Protein 3BNK (pdb70)

Radius of gyration: 19.46 Å; Cα contacts (8 Å, |Δi|>4): 1029; chains: 2; bounding box: 56×42×38 Å

Organism: Methanosarcina acetivorans (strain ATCC 35395 / DSM 2834 / JCM 12185 / C2A) (NCBI:txid188937)

Solvent-accessible surface area: 14266 Å² total; per-residue (Å²): 121,151,50,73,116,25,114,46,67,6,27,4,2,4,8,11,6,0,0,0,0,0,15,1,147,67,76,5,3,0,21,28,7,10,27,4,3,1,0,0,32,106,45,17,5,0,0,0,6,0,39,67,93,78,20,2,5,88,0,2,79,92,50,32,2,0,0,0,0,0,0,81,28,65,14,26,82,98,0,3,24,2,31,49,19,42,7,116,173,52,86,4,31,70,46,12,98,42,33,78,7,105,57,153,24,0,0,0,0,90,63,0,0,0,0,0,0,0,140,29,78,69,73,22,111,10,84,42,4,61,0,4,0,0,45,1,40,2,1,20,0,15,123,92,22,14,91,155,41,109,15,32,3,100,88,1,52,0,0,0,13,1,37,74,68,42,11,7,22,24,14,9,111,125,30,16,17,4,76,136,39,0,107,82,71,133,111,142,47,57,124,19,111,46,57,5,29,7,3,4,4,10,7,0,0,0,0,0,17,2,156,68,93,9,5,0,21,29,8,12,28,6,4,2,0,0,33,99,48,18,2,0,0,0,6,0,42,72,93,80,34,2,10,84,0,1,77,95,52,24,2,0,0,0,0,0,0,83,26,66,14,24,102,72,0,3,23,1,30,42,22,41,11,125,179,51,86,5,30,67,42,13,105,41,28,87,13,97,40,159,25,0,0,0,0,87,53,0,0,0,0,0,0,0,111,31,74,71,66,9,110,9,81,40,5,58,0,3,0,0,39,2,31,3,0,16,0,16,134,97,22,19,94,156,50,98,8,29,3,98,88,0,53,0,0,0,15,2,42,81,76,43,11,8,22,26,14,10,114,121,26,16,28,2,70,120,34,0,107,78,81,85,226

Nearest PDB structures (foldseek):
  3bnk-assembly1_A  TM=1.001E+00  e=3.904E-36  Methanosarcina acetivorans
  2d5m-assembly1_A-2  TM=9.130E-01  e=2.189E-16  Nitratidesulfovibrio vulgaris str. 'Miyazaki F'
  2r6v-assembly1_A  TM=8.756E-01  e=1.473E-15  Pyrococcus horikoshii OT3
  3cb0-assembly2_B  TM=8.357E-01  e=5.573E-11  Brucella melitensis
  1wgb-assembly1_A  TM=8.234E-01  e=3.158E-09  Thermus thermophilus

Secondary structure (DSSP, 8-state):
---EEE-S----SSEE-EEEEEEETTEEEEEEE--EEEEETTTTEEEEEEETTSSHHHHHHHHTEEEEEE-BGGGHHHHHHHTTS-TTTS--TTSS-EE--TTSSS-EETTSSEEEEEEEEEEEE-SSEEEEEEEEEEEEE-GGGEETTEE-HHHH-BEEEETTTTEEEEEEEEEEETTTGGGGG-/---EEE-S----SSEE-EEEEEEETTEEEEEEE--EEEEETTTTEEEEEEETTSSHHHHHHHHSEEEEEE-BGGGHHHHHHHTTS-TTTS--TTSS-EE--TTSSS-EETTSSEEEEEEEEEEEE-SSEEEEEEEEEEEEE-GGGEETTEE-HHHH-BEEEETTTTEEEEEEEEEEETTTGGGGG--

Structure (mmCIF, N/CA/C/O backbone):
data_3BNK
#
_entry.id   3BNK
#
_cell.length_a   62.033
_cell.length_b   74.828
_cell.length_c   75.822
_cell.angle_alpha   90.000
_cell.angle_beta   90.000
_cell.angle_gamma   90.000
#
_symmetry.space_group_name_H-M   'P 21 21 21'
#
loop_
_entity.id
_entity.type
_entity.pdbx_description
1 polymer Flavoredoxin
2 non-polymer 'FLAVIN MONONUCLEOTIDE'
3 water water
#
loop_
_atom_site.group_PDB
_atom_site.id
_atom_site.type_symbol
_atom_site.label_atom_id
_atom_site.label_alt_id
_atom_site.label_comp_id
_atom_site.label_asym_id
_atom_site.label_entity_id
_atom_site.label_seq_id
_atom_site.pdbx_PDB_ins_code
_atom_site.Cartn_x
_atom_site.Cartn_y
_atom_site.Cartn_z
_atom_site.occupancy
_atom_site.B_iso_or_equiv
_atom_site.auth_seq_id
_atom_site.auth_comp_id
_atom_site.auth_asym_id
_atom_site.auth_atom_id
_atom_site.pdbx_PDB_model_num
ATOM 1 N N . ALA A 1 2 ? 14.044 7.785 -4.915 1.00 42.25 2 ALA A N 1
ATOM 2 C CA . ALA A 1 2 ? 15.283 8.473 -4.431 1.00 42.03 2 ALA A CA 1
ATOM 3 C C . ALA A 1 2 ? 15.185 8.894 -2.956 1.00 41.77 2 ALA A C 1
ATOM 4 O O . ALA A 1 2 ? 14.937 8.062 -2.078 1.00 41.72 2 ALA A O 1
ATOM 6 N N . GLU A 1 3 ? 15.380 10.189 -2.701 1.00 41.36 3 GLU A N 1
ATOM 7 C CA . GLU A 1 3 ? 15.368 10.760 -1.349 1.00 40.88 3 GLU A CA 1
ATOM 8 C C . GLU A 1 3 ? 13.974 10.707 -0.694 1.00 39.61 3 GLU A C 1
ATOM 9 O O . GLU A 1 3 ? 12.950 10.699 -1.389 1.00 39.39 3 GLU A O 1
ATOM 15 N N . LYS A 1 4 ? 13.949 10.667 0.642 1.00 38.21 4 LYS A N 1
ATOM 16 C CA . LYS A 1 4 ? 12.701 10.712 1.410 1.00 36.61 4 LYS A CA 1
ATOM 17 C C . LYS A 1 4 ? 12.079 12.105 1.376 1.00 36.21 4 LYS A C 1
ATOM 18 O O . LYS A 1 4 ? 12.771 13.110 1.542 1.00 36.07 4 LYS A O 1
ATOM 24 N N . ILE A 1 5 ? 10.771 12.160 1.156 1.00 35.39 5 ILE A N 1
ATOM 25 C CA . ILE A 1 5 ? 10.052 13.432 1.174 1.00 34.70 5 ILE A CA 1
ATOM 26 C C . ILE A 1 5 ? 8.902 13.389 2.182 1.00 34.19 5 ILE A C 1
ATOM 27 O O . ILE A 1 5 ? 8.189 12.383 2.276 1.00 34.21 5 ILE A O 1
ATOM 32 N N . LYS A 1 6 ? 8.752 14.463 2.955 1.00 33.42 6 LYS A N 1
ATOM 33 C CA . LYS A 1 6 ? 7.674 14.552 3.933 1.00 32.84 6 LYS A CA 1
ATOM 34 C C . LYS A 1 6 ? 6.369 14.777 3.222 1.00 32.37 6 LYS A C 1
ATOM 35 O O . LYS A 1 6 ? 6.295 15.587 2.294 1.00 32.51 6 LYS A O 1
ATOM 41 N N . ILE A 1 7 ? 5.354 14.031 3.648 1.00 31.57 7 ILE A N 1
ATOM 42 C CA . ILE A 1 7 ? 3.987 14.203 3.179 1.00 30.80 7 ILE A CA 1
ATOM 43 C C . ILE A 1 7 ? 3.102 14.538 4.379 1.00 30.54 7 ILE A C 1
ATOM 44 O O . ILE A 1 7 ? 3.598 14.634 5.512 1.00 30.15 7 ILE A O 1
ATOM 49 N N . ASN A 1 8 ? 1.806 14.714 4.123 1.00 30.06 8 ASN A N 1
ATOM 50 C CA . ASN A 1 8 ? 0.837 15.143 5.130 1.00 29.92 8 ASN A CA 1
ATOM 51 C C . ASN A 1 8 ? 0.682 14.125 6.266 1.00 29.26 8 ASN A C 1
ATOM 52 O O . ASN A 1 8 ? 0.610 12.926 6.018 1.00 29.01 8 ASN A O 1
ATOM 57 N N . ASN A 1 9 ? 0.624 14.631 7.501 1.00 28.45 9 ASN A N 1
ATOM 58 C CA . ASN A 1 9 ? 0.561 13.818 8.724 1.00 27.51 9 ASN A CA 1
ATOM 59 C C . ASN A 1 9 ? -0.698 13.001 8.946 1.00 26.51 9 ASN A C 1
ATOM 60 O O . ASN A 1 9 ? -0.664 12.018 9.682 1.00 26.04 9 ASN A O 1
ATOM 65 N N . ASN A 1 10 ? -1.810 13.425 8.351 1.00 25.26 10 ASN A N 1
ATOM 66 C CA . ASN A 1 10 ? -3.051 12.674 8.440 1.00 24.80 10 ASN A CA 1
ATOM 67 C C . ASN A 1 10 ? -2.979 11.453 7.504 1.00 23.95 10 ASN A C 1
ATOM 68 O O . ASN A 1 10 ? -3.570 11.429 6.422 1.00 23.70 10 ASN A O 1
ATOM 73 N N . VAL A 1 11 ? -2.215 10.450 7.934 1.00 23.22 11 VAL A N 1
ATOM 74 C CA . VAL A 1 11 ? -1.995 9.241 7.147 1.00 21.81 11 VAL A CA 1
ATOM 75 C C . VAL A 1 11 ? -2.725 8.042 7.744 1.00 20.91 11 VAL A C 1
ATOM 76 O O . VAL A 1 11 ? -2.687 7.811 8.966 1.00 20.02 11 VAL A O 1
ATOM 80 N N . PHE A 1 12 ? -3.402 7.296 6.872 1.00 19.51 12 PHE A N 1
ATOM 81 C CA . PHE A 1 12 ? -4.141 6.103 7.277 1.00 19.11 12 PHE A CA 1
ATOM 82 C C . PHE A 1 12 ? -3.266 4.876 7.080 1.00 18.08 12 PHE A C 1
ATOM 83 O O . PHE A 1 12 ? -2.235 4.947 6.406 1.00 18.80 12 PHE A O 1
ATOM 91 N N . ILE A 1 13 ? -3.655 3.761 7.693 1.00 16.96 13 ILE A N 1
ATOM 92 C CA . ILE A 1 13 ? -2.938 2.500 7.495 1.00 14.95 13 ILE A CA 1
ATOM 93 C C . ILE A 1 13 ? -3.226 1.986 6.087 1.00 14.62 13 ILE A C 1
ATOM 94 O O . ILE A 1 13 ? -4.357 2.083 5.617 1.00 14.24 13 ILE A O 1
ATOM 99 N N . TYR A 1 14 ? -2.185 1.463 5.431 1.00 14.45 14 TYR A N 1
ATOM 100 C CA . TYR A 1 14 ? -2.268 0.922 4.068 1.00 14.56 14 TYR A CA 1
ATOM 101 C C . TYR A 1 14 ? -2.195 -0.602 4.021 1.00 13.78 14 TYR A C 1
ATOM 102 O O . TYR A 1 14 ? -1.126 -1.178 4.194 1.00 13.66 14 TYR A O 1
ATOM 111 N N . PRO A 1 15 ? -3.347 -1.268 3.811 1.00 14.04 15 PRO A N 1
ATOM 112 C CA . PRO A 1 15 ? -4.705 -0.710 3.778 1.00 13.70 15 PRO A CA 1
ATOM 113 C C . PRO A 1 15 ? -5.355 -0.842 5.153 1.00 13.61 15 PRO A C 1
ATOM 114 O O . PRO A 1 15 ? -4.723 -1.333 6.089 1.00 13.18 15 PRO A O 1
ATOM 118 N N . MET A 1 16 ? -6.605 -0.406 5.263 1.00 13.82 16 MET A N 1
ATOM 119 C CA . MET A 1 16 ? -7.403 -0.625 6.461 1.00 13.41 16 MET A CA 1
ATOM 120 C C . MET A 1 16 ? -8.285 -1.859 6.256 1.00 13.58 16 MET A C 1
ATOM 121 O O . MET A 1 16 ? -8.611 -2.212 5.107 1.00 13.18 16 MET A O 1
ATOM 126 N N . PRO A 1 17 ? -8.711 -2.499 7.363 1.00 13.14 17 PRO A N 1
ATOM 127 C CA . PRO A 1 17 ? -9.720 -3.531 7.192 1.00 13.13 17 PRO A CA 1
ATOM 128 C C . PRO A 1 17 ? -11.072 -2.845 6.955 1.00 13.15 17 PRO A C 1
ATOM 129 O O . PRO A 1 17 ? -11.187 -1.622 7.130 1.00 12.73 17 PRO A O 1
ATOM 133 N N . VAL A 1 18 ? -12.066 -3.614 6.526 1.00 13.16 18 VAL A N 1
ATOM 134 C CA . VAL A 1 18 ? -13.407 -3.087 6.333 1.00 13.99 18 VAL A CA 1
ATOM 135 C C . VAL A 1 18 ? -14.400 -3.878 7.173 1.00 14.05 18 VAL A C 1
ATOM 136 O O . VAL A 1 18 ? -14.629 -5.080 6.985 1.00 14.10 18 VAL A O 1
ATOM 140 N N . THR A 1 19 ? -14.982 -3.161 8.114 1.00 14.41 19 THR A N 1
ATOM 141 C CA . THR A 1 19 ? -15.771 -3.755 9.154 1.00 14.28 19 THR A CA 1
ATOM 142 C C . THR A 1 19 ? -17.061 -2.947 9.319 1.00 14.14 19 THR A C 1
ATOM 143 O O . THR A 1 19 ? -17.112 -1.756 8.987 1.00 13.98 19 THR A O 1
ATOM 147 N N . LEU A 1 20 ? -18.116 -3.609 9.765 1.00 13.80 20 LEU A N 1
ATOM 148 C CA . LEU A 1 20 ? -19.303 -2.901 10.225 1.00 14.42 20 LEU A CA 1
ATOM 149 C C . LEU A 1 20 ? -19.387 -2.967 11.742 1.00 14.72 20 LEU A C 1
ATOM 150 O O . LEU A 1 20 ? -19.423 -4.051 12.336 1.00 14.74 20 LEU A O 1
ATOM 155 N N . LEU A 1 21 ? -19.408 -1.786 12.353 1.00 15.01 21 LEU A N 1
ATOM 156 C CA . LEU A 1 21 ? -19.527 -1.646 13.786 1.00 14.77 21 LEU A CA 1
ATOM 157 C C . LEU A 1 21 ? -20.997 -1.556 14.200 1.00 15.40 21 LEU A C 1
ATOM 158 O O . LEU A 1 21 ? -21.689 -0.608 13.830 1.00 15.80 21 LEU A O 1
ATOM 163 N N . GLY A 1 22 ? -21.453 -2.534 14.984 1.00 15.35 22 GLY A N 1
ATOM 164 C CA . GLY A 1 22 ? -22.839 -2.601 15.431 1.00 15.78 22 GLY A CA 1
ATOM 165 C C . GLY A 1 22 ? -23.022 -2.222 16.889 1.00 16.81 22 GLY A C 1
ATOM 166 O O . GLY A 1 22 ? -22.270 -2.679 17.754 1.00 16.09 22 GLY A O 1
ATOM 167 N N . ALA A 1 23 ? -24.012 -1.368 17.146 1.00 17.45 23 ALA A N 1
ATOM 168 C CA . ALA A 1 23 ? -24.408 -0.987 18.506 1.00 18.82 23 ALA A CA 1
ATOM 169 C C . ALA A 1 23 ? -25.919 -0.782 18.606 1.00 19.29 23 ALA A C 1
ATOM 170 O O . ALA A 1 23 ? -26.561 -0.378 17.644 1.00 19.80 23 ALA A O 1
ATOM 172 N N . ASN A 1 24 ? -26.492 -1.075 19.762 1.00 20.29 24 ASN A N 1
ATOM 173 C CA . ASN A 1 24 ? -27.832 -0.586 20.063 1.00 21.64 24 ASN A CA 1
ATOM 174 C C . ASN A 1 24 ? -27.780 0.863 20.506 1.00 22.57 24 ASN A C 1
ATOM 175 O O . ASN A 1 24 ? -26.938 1.251 21.328 1.00 22.50 24 ASN A O 1
ATOM 180 N N . VAL A 1 25 ? -28.663 1.665 19.931 1.00 23.41 25 VAL A N 1
ATOM 181 C CA . VAL A 1 25 ? -28.854 3.039 20.356 1.00 24.36 25 VAL A CA 1
ATOM 182 C C . VAL A 1 25 ? -30.354 3.159 20.631 1.00 25.44 25 VAL A C 1
ATOM 183 O O . VAL A 1 25 ? -31.184 2.969 19.729 1.00 25.09 25 VAL A O 1
ATOM 187 N N . LYS A 1 26 ? -30.686 3.426 21.895 1.00 26.48 26 LYS A N 1
ATOM 188 C CA . LYS A 1 26 ? -32.072 3.567 22.362 1.00 27.11 26 LYS A CA 1
ATOM 189 C C . LYS A 1 26 ? -32.904 2.332 22.054 1.00 26.94 26 LYS A C 1
ATOM 190 O O . LYS A 1 26 ? -34.069 2.449 21.675 1.00 27.13 26 LYS A O 1
ATOM 196 N N . GLY A 1 27 ? -32.289 1.155 22.216 1.00 26.83 27 GLY A N 1
ATOM 197 C CA . GLY A 1 27 ? -32.933 -0.136 21.950 1.00 26.13 27 GLY A CA 1
ATOM 198 C C . GLY A 1 27 ? -33.004 -0.558 20.486 1.00 26.11 27 GLY A C 1
ATOM 199 O O . GLY A 1 27 ? -33.530 -1.629 20.174 1.00 26.69 27 GLY A O 1
ATOM 200 N N . LYS A 1 28 ? -32.470 0.271 19.593 1.00 24.97 28 LYS A N 1
ATOM 201 C CA . LYS A 1 28 ? -32.534 0.032 18.146 1.00 24.39 28 LYS A CA 1
ATOM 202 C C . LYS A 1 28 ? -31.136 -0.127 17.538 1.00 22.44 28 LYS A C 1
ATOM 203 O O . LYS A 1 28 ? -30.244 0.685 17.786 1.00 21.44 28 LYS A O 1
ATOM 209 N N . ALA A 1 29 ? -30.970 -1.179 16.739 1.00 21.06 29 ALA A N 1
ATOM 210 C CA . ALA A 1 29 ? -29.681 -1.516 16.129 1.00 19.91 29 ALA A CA 1
ATOM 211 C C . ALA A 1 29 ? -29.161 -0.410 15.212 1.00 19.27 29 ALA A C 1
ATOM 212 O O . ALA A 1 29 ? -29.912 0.186 14.452 1.00 19.22 29 ALA A O 1
ATOM 214 N N . ASN A 1 30 ? -27.874 -0.121 15.328 1.00 18.67 30 ASN A N 1
ATOM 215 C CA . ASN A 1 30 ? -27.213 0.820 14.451 1.00 18.34 30 ASN A CA 1
ATOM 216 C C . ASN A 1 30 ? -25.930 0.203 13.970 1.00 18.32 30 ASN A C 1
ATOM 217 O O . ASN A 1 30 ? -25.271 -0.516 14.723 1.00 18.04 30 ASN A O 1
ATOM 222 N N . LEU A 1 31 ? -25.573 0.511 12.719 1.00 17.95 31 LEU A N 1
ATOM 223 C CA . LEU A 1 31 ? -24.324 0.066 12.114 1.00 17.19 31 LEU A CA 1
ATOM 224 C C . LEU A 1 31 ? -23.598 1.233 11.458 1.00 16.41 31 LEU A C 1
ATOM 225 O O . LEU A 1 31 ? -24.225 2.092 10.846 1.00 16.72 31 LEU A O 1
ATOM 230 N N . MET A 1 32 ? -22.280 1.273 11.633 1.00 15.44 32 MET A N 1
ATOM 231 C CA . MET A 1 32 ? -21.412 2.171 10.881 1.00 14.90 32 MET A CA 1
ATOM 232 C C . MET A 1 32 ? -20.232 1.392 10.329 1.00 14.81 32 MET A C 1
AT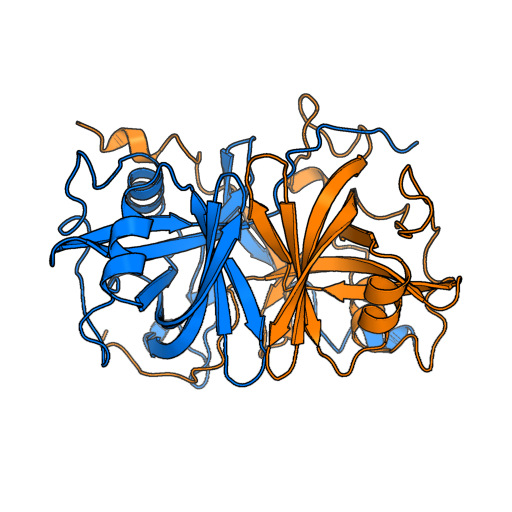OM 233 O O . MET A 1 32 ? -19.839 0.348 10.883 1.00 14.50 32 MET A O 1
ATOM 238 N N . ALA A 1 33 ? -19.709 1.880 9.206 1.00 14.38 33 ALA A N 1
ATOM 239 C CA . ALA A 1 33 ? -18.484 1.353 8.628 1.00 13.84 33 ALA A CA 1
ATOM 240 C C . ALA A 1 33 ? -17.291 1.763 9.490 1.00 13.04 33 ALA A C 1
ATOM 241 O O . ALA A 1 33 ? -17.248 2.876 10.034 1.00 12.90 33 ALA A O 1
ATOM 243 N N . LEU A 1 34 ? -16.330 0.853 9.609 1.00 11.53 34 LEU A N 1
ATOM 244 C CA . LEU A 1 34 ? -15.236 1.015 10.537 1.00 11.81 34 LEU A CA 1
ATOM 245 C C . LEU A 1 34 ? -13.935 0.399 10.030 1.00 11.25 34 LEU A C 1
ATOM 246 O O . LEU A 1 34 ? -13.838 -0.812 9.860 1.00 11.05 34 LEU A O 1
ATOM 251 N N . GLY A 1 35 ? -12.931 1.240 9.823 1.00 11.72 35 GLY A N 1
ATOM 252 C CA . GLY A 1 35 ? -11.578 0.771 9.478 1.00 12.46 35 GLY A CA 1
ATOM 253 C C . GLY A 1 35 ? -10.565 0.896 10.609 1.00 12.32 35 GLY A C 1
ATOM 254 O O . GLY A 1 35 ? -9.445 0.392 10.520 1.00 12.57 35 GLY A O 1
ATOM 255 N N . TRP A 1 36 ? -10.953 1.588 11.668 1.00 13.15 36 TRP A N 1
ATOM 256 C CA . TRP A 1 36 ? -10.052 1.842 12.793 1.00 13.96 36 TRP A CA 1
ATOM 257 C C . TRP A 1 36 ? -10.303 0.813 13.889 1.00 14.10 36 TRP A C 1
ATOM 258 O O . TRP A 1 36 ? -10.907 1.112 14.932 1.00 13.94 36 TRP A O 1
ATOM 269 N N . VAL A 1 37 ? -9.878 -0.419 13.617 1.00 14.07 37 VAL A N 1
ATOM 270 C CA . VAL A 1 37 ? -9.968 -1.523 14.584 1.00 13.32 37 VAL A CA 1
ATOM 271 C C . VAL A 1 37 ? -8.696 -2.363 14.570 1.00 13.73 37 VAL A C 1
ATOM 272 O O . VAL A 1 37 ? -8.154 -2.682 13.511 1.00 13.01 37 VAL A O 1
ATOM 276 N N . SER A 1 38 ? -8.247 -2.752 15.753 1.00 13.72 38 SER A N 1
ATOM 277 C CA . SER A 1 38 ? -7.100 -3.618 15.904 1.00 13.82 38 SER A CA 1
ATOM 278 C C . SER A 1 38 ? -7.273 -4.410 17.183 1.00 14.54 38 SER A C 1
ATOM 279 O O . SER A 1 38 ? -7.889 -3.918 18.153 1.00 13.75 38 SER A O 1
ATOM 282 N N . ARG A 1 39 ? -6.721 -5.625 17.185 1.00 14.77 39 ARG A N 1
ATOM 283 C CA . ARG A 1 39 ? -6.469 -6.349 18.434 1.00 15.43 39 ARG A CA 1
ATOM 284 C C . ARG A 1 39 ? -5.538 -5.519 19.308 1.00 16.06 39 ARG A C 1
ATOM 285 O O . ARG A 1 39 ? -4.695 -4.739 18.820 1.00 16.01 39 ARG A O 1
ATOM 293 N N . VAL A 1 40 ? -5.717 -5.677 20.613 1.00 16.07 40 VAL A N 1
ATOM 294 C CA . VAL A 1 40 ? -5.093 -4.808 21.583 1.00 16.18 40 VAL A CA 1
ATOM 295 C C . VAL A 1 40 ? -4.479 -5.660 22.717 1.00 16.08 40 VAL A C 1
ATOM 296 O O . VAL A 1 40 ? -3.569 -5.226 23.412 1.00 16.09 40 VAL A O 1
ATOM 300 N N . ASN A 1 41 ? -4.974 -6.883 22.862 1.00 15.69 41 ASN A N 1
ATOM 301 C CA . ASN A 1 41 ? -4.507 -7.804 23.890 1.00 15.59 41 ASN A CA 1
ATOM 302 C C . ASN A 1 41 ? -4.689 -9.228 23.399 1.00 15.67 41 ASN A C 1
ATOM 303 O O . ASN A 1 41 ? -5.713 -9.565 22.791 1.00 16.80 41 ASN A O 1
ATOM 308 N N . ALA A 1 42 ? -3.676 -10.048 23.639 1.00 15.96 42 ALA A N 1
ATOM 309 C CA . ALA A 1 42 ? -3.677 -11.453 23.232 1.00 15.97 42 ALA A CA 1
ATOM 310 C C . ALA A 1 42 ? -4.623 -12.322 24.069 1.00 16.07 42 ALA A C 1
ATOM 311 O O . ALA A 1 42 ? -5.517 -12.979 23.538 1.00 15.41 42 ALA A O 1
ATOM 313 N N . ASN A 1 43 ? -4.421 -12.323 25.382 1.00 16.48 43 ASN A N 1
ATOM 314 C CA . ASN A 1 43 ? -5.203 -13.184 26.273 1.00 17.13 43 ASN A CA 1
ATOM 315 C C . ASN A 1 43 ? -5.533 -12.433 27.565 1.00 16.39 43 ASN A C 1
ATOM 316 O O . ASN A 1 43 ? -4.630 -12.031 28.276 1.00 16.49 43 ASN A O 1
ATOM 321 N N . PRO A 1 44 ? -6.828 -12.203 27.843 1.00 15.96 44 PRO A N 1
ATOM 322 C CA . PRO A 1 44 ? -7.963 -12.587 26.999 1.00 15.88 44 PRO A CA 1
ATOM 323 C C . PRO A 1 44 ? -8.042 -11.738 25.728 1.00 15.13 44 PRO A C 1
ATOM 324 O O . PRO A 1 44 ? -7.445 -10.654 25.677 1.00 14.30 44 PRO A O 1
ATOM 328 N N . PRO A 1 45 ? -8.757 -12.243 24.711 1.00 15.33 45 PRO A N 1
ATOM 329 C CA . PRO A 1 45 ? -8.831 -11.580 23.417 1.00 15.49 45 PRO A CA 1
ATOM 330 C C . PRO A 1 45 ? -9.602 -10.259 23.492 1.00 15.38 45 PRO A C 1
ATOM 331 O O . PRO A 1 45 ? -10.791 -10.253 23.785 1.00 14.98 45 PRO A O 1
ATOM 335 N N . MET A 1 46 ? -8.888 -9.166 23.237 1.00 15.75 46 MET A N 1
ATOM 336 C CA . MET A 1 46 ? -9.436 -7.814 23.244 1.00 17.10 46 MET A CA 1
ATOM 337 C C . MET A 1 46 ? -9.070 -7.047 21.971 1.00 16.45 46 MET A C 1
ATOM 338 O O . MET A 1 46 ? -7.981 -7.206 21.455 1.00 16.26 46 MET A O 1
ATOM 343 N N . LEU A 1 47 ? -9.994 -6.215 21.491 1.00 16.83 47 LEU A N 1
ATOM 344 C CA . LEU A 1 47 ? -9.790 -5.348 20.325 1.00 17.80 47 LEU A CA 1
ATOM 345 C C . LEU A 1 47 ? -10.079 -3.926 20.767 1.00 17.16 47 LEU A C 1
ATOM 346 O O . LEU A 1 47 ? -10.792 -3.718 21.743 1.00 18.25 47 LEU A O 1
ATOM 351 N N . GLY A 1 48 ? -9.586 -2.951 20.022 1.00 16.67 48 GLY A N 1
ATOM 352 C CA . GLY A 1 48 ? -9.984 -1.552 20.215 1.00 15.89 48 GLY A CA 1
ATOM 353 C C . GLY A 1 48 ? -10.613 -0.950 18.958 1.00 15.72 48 GLY A C 1
ATOM 354 O O . GLY A 1 48 ? -10.171 -1.209 17.836 1.00 13.98 48 GLY A O 1
ATOM 355 N N . VAL A 1 49 ? -11.645 -0.137 19.151 1.00 15.58 49 VAL A N 1
ATOM 356 C CA . VAL A 1 49 ? -12.355 0.499 18.025 1.00 16.08 49 VAL A CA 1
ATOM 357 C C . VAL A 1 49 ? -12.296 2.032 18.111 1.00 15.79 49 VAL A C 1
ATOM 358 O O . VAL A 1 49 ? -12.636 2.604 19.143 1.00 15.74 49 VAL A O 1
ATOM 362 N N . GLY A 1 50 ? -11.841 2.675 17.033 1.00 15.30 50 GLY A N 1
ATOM 363 C CA . GLY A 1 50 ? -11.690 4.141 16.969 1.00 15.47 50 GLY A CA 1
ATOM 364 C C . GLY A 1 50 ? -12.855 4.868 16.309 1.00 15.73 50 GLY A C 1
ATOM 365 O O . GLY A 1 50 ? -13.057 4.788 15.079 1.00 16.18 50 GLY A O 1
ATOM 366 N N . VAL A 1 51 ? -13.612 5.602 17.118 1.00 15.48 51 VAL A N 1
ATOM 367 C CA . VAL A 1 51 ? -14.924 6.101 16.703 1.00 15.46 51 VAL A CA 1
ATOM 368 C C . VAL A 1 51 ? -15.058 7.601 16.897 1.00 16.08 51 VAL A C 1
ATOM 369 O O . VAL A 1 51 ? -14.884 8.110 18.020 1.00 15.96 51 VAL A O 1
ATOM 373 N N . ASN A 1 52 ? -15.372 8.315 15.816 1.00 16.09 52 ASN A N 1
ATOM 374 C CA . ASN A 1 52 ? -15.535 9.758 15.927 1.00 16.28 52 ASN A CA 1
ATOM 375 C C . ASN A 1 52 ? -16.643 10.194 16.905 1.00 16.46 52 ASN A C 1
ATOM 376 O O . ASN A 1 52 ? -17.752 9.646 16.920 1.00 16.21 52 ASN A O 1
ATOM 381 N N . LYS A 1 53 ? -16.314 11.166 17.745 1.00 16.94 53 LYS A N 1
ATOM 382 C CA . LYS A 1 53 ? -17.291 11.736 18.676 1.00 17.93 53 LYS A CA 1
ATOM 383 C C . LYS A 1 53 ? -18.509 12.352 17.968 1.00 18.24 53 LYS A C 1
ATOM 384 O O . LYS A 1 53 ? -19.562 12.490 18.572 1.00 18.60 53 LYS A O 1
ATOM 390 N N . SER A 1 54 ? -18.363 12.681 16.684 1.00 19.04 54 SER A N 1
ATOM 391 C CA . SER A 1 54 ? -19.446 13.276 15.881 1.00 19.83 54 SER A CA 1
ATOM 392 C C . SER A 1 54 ? -20.468 12.255 15.384 1.00 19.68 54 SER A C 1
ATOM 393 O O . SER A 1 54 ? -21.485 12.634 14.774 1.00 19.85 54 SER A O 1
ATOM 396 N N . HIS A 1 55 ? -20.216 10.978 15.661 1.00 18.90 55 HIS A N 1
ATOM 397 C CA . HIS A 1 55 ? -21.084 9.898 15.186 1.00 18.61 55 HIS A CA 1
ATOM 398 C C . HIS A 1 55 ? -22.154 9.540 16.212 1.00 18.76 55 HIS A C 1
ATOM 399 O O . HIS A 1 55 ? -22.044 9.901 17.391 1.00 18.52 55 HIS A O 1
ATOM 406 N N . TYR A 1 56 ? -23.166 8.819 15.737 1.00 18.28 56 TYR A N 1
ATOM 407 C CA . TYR A 1 56 ? -24.303 8.386 16.531 1.00 19.40 56 TYR A CA 1
ATOM 408 C C . TYR A 1 56 ? -23.999 7.106 17.305 1.00 19.34 56 TYR A C 1
ATOM 409 O O . TYR A 1 56 ? -24.557 6.871 18.382 1.00 19.77 56 TYR A O 1
ATOM 418 N N . THR A 1 57 ? -23.111 6.286 16.751 1.00 19.10 57 THR A N 1
ATOM 419 C CA . THR A 1 57 ? -22.786 4.983 17.334 1.00 19.15 57 THR A CA 1
ATOM 420 C C . THR A 1 57 ? -22.239 5.014 18.791 1.00 19.83 57 THR A C 1
ATOM 421 O O . THR A 1 57 ? -22.669 4.187 19.603 1.00 19.40 57 THR A O 1
ATOM 425 N N . PRO A 1 58 ? -21.312 5.955 19.116 1.00 20.59 58 PRO A N 1
ATOM 426 C CA . PRO A 1 58 ? -20.735 6.010 20.477 1.00 21.49 58 PRO A CA 1
ATOM 427 C C . PRO A 1 58 ? -21.766 6.178 21.606 1.00 22.14 58 PRO A C 1
ATOM 428 O O . PRO A 1 58 ? -21.555 5.648 22.709 1.00 22.07 58 PRO A O 1
ATOM 432 N N . GLU A 1 59 ? -22.861 6.893 21.328 1.00 22.45 59 GLU A N 1
ATOM 433 C CA . GLU A 1 59 ? -23.975 7.019 22.272 1.00 23.76 59 GLU A CA 1
ATOM 434 C C . GLU A 1 59 ? -24.532 5.651 22.646 1.00 22.71 59 GLU A C 1
ATOM 435 O O . GLU A 1 59 ? -24.909 5.423 23.787 1.00 22.63 59 GLU A O 1
ATOM 441 N N . GLY A 1 60 ? -24.605 4.755 21.668 1.00 22.06 60 GLY A N 1
ATOM 442 C CA . GLY A 1 60 ? -25.071 3.400 21.901 1.00 21.04 60 GLY A CA 1
ATOM 443 C C . GLY A 1 60 ? -24.081 2.519 22.648 1.00 20.61 60 GLY A C 1
ATOM 444 O O . GLY A 1 60 ? -24.467 1.763 23.538 1.00 20.23 60 GLY A O 1
ATOM 445 N N . ILE A 1 61 ? -22.803 2.593 22.280 1.00 19.98 61 ILE A N 1
ATOM 446 C CA . ILE A 1 61 ? -21.782 1.802 22.973 1.00 19.38 61 ILE A CA 1
ATOM 447 C C . ILE A 1 61 ? -21.685 2.261 24.438 1.00 19.78 61 ILE A C 1
ATOM 448 O O . ILE A 1 61 ? -21.522 1.435 25.339 1.00 19.41 61 ILE A O 1
ATOM 453 N N . ALA A 1 62 ? -21.822 3.575 24.648 1.00 20.24 62 ALA A N 1
ATOM 454 C CA . ALA A 1 62 ? -21.816 4.191 25.980 1.00 20.74 62 ALA A CA 1
ATOM 455 C C . ALA A 1 62 ? -23.007 3.765 26.850 1.00 21.29 62 ALA A C 1
ATOM 456 O O . ALA A 1 62 ? -22.850 3.579 28.065 1.00 21.05 62 ALA A O 1
ATOM 458 N N . GLU A 1 63 ? -24.177 3.583 26.231 1.00 21.79 63 GLU A N 1
ATOM 459 C CA . GLU A 1 63 ? -25.359 3.082 26.932 1.00 23.07 63 GLU A CA 1
ATOM 460 C C . GLU A 1 63 ? -25.189 1.627 27.335 1.00 22.22 63 GLU A C 1
ATOM 461 O O . GLU A 1 63 ? -25.505 1.236 28.458 1.00 22.59 63 GLU A O 1
ATOM 467 N N . ASN A 1 64 ? -24.706 0.824 26.393 1.00 21.39 64 ASN A N 1
ATOM 468 C CA . ASN A 1 64 ? -24.780 -0.612 26.506 1.00 20.03 64 ASN A CA 1
ATOM 469 C C . ASN A 1 64 ? -23.528 -1.298 27.055 1.00 19.11 64 ASN A C 1
ATOM 470 O O . ASN A 1 64 ? -23.608 -2.430 27.523 1.00 19.52 64 ASN A O 1
ATOM 475 N N . GLY A 1 65 ? -22.387 -0.614 27.038 1.00 18.04 65 GLY A N 1
ATOM 476 C CA . GLY A 1 65 ? -21.104 -1.256 27.384 1.00 16.59 65 GLY A CA 1
ATOM 477 C C . GLY A 1 65 ? -20.820 -2.473 26.511 1.00 16.17 65 GLY A C 1
ATOM 478 O O . GLY A 1 65 ? -20.250 -3.480 26.979 1.00 15.35 65 GLY A O 1
ATOM 479 N N . SER A 1 66 ? -21.268 -2.392 25.249 1.00 15.23 66 SER A N 1
ATOM 480 C CA . SER A 1 66 ? -21.087 -3.469 24.285 1.00 15.01 66 SER A CA 1
ATOM 481 C C . SER A 1 66 ? -21.143 -2.983 22.842 1.00 15.09 66 SER A C 1
ATOM 482 O O . SER A 1 66 ? -21.677 -1.903 22.541 1.00 15.91 66 SER A O 1
ATOM 485 N N . PHE A 1 67 ? -20.593 -3.798 21.948 1.00 14.94 67 PHE A N 1
ATOM 486 C CA . PHE A 1 67 ? -20.641 -3.532 20.514 1.00 14.05 67 PHE A CA 1
ATOM 487 C C . PHE A 1 67 ? -20.214 -4.791 19.756 1.00 13.64 67 PHE A C 1
ATOM 488 O O . PHE A 1 67 ? -19.623 -5.721 20.333 1.00 12.69 67 PHE A O 1
ATOM 496 N N . SER A 1 68 ? -20.509 -4.818 18.460 1.00 13.11 68 SER A N 1
ATOM 497 C CA . SER A 1 68 ? -20.053 -5.921 17.631 1.00 13.15 68 SER A CA 1
ATOM 498 C C . SER A 1 68 ? -19.182 -5.444 16.467 1.00 13.18 68 SER A C 1
ATOM 499 O O . SER A 1 68 ? -19.334 -4.317 15.969 1.00 12.99 68 SER A O 1
ATOM 502 N N . VAL A 1 69 ? -18.275 -6.318 16.040 1.00 12.42 69 VAL A N 1
ATOM 503 C CA . VAL A 1 69 ? -17.473 -6.073 14.852 1.00 12.27 69 VAL A CA 1
ATOM 504 C C . VAL A 1 69 ? -17.830 -7.157 13.814 1.00 12.57 69 VAL A C 1
ATOM 505 O O . VAL A 1 69 ? -17.688 -8.353 14.092 1.00 12.59 69 VAL A O 1
ATOM 509 N N . ASN A 1 70 ? -18.297 -6.720 12.639 1.00 13.03 70 ASN A N 1
ATOM 510 C CA . ASN A 1 70 ? -18.828 -7.598 11.572 1.00 13.12 70 ASN A CA 1
ATOM 511 C C . ASN A 1 70 ? -18.078 -7.420 10.237 1.00 13.21 70 ASN A C 1
ATOM 512 O O . ASN A 1 70 ? -17.847 -6.291 9.776 1.00 12.52 70 ASN A O 1
ATOM 517 N N . PHE A 1 71 ? -17.711 -8.538 9.610 1.00 13.11 71 PHE A N 1
ATOM 518 C CA . PHE A 1 71 ? -16.909 -8.511 8.385 1.00 13.43 71 PHE A CA 1
ATOM 519 C C . PHE A 1 71 ? -17.791 -8.786 7.183 1.00 13.56 71 PHE A C 1
ATOM 520 O O . PHE A 1 71 ? -18.198 -9.925 6.958 1.00 14.57 71 PHE A O 1
ATOM 528 N N . PRO A 1 72 ? -18.095 -7.747 6.390 1.00 14.04 72 PRO A N 1
ATOM 529 C CA . PRO A 1 72 ? -18.803 -8.030 5.133 1.00 13.49 72 PRO A CA 1
ATOM 530 C C . PRO A 1 72 ? -17.878 -8.737 4.128 1.00 13.36 72 PRO A C 1
ATOM 531 O O . PRO A 1 72 ? -16.641 -8.681 4.267 1.00 12.69 72 PRO A O 1
ATOM 535 N N . TYR A 1 73 ? -18.483 -9.444 3.170 1.00 13.71 73 TYR A N 1
ATOM 536 C CA . TYR A 1 73 ? -17.772 -9.976 2.001 1.00 14.28 73 TYR A CA 1
ATOM 537 C C . TYR A 1 73 ? -17.942 -8.972 0.844 1.00 14.38 73 TYR A C 1
ATOM 538 O O . TYR A 1 73 ? -18.791 -8.085 0.921 1.00 14.21 73 TYR A O 1
ATOM 547 N N . SER A 1 74 ? -17.147 -9.112 -0.217 1.00 14.31 74 SER A N 1
ATOM 548 C CA . SER A 1 74 ? -16.988 -8.042 -1.222 1.00 14.52 74 SER A CA 1
ATOM 549 C C . SER A 1 74 ? -18.286 -7.596 -1.903 1.00 14.74 74 SER A C 1
ATOM 550 O O . SER A 1 74 ? -18.452 -6.416 -2.212 1.00 14.32 74 SER A O 1
ATOM 553 N N . GLY A 1 75 ? -19.206 -8.534 -2.126 1.00 15.18 75 GLY A N 1
ATOM 554 C CA . GLY A 1 75 ? -20.501 -8.217 -2.756 1.00 15.31 75 GLY A CA 1
ATOM 555 C C . GLY A 1 75 ? -21.390 -7.283 -1.945 1.00 15.49 75 GLY A C 1
ATOM 556 O O . GLY A 1 75 ? -22.404 -6.784 -2.441 1.00 15.06 75 GLY A O 1
ATOM 557 N N . MET A 1 76 ? -21.003 -7.050 -0.694 1.00 15.67 76 MET A N 1
ATOM 558 C CA . MET A 1 76 ? -21.751 -6.198 0.222 1.00 15.82 76 MET A CA 1
ATOM 559 C C . MET A 1 76 ? -21.213 -4.766 0.227 1.00 16.19 76 MET A C 1
ATOM 560 O O . MET A 1 76 ? -21.602 -3.966 1.077 1.00 16.30 76 MET A O 1
ATOM 565 N N . VAL A 1 77 ? -20.338 -4.431 -0.721 1.00 16.67 77 VAL A N 1
ATOM 566 C CA . VAL A 1 77 ? -19.666 -3.117 -0.713 1.00 16.84 77 VAL A CA 1
ATOM 567 C C . VAL A 1 77 ? -20.605 -1.923 -0.664 1.00 16.54 77 VAL A C 1
ATOM 568 O O . VAL A 1 77 ? -20.300 -0.926 0.005 1.00 15.73 77 VAL A O 1
ATOM 572 N N . LYS A 1 78 ? -21.725 -2.016 -1.387 1.00 16.43 78 LYS A N 1
ATOM 573 C CA . LYS A 1 78 ? -22.620 -0.867 -1.522 1.00 16.38 78 LYS A CA 1
ATOM 574 C C . LYS A 1 78 ? -23.320 -0.508 -0.214 1.00 16.00 78 LYS A C 1
ATOM 575 O O . LYS A 1 78 ? -23.279 0.650 0.212 1.00 14.71 78 LYS A O 1
ATOM 581 N N . LYS A 1 79 ? -23.959 -1.503 0.402 1.00 16.64 79 LYS A N 1
ATOM 582 C CA . LYS A 1 79 ? -24.641 -1.304 1.680 1.00 17.94 79 LYS A CA 1
ATOM 583 C C . LYS A 1 79 ? -23.629 -0.945 2.760 1.00 17.02 79 LYS A C 1
ATOM 584 O O . LYS A 1 79 ? -23.907 -0.112 3.619 1.00 17.84 79 LYS A O 1
ATOM 590 N N . THR A 1 80 ? -22.450 -1.551 2.683 1.00 16.92 80 THR A N 1
ATOM 591 C CA . THR A 1 80 ? -21.341 -1.253 3.591 1.00 16.43 80 THR A CA 1
ATOM 592 C C . THR A 1 80 ? -20.919 0.216 3.514 1.00 16.59 80 THR A C 1
ATOM 593 O O . THR A 1 80 ? -20.775 0.882 4.546 1.00 15.88 80 THR A O 1
ATOM 597 N N . ASP A 1 81 ? -20.718 0.714 2.296 1.00 15.85 81 ASP A N 1
ATOM 598 C CA . ASP A 1 81 ? -20.377 2.128 2.093 1.00 15.85 81 ASP A CA 1
ATOM 599 C C . ASP A 1 81 ? -21.521 3.056 2.524 1.00 16.04 81 ASP A C 1
ATOM 600 O O . ASP A 1 81 ? -21.270 4.123 3.093 1.00 15.42 81 ASP A O 1
ATOM 605 N N . TYR A 1 82 ? -22.764 2.657 2.222 1.00 16.45 82 TYR A N 1
ATOM 606 C CA . TYR A 1 82 ? -23.958 3.352 2.717 1.00 17.07 82 TYR A CA 1
ATOM 607 C C . TYR A 1 82 ? -23.906 3.581 4.230 1.00 17.16 82 TYR A C 1
ATOM 608 O O . TYR A 1 82 ? -24.117 4.693 4.703 1.00 16.77 82 TYR A O 1
ATOM 617 N N . CYS A 1 83 ? -23.612 2.514 4.976 1.00 17.20 83 CYS A N 1
ATOM 618 C CA . CYS A 1 83 ? -23.413 2.583 6.437 1.00 17.13 83 CYS A CA 1
ATOM 619 C C . CYS A 1 83 ? -22.270 3.485 6.885 1.00 16.36 83 CYS A C 1
ATOM 620 O O . CYS A 1 83 ? -22.244 3.938 8.034 1.00 16.65 83 CYS A O 1
ATOM 623 N N . GLY A 1 84 ? -21.329 3.739 5.986 1.00 16.23 84 GLY A N 1
ATOM 624 C CA . GLY A 1 84 ? -20.274 4.708 6.238 1.00 16.48 84 GLY A CA 1
ATOM 625 C C . GLY A 1 84 ? -20.566 6.125 5.768 1.00 16.19 84 GLY A C 1
ATOM 626 O O . GLY A 1 84 ? -19.691 6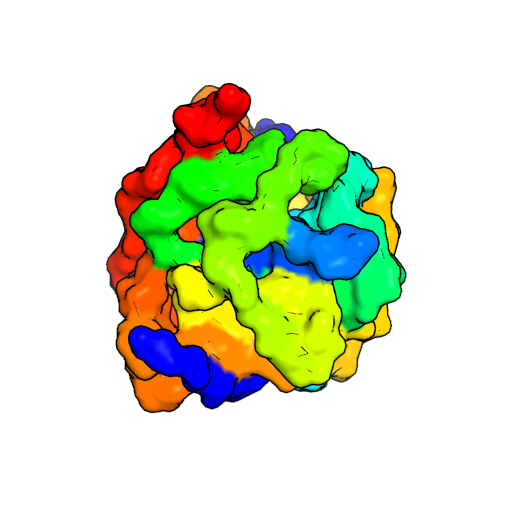.974 5.810 1.00 15.75 84 GLY A O 1
ATOM 627 N N . LEU A 1 85 ? -21.784 6.382 5.297 1.00 16.73 85 LEU A N 1
ATOM 628 C CA . LEU A 1 85 ? -22.123 7.706 4.745 1.00 17.42 85 LEU A CA 1
ATOM 629 C C . LEU A 1 85 ? -23.281 8.354 5.496 1.00 17.74 85 LEU A C 1
ATOM 630 O O . LEU A 1 85 ? -23.294 9.567 5.745 1.00 18.88 85 LEU A O 1
ATOM 635 N N . VAL A 1 86 ? -24.248 7.533 5.864 1.00 17.41 86 VAL A N 1
ATOM 636 C CA . VAL A 1 86 ? -25.452 7.993 6.532 1.00 17.99 86 VAL A CA 1
ATOM 637 C C . VAL A 1 86 ? -25.304 7.752 8.060 1.00 17.67 86 VAL A C 1
ATOM 638 O O . VAL A 1 86 ? -24.662 6.788 8.475 1.00 17.26 86 VAL A O 1
ATOM 642 N N . SER A 1 87 ? -25.847 8.652 8.881 1.00 17.99 87 SER A N 1
ATOM 643 C CA . SER A 1 87 ? -25.829 8.482 10.345 1.00 17.86 87 SER A CA 1
ATOM 644 C C . SER A 1 87 ? -27.178 8.019 10.869 1.00 18.62 87 SER A C 1
ATOM 645 O O . SER A 1 87 ? -28.222 8.470 10.394 1.00 18.16 87 SER A O 1
ATOM 648 N N . GLY A 1 88 ? -27.143 7.129 11.862 1.00 19.73 88 GLY A N 1
ATOM 649 C CA . GLY A 1 88 ? -28.341 6.651 12.547 1.00 21.25 88 GLY A CA 1
ATOM 650 C C . GLY A 1 88 ? -29.103 7.763 13.249 1.00 22.62 88 GLY A C 1
ATOM 651 O O . GLY A 1 88 ? -30.236 7.571 13.665 1.00 22.46 88 GLY A O 1
ATOM 652 N N . GLU A 1 89 ? -28.460 8.918 13.386 1.00 24.54 89 GLU A N 1
ATOM 653 C CA . GLU A 1 89 ? -29.096 10.139 13.900 1.00 27.05 89 GLU A CA 1
ATOM 654 C C . GLU A 1 89 ? -30.309 10.526 13.044 1.00 26.85 89 GLU A C 1
ATOM 655 O O . GLU A 1 89 ? -31.366 10.872 13.577 1.00 27.36 89 GLU A O 1
ATOM 661 N N . LYS A 1 90 ? -30.163 10.413 11.726 1.00 27.05 90 LYS A N 1
ATOM 662 C CA . LYS A 1 90 ? -31.187 10.857 10.781 1.00 27.28 90 LYS A CA 1
ATOM 663 C C . LYS A 1 90 ? -31.807 9.713 9.975 1.00 27.06 90 LYS A C 1
ATOM 664 O O . LYS A 1 90 ? -32.977 9.785 9.589 1.00 27.45 90 LYS A O 1
ATOM 670 N N . VAL A 1 91 ? -31.019 8.672 9.713 1.00 26.30 91 VAL A N 1
ATOM 671 C CA . VAL A 1 91 ? -31.455 7.553 8.882 1.00 25.78 91 VAL A CA 1
ATOM 672 C C . VAL A 1 91 ? -31.351 6.249 9.662 1.00 25.64 91 VAL A C 1
ATOM 673 O O . VAL A 1 91 ? -30.267 5.839 10.077 1.00 25.57 91 VAL A O 1
ATOM 677 N N . ASP A 1 92 ? -32.495 5.614 9.866 1.00 25.24 92 ASP A N 1
ATOM 678 C CA . ASP A 1 92 ? -32.571 4.331 10.569 1.00 25.34 92 ASP A CA 1
ATOM 679 C C . ASP A 1 92 ? -31.883 3.267 9.724 1.00 24.56 92 ASP A C 1
ATOM 680 O O . ASP A 1 92 ? -32.210 3.090 8.549 1.00 25.22 92 ASP A O 1
ATOM 685 N N . LYS A 1 93 ? -30.912 2.579 10.322 1.00 23.70 93 LYS A N 1
ATOM 686 C CA . LYS A 1 93 ? -30.149 1.552 9.619 1.00 22.48 93 LYS A CA 1
ATOM 687 C C . LYS A 1 93 ? -30.427 0.143 10.157 1.00 22.91 93 LYS A C 1
ATOM 688 O O . LYS A 1 93 ? -29.804 -0.820 9.718 1.00 22.96 93 LYS A O 1
ATOM 694 N N . SER A 1 94 ? -31.373 0.029 11.089 1.00 23.52 94 SER A N 1
ATOM 695 C CA . SER A 1 94 ? -31.698 -1.256 11.745 1.00 24.33 94 SER A CA 1
ATOM 696 C C . SER A 1 94 ? -32.265 -2.319 10.801 1.00 24.54 94 SER A C 1
ATOM 697 O O . SER A 1 94 ? -32.104 -3.520 11.048 1.00 24.73 94 SER A O 1
ATOM 700 N N . GLY A 1 95 ? -32.905 -1.872 9.723 1.00 24.83 95 GLY A N 1
ATOM 701 C CA . GLY A 1 95 ? -33.538 -2.771 8.764 1.00 25.25 95 GLY A CA 1
ATOM 702 C C . GLY A 1 95 ? -32.734 -3.074 7.514 1.00 25.70 95 GLY A C 1
ATOM 703 O O . GLY A 1 95 ? -33.138 -3.922 6.706 1.00 26.06 95 GLY A O 1
ATOM 704 N N . LEU A 1 96 ? -31.595 -2.391 7.357 1.00 25.61 96 LEU A N 1
ATOM 705 C CA . LEU A 1 96 ? -30.705 -2.568 6.202 1.00 25.31 96 LEU A CA 1
ATOM 706 C C . LEU A 1 96 ? -30.275 -4.033 6.040 1.00 25.18 96 LEU A C 1
ATOM 707 O O . LEU A 1 96 ? -30.228 -4.578 4.926 1.00 24.81 96 LEU A O 1
ATOM 712 N N . PHE A 1 97 ? -29.986 -4.662 7.172 1.00 25.07 97 PHE A N 1
ATOM 713 C CA . PHE A 1 97 ? -29.530 -6.039 7.225 1.00 25.42 97 PHE A CA 1
ATOM 714 C C . PHE A 1 97 ? -30.409 -6.851 8.165 1.00 25.81 97 PHE A C 1
ATOM 715 O O . PHE A 1 97 ? -31.157 -6.288 8.952 1.00 26.61 97 PHE A O 1
ATOM 723 N N . GLU A 1 98 ? -30.310 -8.174 8.084 1.00 26.72 98 GLU A N 1
ATOM 724 C CA . GLU A 1 98 ? -30.912 -9.059 9.071 1.00 27.27 98 GLU A CA 1
ATOM 725 C C . GLU A 1 98 ? -30.028 -9.069 10.309 1.00 26.11 98 GLU A C 1
ATOM 726 O O . GLU A 1 98 ? -28.839 -9.380 10.234 1.00 25.87 98 GLU A O 1
ATOM 732 N N . VAL A 1 99 ? -30.627 -8.714 11.439 1.00 25.24 99 VAL A N 1
ATOM 733 C CA . VAL A 1 99 ? -29.909 -8.526 12.696 1.00 24.52 99 VAL A CA 1
ATOM 734 C C . VAL A 1 99 ? -30.132 -9.724 13.611 1.00 24.00 99 VAL A C 1
ATOM 735 O O . VAL A 1 99 ? -31.263 -10.188 13.763 1.00 23.68 99 VAL A O 1
ATOM 739 N N . PHE A 1 100 ? -29.047 -10.227 14.197 1.00 23.38 100 PHE A N 1
ATOM 740 C CA . PHE A 1 100 ? -29.150 -11.173 15.305 1.00 23.05 100 PHE A CA 1
ATOM 741 C C . PHE A 1 100 ? -28.329 -10.722 16.521 1.00 23.27 100 PHE A C 1
ATOM 742 O O . PHE A 1 100 ? -27.322 -10.009 16.382 1.00 23.00 100 PHE A O 1
ATOM 750 N N . TYR A 1 101 ? -28.774 -11.145 17.708 1.00 23.58 101 TYR A N 1
ATOM 751 C CA . TYR A 1 101 ? -28.107 -10.820 18.975 1.00 23.75 101 TYR A CA 1
ATOM 752 C C . TYR A 1 101 ? -27.483 -12.049 19.613 1.00 23.89 101 TYR A C 1
ATOM 753 O O . TYR A 1 101 ? -27.827 -13.176 19.270 1.00 24.19 101 TYR A O 1
ATOM 762 N N . GLY A 1 102 ? -26.564 -11.820 20.545 1.00 24.21 102 GLY A N 1
ATOM 763 C CA . GLY A 1 102 ? -25.876 -12.911 21.218 1.00 25.02 102 GLY A CA 1
ATOM 764 C C . GLY A 1 102 ? -26.157 -12.915 22.705 1.00 25.61 102 GLY A C 1
ATOM 765 O O . GLY A 1 102 ? -27.153 -12.332 23.150 1.00 25.63 102 GLY A O 1
ATOM 766 N N . GLU A 1 103 ? -25.267 -13.580 23.452 1.00 26.15 103 GLU A N 1
ATOM 767 C CA . GLU A 1 103 ? -25.289 -13.688 24.921 1.00 27.08 103 GLU A CA 1
ATOM 768 C C . GLU A 1 103 ? -25.569 -12.368 25.641 1.00 26.71 103 GLU A C 1
ATOM 769 O O . GLU A 1 103 ? -26.325 -12.341 26.618 1.00 26.78 103 GLU A O 1
ATOM 775 N N . LEU A 1 104 ? -24.946 -11.286 25.165 1.00 26.23 104 LEU A N 1
ATOM 776 C CA . LEU A 1 104 ? -25.118 -9.957 25.759 1.00 25.64 104 LEU A CA 1
ATOM 777 C C . LEU A 1 104 ? -26.500 -9.358 25.499 1.00 25.61 104 LEU A C 1
ATOM 778 O O . LEU A 1 104 ? -26.996 -8.564 26.303 1.00 25.41 104 LEU A O 1
ATOM 783 N N . LYS A 1 105 ? -27.114 -9.755 24.383 1.00 25.05 105 LYS A N 1
ATOM 784 C CA . LYS A 1 105 ? -28.451 -9.296 23.970 1.00 24.80 105 LYS A CA 1
ATOM 785 C C . LYS A 1 105 ? -28.503 -7.800 23.652 1.00 24.29 105 LYS A C 1
ATOM 786 O O . LYS A 1 105 ? -29.563 -7.253 23.348 1.00 24.11 105 LYS A O 1
ATOM 792 N N . THR A 1 106 ? -27.344 -7.155 23.691 1.00 23.34 106 THR A N 1
ATOM 793 C CA . THR A 1 106 ? -27.255 -5.702 23.601 1.00 22.84 106 THR A CA 1
ATOM 794 C C . THR A 1 106 ? -26.467 -5.240 22.356 1.00 21.92 106 THR A C 1
ATOM 795 O O . THR A 1 106 ? -26.568 -4.096 21.929 1.00 21.94 106 THR A O 1
ATOM 799 N N . ALA A 1 107 ? -25.674 -6.144 21.791 1.00 20.78 107 ALA A N 1
ATOM 800 C CA . ALA A 1 107 ? -24.826 -5.816 20.661 1.00 19.96 107 ALA A CA 1
ATOM 801 C C . ALA A 1 107 ? -25.340 -6.506 19.385 1.00 19.14 107 ALA A C 1
ATOM 802 O O . ALA A 1 107 ? -25.222 -7.723 19.244 1.00 18.64 107 ALA A O 1
ATOM 804 N N . PRO A 1 108 ? -25.912 -5.723 18.452 1.00 18.82 108 PRO A N 1
ATOM 805 C CA . PRO A 1 108 ? -26.496 -6.263 17.233 1.00 18.50 108 PRO A CA 1
ATOM 806 C C . PRO A 1 108 ? -25.431 -6.734 16.233 1.00 18.57 108 PRO A C 1
ATOM 807 O O . PRO A 1 108 ? -24.439 -6.022 15.971 1.00 18.70 108 PRO A O 1
ATOM 811 N N . MET A 1 109 ? -25.623 -7.942 15.706 1.00 18.84 109 MET A N 1
ATOM 812 C CA . MET A 1 109 ? -24.721 -8.502 14.689 1.00 18.79 109 MET A CA 1
ATOM 813 C C . MET A 1 109 ? -25.420 -8.764 13.354 1.00 18.46 109 MET A C 1
ATOM 814 O O . MET A 1 109 ? -26.639 -8.928 13.295 1.00 18.73 109 MET A O 1
ATOM 819 N N . ILE A 1 110 ? -24.630 -8.822 12.290 1.00 18.37 110 ILE A N 1
ATOM 820 C CA . ILE A 1 110 ? -25.170 -8.903 10.919 1.00 18.04 110 ILE A CA 1
ATOM 821 C C . ILE A 1 110 ? -25.069 -10.312 10.353 1.00 18.07 110 ILE A C 1
ATOM 822 O O . ILE A 1 110 ? -23.961 -10.807 10.095 1.00 17.20 110 ILE A O 1
ATOM 827 N N . LYS A 1 111 ? -26.234 -10.935 10.162 1.00 18.77 111 LYS A N 1
ATOM 828 C CA . LYS A 1 111 ? -26.348 -12.301 9.609 1.00 19.78 111 LYS A CA 1
ATOM 829 C C . LYS A 1 111 ? -25.575 -12.486 8.309 1.00 19.46 111 LYS A C 1
ATOM 830 O O . LYS A 1 111 ? -24.913 -13.506 8.115 1.00 19.41 111 LYS A O 1
ATOM 836 N N . GLU A 1 112 ? -25.670 -11.492 7.424 1.00 19.60 112 GLU A N 1
ATOM 837 C CA . GLU A 1 112 ? -25.054 -11.564 6.098 1.00 19.72 112 GLU A CA 1
ATOM 838 C C . GLU A 1 112 ? -23.522 -11.498 6.163 1.00 19.14 112 GLU A C 1
ATOM 839 O O . GLU A 1 112 ? -22.835 -12.027 5.279 1.00 18.97 112 GLU A O 1
ATOM 845 N N . CYS A 1 113 ? -22.981 -10.876 7.215 1.00 17.89 113 CYS A N 1
ATOM 846 C CA . CYS A 1 113 ? -21.526 -10.789 7.345 1.00 16.99 113 CYS A CA 1
ATOM 847 C C . CYS A 1 113 ? -20.902 -12.159 7.597 1.00 16.82 113 CYS A C 1
ATOM 848 O O . CYS A 1 113 ? -21.548 -13.087 8.102 1.00 16.19 113 CYS A O 1
ATOM 851 N N . THR A 1 114 ? -19.636 -12.253 7.218 1.00 16.46 114 THR A N 1
ATOM 852 C CA . THR A 1 114 ? -18.877 -13.483 7.220 1.00 17.11 114 THR A CA 1
ATOM 853 C C . THR A 1 114 ? -18.419 -13.899 8.626 1.00 16.49 114 THR A C 1
ATOM 854 O O . THR A 1 114 ? -18.310 -15.098 8.938 1.00 16.25 114 THR A O 1
ATOM 858 N N . LEU A 1 115 ? -18.141 -12.911 9.464 1.00 15.38 115 LEU A N 1
ATOM 859 C CA . LEU A 1 115 ? -17.609 -13.175 10.791 1.00 15.15 115 LEU A CA 1
ATOM 860 C C . LEU A 1 115 ? -18.136 -12.088 11.714 1.00 15.15 115 LEU A C 1
ATOM 861 O O . LEU A 1 115 ? -18.129 -10.924 11.358 1.00 15.34 115 LEU A O 1
ATOM 866 N N . ASN A 1 116 ? -18.662 -12.481 12.870 1.00 15.38 116 ASN A N 1
ATOM 867 C CA . ASN A 1 116 ? -19.241 -11.523 13.810 1.00 15.48 116 ASN A CA 1
ATOM 868 C C . ASN A 1 116 ? -18.545 -11.679 15.139 1.00 15.57 116 ASN A C 1
ATOM 869 O O . ASN A 1 116 ? -18.450 -12.804 15.659 1.00 16.41 116 ASN A O 1
ATOM 874 N N . LEU A 1 117 ? -18.058 -10.563 15.678 1.00 14.99 117 LEU A N 1
ATOM 875 C CA . LEU A 1 117 ? -17.394 -10.551 16.983 1.00 14.96 117 LEU A CA 1
ATOM 876 C C . LEU A 1 117 ? -18.225 -9.769 17.986 1.00 14.94 117 LEU A C 1
ATOM 877 O O . LEU A 1 117 ? -18.448 -8.580 17.806 1.00 15.80 117 LEU A O 1
ATOM 882 N N . GLU A 1 118 ? -18.713 -10.458 19.016 1.00 15.11 118 GLU A N 1
ATOM 883 C CA . GLU A 1 118 ? -19.544 -9.855 20.062 1.00 15.62 118 GLU A CA 1
ATOM 884 C C . GLU A 1 118 ? -18.638 -9.474 21.228 1.00 15.51 118 GLU A C 1
ATOM 885 O O . GLU A 1 118 ? -17.952 -10.333 21.817 1.00 15.21 118 GLU A O 1
ATOM 891 N N . CYS A 1 119 ? -18.626 -8.178 21.527 1.00 15.63 119 CYS A N 1
ATOM 892 C CA . CYS A 1 119 ? -17.639 -7.578 22.422 1.00 15.53 119 CYS A CA 1
ATOM 893 C C . CYS A 1 119 ? -18.249 -6.872 23.627 1.00 15.47 119 CYS A C 1
ATOM 894 O O . CYS A 1 119 ? -19.212 -6.106 23.505 1.00 15.61 119 CYS A O 1
ATOM 897 N N . ARG A 1 120 ? -17.662 -7.163 24.786 1.00 15.29 120 ARG A N 1
ATOM 898 C CA . ARG A 1 120 ? -17.991 -6.551 26.050 1.00 15.15 120 ARG A CA 1
ATOM 899 C C . ARG A 1 120 ? -16.979 -5.441 26.280 1.00 14.52 120 ARG A C 1
ATOM 900 O O . ARG A 1 120 ? -15.768 -5.701 26.295 1.00 13.93 120 ARG A O 1
ATOM 908 N N . VAL A 1 121 ? -17.458 -4.207 26.444 1.00 14.36 121 VAL A N 1
ATOM 909 C CA . VAL A 1 121 ? -16.533 -3.089 26.700 1.00 14.95 121 VAL A CA 1
ATOM 910 C C . VAL A 1 121 ? -15.875 -3.315 28.054 1.00 15.12 121 VAL A C 1
ATOM 911 O O . VAL A 1 121 ? -16.551 -3.633 29.028 1.00 16.12 121 VAL A O 1
ATOM 915 N N . VAL A 1 122 ? -14.551 -3.213 28.061 1.00 15.60 122 VAL A N 1
ATOM 916 C CA . VAL A 1 122 ? -13.716 -3.408 29.236 1.00 16.11 122 VAL A CA 1
ATOM 917 C C . VAL A 1 122 ? -13.205 -2.035 29.657 1.00 16.27 122 VAL A C 1
ATOM 918 O O . VAL A 1 122 ? -13.144 -1.730 30.841 1.00 15.92 122 VAL A O 1
ATOM 922 N N . GLU A 1 123 ? -12.842 -1.216 28.670 1.00 16.78 123 GLU A N 1
ATOM 923 C CA . GLU A 1 123 ? -12.291 0.106 28.934 1.00 17.59 123 GLU A CA 1
ATOM 924 C C . GLU A 1 123 ? -12.648 1.085 27.820 1.00 18.59 123 GLU A C 1
ATOM 925 O O . GLU A 1 123 ? -12.599 0.740 26.645 1.00 18.74 123 GLU A O 1
ATOM 931 N N . THR A 1 124 ? -13.023 2.302 28.203 1.00 19.42 124 THR A N 1
ATOM 932 C CA . THR A 1 124 ? -13.326 3.349 27.248 1.00 20.67 124 THR A CA 1
ATOM 933 C C . THR A 1 124 ? -12.347 4.487 27.420 1.00 21.25 124 THR A C 1
ATOM 934 O O . THR A 1 124 ? -12.235 5.077 28.511 1.00 20.84 124 THR A O 1
ATOM 938 N N . LEU A 1 125 ? -11.642 4.789 26.337 1.00 21.58 125 LEU A N 1
ATOM 939 C CA . LEU A 1 125 ? -10.723 5.911 26.325 1.00 22.50 125 LEU A CA 1
ATOM 940 C C . LEU A 1 125 ? -11.261 6.989 25.436 1.00 22.83 125 LEU A C 1
ATOM 941 O O . LEU A 1 125 ? -12.077 6.749 24.546 1.00 22.67 125 LEU A O 1
ATOM 946 N N . GLU A 1 126 ? -10.808 8.196 25.713 1.00 23.06 126 GLU A N 1
ATOM 947 C CA . GLU A 1 126 ? -11.270 9.358 25.017 1.00 23.34 126 GLU A CA 1
ATOM 948 C C . GLU A 1 126 ? -10.033 10.077 24.540 1.00 22.97 126 GLU A C 1
ATOM 949 O O . GLU A 1 126 ? -9.065 10.224 25.285 1.00 23.27 126 GLU A O 1
ATOM 955 N N . PHE A 1 127 ? -10.045 10.439 23.264 1.00 22.65 127 PHE A N 1
ATOM 956 C CA . PHE A 1 127 ? -9.022 11.286 22.667 1.00 22.56 127 PHE A CA 1
ATOM 957 C C . PHE A 1 127 ? -9.752 12.492 22.031 1.00 21.87 127 PHE A C 1
ATOM 958 O O . PHE A 1 127 ? -10.982 12.466 21.925 1.00 21.27 127 PHE A O 1
ATOM 966 N N . PRO A 1 128 ? -9.013 13.555 21.634 1.00 21.40 128 PRO A N 1
ATOM 967 C CA . PRO A 1 128 ? -9.665 14.838 21.303 1.00 21.28 128 PRO A CA 1
ATOM 968 C C . PRO A 1 128 ? -10.845 14.795 20.318 1.00 20.72 128 PRO A C 1
ATOM 969 O O . PRO A 1 128 ? -11.773 15.596 20.457 1.00 21.24 128 PRO A O 1
ATOM 973 N N . THR A 1 129 ? -10.833 13.877 19.350 1.00 19.77 129 THR A N 1
ATOM 974 C CA . THR A 1 129 ? -11.932 13.797 18.371 1.00 19.17 129 THR A CA 1
ATOM 975 C C . THR A 1 129 ? -12.633 12.430 18.297 1.00 18.73 129 THR A C 1
ATOM 976 O O . THR A 1 129 ? -13.635 12.268 17.596 1.00 18.48 129 THR A O 1
ATOM 980 N N . ASN A 1 130 ? -12.085 11.451 19.005 1.00 17.81 130 ASN A N 1
ATOM 981 C CA . ASN A 1 130 ? -12.533 10.077 18.895 1.00 17.56 130 ASN A CA 1
ATOM 982 C C . ASN A 1 130 ? -12.544 9.402 20.237 1.00 17.85 130 ASN A C 1
ATOM 983 O O . ASN A 1 130 ? -11.609 9.581 21.026 1.00 17.33 130 ASN A O 1
ATOM 988 N N . TYR A 1 131 ? -13.568 8.591 20.474 1.00 18.29 131 TYR A N 1
ATOM 989 C CA . TYR A 1 131 ? -13.487 7.575 21.526 1.00 19.34 131 TYR A CA 1
ATOM 990 C C . TYR A 1 131 ? -12.654 6.389 21.032 1.00 19.34 131 TYR A C 1
ATOM 991 O O . TYR A 1 131 ? -12.562 6.129 19.823 1.00 19.03 131 TYR A O 1
ATOM 1000 N N . PHE A 1 132 ? -12.027 5.683 21.968 1.00 19.33 132 PHE A N 1
ATOM 1001 C CA . PHE A 1 132 ? -11.398 4.404 21.676 1.00 18.59 132 PHE A CA 1
ATOM 1002 C C . PHE A 1 132 ? -11.960 3.363 22.653 1.00 18.75 132 PHE A C 1
ATOM 1003 O O . PHE A 1 132 ? -11.518 3.291 23.808 1.00 18.19 132 PHE A O 1
ATOM 1011 N N . PHE A 1 133 ? -12.954 2.592 22.200 1.00 17.91 133 PHE A N 1
ATOM 1012 C CA . PHE A 1 133 ? -13.587 1.571 23.050 1.00 18.07 133 PHE A CA 1
ATOM 1013 C C . PHE A 1 133 ? -12.806 0.263 22.980 1.00 17.67 133 PHE A C 1
ATOM 1014 O O . PHE A 1 133 ? -12.597 -0.289 21.892 1.00 17.33 133 PHE A O 1
ATOM 1022 N N . VAL A 1 134 ? -12.362 -0.227 24.133 1.00 16.91 134 VAL A N 1
ATOM 1023 C CA . VAL A 1 134 ? -11.680 -1.524 24.207 1.00 16.58 134 VAL A CA 1
ATOM 1024 C C . VAL A 1 134 ? -12.665 -2.593 24.704 1.00 16.36 134 VAL A C 1
ATOM 1025 O O . VAL A 1 134 ? -13.271 -2.459 25.772 1.00 16.34 134 VAL A O 1
ATOM 1029 N N . GLY A 1 135 ? -12.847 -3.626 23.890 1.00 15.35 135 GLY A N 1
ATOM 1030 C CA . GLY A 1 135 ? -13.790 -4.683 24.169 1.00 15.31 135 GLY A CA 1
ATOM 1031 C C . GLY A 1 135 ? -13.107 -6.035 24.227 1.00 15.48 135 GLY A C 1
ATOM 1032 O O . GLY A 1 135 ? -12.101 -6.261 23.563 1.00 15.46 135 GLY A O 1
ATOM 1033 N N . GLU A 1 136 ? -13.643 -6.922 25.058 1.00 15.26 136 GLU A N 1
ATOM 1034 C CA . GLU A 1 136 ? -13.239 -8.312 25.059 1.00 15.45 136 GLU A CA 1
ATOM 1035 C C . GLU A 1 136 ? -14.153 -9.079 24.118 1.00 15.42 136 GLU A C 1
ATOM 1036 O O . GLU A 1 136 ? -15.380 -8.978 24.222 1.00 14.84 136 GLU A O 1
ATOM 1042 N N . ILE A 1 137 ? -13.561 -9.843 23.201 1.00 16.18 137 ILE A N 1
ATOM 1043 C CA . ILE A 1 137 ? -14.352 -10.750 22.364 1.00 16.17 137 ILE A CA 1
ATOM 1044 C C . ILE A 1 137 ? -14.849 -11.917 23.217 1.00 16.90 137 ILE A C 1
ATOM 1045 O O . ILE A 1 137 ? -14.082 -12.815 23.569 1.00 16.90 137 ILE A O 1
ATOM 1050 N N . ILE A 1 138 ? -16.141 -11.886 23.540 1.00 17.62 138 ILE A N 1
ATOM 1051 C CA . ILE A 1 138 ? -16.750 -12.875 24.431 1.00 18.37 138 ILE A CA 1
ATOM 1052 C C . ILE A 1 138 ? -17.518 -13.969 23.659 1.00 18.31 138 ILE A C 1
ATOM 1053 O O . ILE A 1 138 ? -17.792 -15.038 24.203 1.00 18.30 138 ILE A O 1
ATOM 1058 N N . ALA A 1 139 ? -17.853 -13.679 22.398 1.00 18.09 139 ALA A N 1
ATOM 1059 C CA . ALA A 1 139 ? -18.416 -14.659 21.468 1.00 18.09 139 ALA A CA 1
ATOM 1060 C C . ALA A 1 139 ? -18.045 -14.308 20.022 1.00 18.42 139 ALA A C 1
ATOM 1061 O O . ALA A 1 139 ? -17.988 -13.135 19.647 1.00 18.34 139 ALA A O 1
ATOM 1063 N N . ALA A 1 140 ? -17.756 -15.331 19.224 1.00 18.99 140 ALA A N 1
ATOM 1064 C CA . ALA A 1 140 ? -17.403 -15.140 17.814 1.00 19.26 140 ALA A CA 1
ATOM 1065 C C . ALA A 1 140 ? -18.213 -16.113 16.972 1.00 19.89 140 ALA A C 1
ATOM 1066 O O . ALA A 1 140 ? -18.329 -17.299 17.336 1.00 19.73 140 ALA A O 1
ATOM 1068 N N . TYR A 1 141 ? -18.781 -15.597 15.871 1.00 20.26 141 TYR A N 1
ATOM 1069 C CA . TYR A 1 141 ? -19.734 -16.333 15.014 1.00 20.94 141 TYR A CA 1
ATOM 1070 C C . TYR A 1 141 ? -19.287 -16.352 13.570 1.00 21.14 141 TYR A C 1
ATOM 1071 O O . TYR A 1 141 ? -18.899 -15.315 13.016 1.00 20.74 141 TYR A O 1
ATOM 1080 N N . SER A 1 142 ? -19.361 -17.527 12.952 1.00 21.13 142 SER A N 1
ATOM 1081 C CA . SER A 1 142 ? -19.131 -17.633 11.519 1.00 21.37 142 SER A CA 1
ATOM 1082 C C . SER A 1 142 ? -20.087 -18.674 10.952 1.00 21.44 142 SER A C 1
ATOM 1083 O O . SER A 1 142 ? -21.117 -18.968 11.555 1.00 20.99 142 SER A O 1
ATOM 1086 N N . GLU A 1 143 ? -19.758 -19.210 9.784 1.00 22.01 143 GLU A N 1
ATOM 1087 C CA . GLU A 1 143 ? -20.548 -20.272 9.150 1.00 23.14 143 GLU A CA 1
ATOM 1088 C C . GLU A 1 143 ? -19.579 -21.305 8.612 1.00 22.49 143 GLU A C 1
ATOM 1089 O O . GLU A 1 143 ? -18.434 -20.972 8.314 1.00 22.19 143 GLU A O 1
ATOM 1095 N N . GLU A 1 144 ? -20.029 -22.552 8.480 1.00 22.62 144 GLU A N 1
ATOM 1096 C CA . GLU A 1 144 ? -19.154 -23.628 7.997 1.00 22.85 144 GLU A CA 1
ATOM 1097 C C . GLU A 1 144 ? -18.447 -23.238 6.682 1.00 22.32 144 GLU A C 1
ATOM 1098 O O . GLU A 1 144 ? -17.250 -23.499 6.509 1.00 21.81 144 GLU A O 1
ATOM 1104 N N . GLN A 1 145 ? -19.194 -22.592 5.784 1.00 22.08 145 GLN A N 1
ATOM 1105 C CA . GLN A 1 145 ? -18.710 -22.210 4.456 1.00 22.35 145 GLN A CA 1
ATOM 1106 C C . GLN A 1 145 ? -17.542 -21.204 4.468 1.00 22.60 145 GLN A C 1
ATOM 1107 O O . GLN A 1 145 ? -16.895 -21.016 3.444 1.00 22.43 145 GLN A O 1
ATOM 1113 N N . TYR A 1 146 ? -17.291 -20.563 5.618 1.00 22.41 146 TYR A N 1
ATOM 1114 C CA . TYR A 1 146 ? -16.183 -19.599 5.786 1.00 22.17 146 TYR A CA 1
ATOM 1115 C C . TYR A 1 146 ? -14.987 -20.151 6.581 1.00 22.41 146 TYR A C 1
ATOM 1116 O O . TYR A 1 146 ? -14.014 -19.428 6.835 1.00 22.32 146 TYR A O 1
ATOM 1125 N N . LEU A 1 147 ? -15.075 -21.429 6.950 1.00 22.87 147 LEU A N 1
ATOM 1126 C CA . LEU A 1 147 ? -14.171 -22.061 7.910 1.00 23.30 147 LEU A CA 1
ATOM 1127 C C . LEU A 1 147 ? -13.356 -23.240 7.373 1.00 23.63 147 LEU A C 1
ATOM 1128 O O . LEU A 1 147 ? -13.836 -24.030 6.545 1.00 23.94 147 LEU A O 1
ATOM 1133 N N . ILE A 1 148 ? -12.110 -23.329 7.831 1.00 23.85 148 ILE A N 1
ATOM 1134 C CA . ILE A 1 148 ? -11.293 -24.538 7.677 1.00 24.24 148 ILE A CA 1
ATOM 1135 C C . ILE A 1 148 ? -10.919 -25.028 9.083 1.00 24.15 148 ILE A C 1
ATOM 1136 O O . ILE A 1 148 ? -10.199 -24.340 9.818 1.00 23.49 148 ILE A O 1
ATOM 1141 N N . GLN A 1 149 ? -11.419 -26.214 9.437 1.00 24.51 149 GLN A N 1
ATOM 1142 C CA . GLN A 1 149 ? -11.278 -26.783 10.790 1.00 24.85 149 GLN A CA 1
ATOM 1143 C C . GLN A 1 149 ? -11.661 -25.765 11.885 1.00 24.22 149 GLN A C 1
ATOM 1144 O O . GLN A 1 149 ? -10.917 -25.547 12.832 1.00 24.00 149 GLN A O 1
ATOM 1150 N N . GLY A 1 150 ? -12.821 -25.129 11.728 1.00 24.23 150 GLY A N 1
ATOM 1151 C CA . GLY A 1 150 ? -13.349 -24.174 12.716 1.00 23.78 150 GLY A CA 1
ATOM 1152 C C . GLY A 1 150 ? -12.622 -22.845 12.799 1.00 23.40 150 GLY A C 1
ATOM 1153 O O . GLY A 1 150 ? -12.848 -22.067 13.729 1.00 23.44 150 GLY A O 1
ATOM 1154 N N . LYS A 1 151 ? -11.752 -22.591 11.820 1.00 23.11 151 LYS A N 1
ATOM 1155 C CA . LYS A 1 151 ? -10.940 -21.383 11.750 1.00 23.07 151 LYS A CA 1
ATOM 1156 C C . LYS A 1 151 ? -11.280 -20.611 10.454 1.00 22.04 151 LYS A C 1
ATOM 1157 O O . LYS A 1 151 ? -11.336 -21.206 9.358 1.00 21.59 151 LYS A O 1
ATOM 1163 N N . PRO A 1 152 ? -11.542 -19.295 10.575 1.00 20.99 152 PRO A N 1
ATOM 1164 C CA . PRO A 1 152 ? -11.821 -18.468 9.407 1.00 20.12 152 PRO A CA 1
ATOM 1165 C C . PRO A 1 152 ? -10.736 -18.569 8.353 1.00 19.24 152 PRO A C 1
ATOM 1166 O O . PRO A 1 152 ? -9.555 -18.581 8.674 1.00 18.84 152 PRO A O 1
ATOM 1170 N N . ASP A 1 153 ? -11.156 -18.672 7.097 1.00 19.01 153 ASP A N 1
ATOM 1171 C CA . ASP A 1 153 ? -10.240 -18.658 5.965 1.00 18.26 153 ASP A CA 1
ATOM 1172 C C . ASP A 1 153 ? -10.555 -17.412 5.169 1.00 17.06 153 ASP A C 1
ATOM 1173 O O . ASP A 1 153 ? -11.679 -17.253 4.702 1.00 16.73 153 ASP A O 1
ATOM 1178 N N . ILE A 1 154 ? -9.566 -16.538 5.010 1.00 16.00 154 ILE A N 1
ATOM 1179 C CA . ILE A 1 154 ? -9.779 -15.221 4.383 1.00 15.21 154 ILE A CA 1
ATOM 1180 C C . ILE A 1 154 ? -10.279 -15.278 2.912 1.00 15.21 154 ILE A C 1
ATOM 1181 O O . ILE A 1 154 ? -11.150 -14.494 2.498 1.00 14.69 154 ILE A O 1
ATOM 1186 N N . LYS A 1 155 ? -9.764 -16.223 2.135 1.00 15.52 155 LYS A N 1
ATOM 1187 C CA . LYS A 1 155 ? -10.283 -16.419 0.761 1.00 15.71 155 LYS A CA 1
ATOM 1188 C C . LYS A 1 155 ? -11.766 -16.838 0.712 1.00 15.33 155 LYS A C 1
ATOM 1189 O O . LYS A 1 155 ? -12.516 -16.351 -0.125 1.00 15.19 155 LYS A O 1
ATOM 1195 N N . LYS A 1 156 ? -12.202 -17.714 1.613 1.00 15.05 156 LYS A N 1
ATOM 1196 C CA . LYS A 1 156 ? -13.636 -18.015 1.744 1.00 15.48 156 LYS A CA 1
ATOM 1197 C C . LYS A 1 156 ? -14.453 -16.797 2.203 1.00 15.02 156 LYS A C 1
ATOM 1198 O O . LYS A 1 156 ? -15.605 -16.592 1.776 1.00 14.63 156 LYS A O 1
ATOM 1204 N N . MET A 1 157 ? -13.860 -16.011 3.095 1.00 14.97 157 MET A N 1
ATOM 1205 C CA . MET A 1 157 ? -14.481 -14.793 3.611 1.00 15.00 157 MET A CA 1
ATOM 1206 C C . MET A 1 157 ? -14.613 -13.715 2.543 1.00 14.56 157 MET A C 1
ATOM 1207 O O . MET A 1 157 ? -15.652 -13.075 2.436 1.00 14.61 157 MET A O 1
ATOM 1212 N N . ASP A 1 158 ? -13.554 -13.507 1.765 1.00 14.53 158 ASP A N 1
ATOM 1213 C CA . ASP A 1 158 ? -13.555 -12.474 0.719 1.00 14.38 158 ASP A CA 1
ATOM 1214 C C . ASP A 1 158 ? -13.859 -11.082 1.293 1.00 14.25 158 ASP A C 1
ATOM 1215 O O . ASP A 1 158 ? -14.796 -10.402 0.834 1.00 13.16 158 ASP A O 1
ATOM 1220 N N . PRO A 1 159 ? -13.056 -10.643 2.294 1.00 13.94 159 PRO A N 1
ATOM 1221 C CA . PRO A 1 159 ? -13.337 -9.371 2.950 1.00 14.05 159 PRO A CA 1
ATOM 1222 C C . PRO A 1 159 ? -12.830 -8.178 2.129 1.00 14.39 159 PRO A C 1
ATOM 1223 O O . PRO A 1 159 ? -12.015 -8.342 1.199 1.00 15.15 159 PRO A O 1
ATOM 1227 N N . LEU A 1 160 ? -13.330 -6.998 2.463 1.00 13.82 160 LEU A N 1
ATOM 1228 C CA . LEU A 1 160 ? -12.932 -5.772 1.779 1.00 13.62 160 LEU A CA 1
ATOM 1229 C C . LEU A 1 160 ? -11.793 -5.103 2.521 1.00 13.35 160 LEU A C 1
ATOM 1230 O O . LEU A 1 160 ? -11.671 -5.230 3.733 1.00 13.76 160 LEU A O 1
ATOM 1235 N N . LEU A 1 161 ? -10.941 -4.423 1.759 1.00 13.62 161 LEU A N 1
ATOM 1236 C CA . LEU A 1 161 ? -9.855 -3.591 2.274 1.00 13.04 161 LEU A CA 1
ATOM 1237 C C . LEU A 1 161 ? -10.144 -2.144 1.884 1.00 13.81 161 LEU A C 1
ATOM 1238 O O . LEU A 1 161 ? -10.902 -1.901 0.944 1.00 13.97 161 LEU A O 1
ATOM 1243 N N . LEU A 1 162 ? -9.536 -1.194 2.585 1.00 14.15 162 LEU A N 1
ATOM 1244 C CA . LEU A 1 162 ? -9.831 0.213 2.357 1.00 15.41 162 LEU A CA 1
ATOM 1245 C C . LEU A 1 162 ? -8.584 1.081 2.395 1.00 15.94 162 LEU A C 1
ATOM 1246 O O . LEU A 1 162 ? -7.708 0.932 3.246 1.00 16.19 162 LEU A O 1
ATOM 1251 N N . THR A 1 163 ? -8.520 2.002 1.451 1.00 16.60 163 THR A N 1
ATOM 1252 C CA . THR A 1 163 ? -7.536 3.049 1.538 1.00 17.20 163 THR A CA 1
ATOM 1253 C C . THR A 1 163 ? -8.176 4.433 1.462 1.00 17.54 163 THR A C 1
ATOM 1254 O O . THR A 1 163 ? -9.110 4.642 0.693 1.00 17.00 163 THR A O 1
ATOM 1258 N N . MET A 1 164 ? -7.662 5.357 2.287 1.00 18.76 164 MET A N 1
ATOM 1259 C CA . MET A 1 164 ? -8.103 6.761 2.364 1.00 18.77 164 MET A CA 1
ATOM 1260 C C . MET A 1 164 ? -6.868 7.678 2.411 1.00 18.75 164 MET A C 1
ATOM 1261 O O . MET A 1 164 ? -5.803 7.233 2.840 1.00 18.79 164 MET A O 1
ATOM 1266 N N . PRO A 1 165 ? -6.996 8.966 1.982 1.00 18.59 165 PRO A N 1
ATOM 1267 C CA . PRO A 1 165 ? -8.178 9.654 1.458 1.00 18.21 165 PRO A CA 1
ATOM 1268 C C . PRO A 1 165 ? -8.426 9.439 -0.035 1.00 17.52 165 PRO A C 1
ATOM 1269 O O . PRO A 1 165 ? -9.247 10.133 -0.610 1.00 17.90 165 PRO A O 1
ATOM 1273 N N . ASP A 1 166 ? -7.732 8.501 -0.670 1.00 17.23 166 ASP A N 1
ATOM 1274 C CA . ASP A 1 166 ? -8.039 8.209 -2.088 1.00 17.01 166 ASP A CA 1
ATOM 1275 C C . ASP A 1 166 ? -9.406 7.529 -2.198 1.00 16.30 166 ASP A C 1
ATOM 1276 O O . ASP A 1 166 ? -10.017 7.497 -3.276 1.00 16.14 166 ASP A O 1
ATOM 1281 N N . ASN A 1 167 ? -9.889 6.994 -1.067 1.00 15.65 167 ASN A N 1
ATOM 1282 C CA . ASN A 1 167 ? -11.221 6.376 -0.958 1.00 15.47 167 ASN A CA 1
ATOM 1283 C C . ASN A 1 167 ? -11.474 5.201 -1.907 1.00 15.18 167 ASN A C 1
ATOM 1284 O O . ASN A 1 167 ? -12.438 5.196 -2.680 1.00 15.04 167 ASN A O 1
ATOM 1289 N N . SER A 1 168 ? -10.597 4.204 -1.826 1.00 15.09 168 SER A N 1
ATOM 1290 C CA . SER A 1 168 ? -10.715 3.008 -2.634 1.00 15.20 168 SER A CA 1
ATOM 1291 C C . SER A 1 168 ? -10.919 1.754 -1.802 1.00 15.17 168 SER A C 1
ATOM 1292 O O . SER A 1 168 ? -10.256 1.552 -0.775 1.00 14.90 168 SER A O 1
ATOM 1295 N N . TYR A 1 169 ? -11.850 0.922 -2.268 1.00 15.60 169 TYR A N 1
ATOM 1296 C CA . TYR A 1 169 ? -11.999 -0.448 -1.788 1.00 15.37 169 TYR A CA 1
ATOM 1297 C C . TYR A 1 169 ? -11.096 -1.360 -2.608 1.00 15.80 169 TYR A C 1
ATOM 1298 O O . TYR A 1 169 ? -10.835 -1.092 -3.786 1.00 15.44 169 TYR A O 1
ATOM 1307 N N . TRP A 1 170 ? -10.611 -2.417 -1.961 1.00 15.49 170 TRP A N 1
ATOM 1308 C CA . TRP A 1 170 ? -9.806 -3.463 -2.581 1.00 16.08 170 TRP A CA 1
ATOM 1309 C C . TRP A 1 170 ? -10.234 -4.811 -2.019 1.00 16.38 170 TRP A C 1
ATOM 1310 O O . TRP A 1 170 ? -10.771 -4.881 -0.907 1.00 15.80 170 TRP A O 1
ATOM 1321 N N . THR A 1 171 ? -9.982 -5.888 -2.759 1.00 17.06 171 THR A N 1
ATOM 1322 C CA . THR A 1 171 ? -10.110 -7.232 -2.162 1.00 17.24 171 THR A CA 1
ATOM 1323 C C . THR A 1 171 ? -8.729 -7.798 -1.909 1.00 17.17 171 THR A C 1
ATOM 1324 O O . THR A 1 171 ? -7.743 -7.166 -2.255 1.00 16.97 171 THR A O 1
ATOM 1328 N N . VAL A 1 172 ? -8.663 -8.988 -1.307 1.00 17.79 172 VAL A N 1
ATOM 1329 C CA . VAL A 1 172 ? -7.390 -9.650 -1.010 1.00 17.71 172 VAL A CA 1
ATOM 1330 C C . VAL A 1 172 ? -6.819 -10.320 -2.271 1.00 18.44 172 VAL A C 1
ATOM 1331 O O . VAL A 1 172 ? -7.562 -10.847 -3.107 1.00 17.59 172 VAL A O 1
ATOM 1335 N N . GLY A 1 173 ? -5.494 -10.268 -2.399 1.00 19.25 173 GLY A N 1
ATOM 1336 C CA . GLY A 1 173 ? -4.797 -10.823 -3.547 1.00 20.83 173 GLY A CA 1
ATOM 1337 C C . GLY A 1 173 ? -4.269 -12.208 -3.278 1.00 21.68 173 GLY A C 1
ATOM 1338 O O . GLY A 1 173 ? -4.945 -13.033 -2.657 1.00 22.01 173 GLY A O 1
ATOM 1339 N N . ASP A 1 174 ? -3.055 -12.459 -3.752 1.00 22.64 174 ASP A N 1
ATOM 1340 C CA . ASP A 1 174 ? -2.519 -13.813 -3.806 1.00 23.72 174 ASP A CA 1
ATOM 1341 C C . ASP A 1 174 ? -1.697 -14.103 -2.568 1.00 23.79 174 ASP A C 1
ATOM 1342 O O . ASP A 1 174 ? -1.109 -13.196 -1.978 1.00 23.43 174 ASP A O 1
ATOM 1347 N N . TYR A 1 175 ? -1.652 -15.377 -2.194 1.00 23.96 175 TYR A N 1
ATOM 1348 C CA . TYR A 1 175 ? -0.740 -15.854 -1.163 1.00 24.67 175 TYR A CA 1
ATOM 1349 C C . TYR A 1 175 ? 0.698 -15.414 -1.458 1.00 24.62 175 TYR A C 1
ATOM 1350 O O . TYR A 1 175 ? 1.153 -15.469 -2.597 1.00 24.05 175 TYR A O 1
ATOM 1359 N N . ALA A 1 176 ? 1.391 -14.947 -0.421 1.00 24.96 176 ALA A N 1
ATOM 1360 C CA . ALA A 1 176 ? 2.707 -14.350 -0.590 1.00 25.35 176 ALA A CA 1
ATOM 1361 C C . ALA A 1 176 ? 3.757 -14.945 0.347 1.00 25.56 176 ALA A C 1
ATOM 1362 O O . A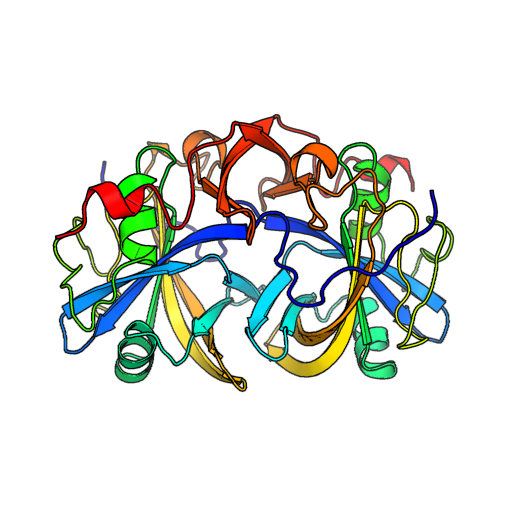LA A 1 176 ? 4.856 -14.409 0.461 1.00 26.06 176 ALA A O 1
ATOM 1364 N N . GLY A 1 177 ? 3.422 -16.040 1.023 1.00 25.91 177 GLY A N 1
ATOM 1365 C CA . GLY A 1 177 ? 4.380 -16.695 1.919 1.00 25.85 177 GLY A CA 1
ATOM 1366 C C . GLY A 1 177 ? 3.829 -17.109 3.272 1.00 25.96 177 GLY A C 1
ATOM 1367 O O . GLY A 1 177 ? 2.711 -16.730 3.654 1.00 25.59 177 GLY A O 1
ATOM 1368 N N . ALA A 1 178 ? 4.626 -17.904 3.988 1.00 25.83 178 ALA A N 1
ATOM 1369 C CA . ALA A 1 178 ? 4.266 -18.386 5.317 1.00 25.77 178 ALA A CA 1
ATOM 1370 C C . ALA A 1 178 ? 4.848 -17.445 6.361 1.00 25.50 178 ALA A C 1
ATOM 1371 O O . ALA A 1 178 ? 6.064 -17.248 6.406 1.00 25.51 178 ALA A O 1
ATOM 1373 N N . ALA A 1 179 ? 3.982 -16.840 7.171 1.00 25.21 179 ALA A N 1
ATOM 1374 C CA . ALA A 1 179 ? 4.450 -15.973 8.246 1.00 25.13 179 ALA A CA 1
ATOM 1375 C C . ALA A 1 179 ? 4.996 -16.814 9.395 1.00 25.44 179 ALA A C 1
ATOM 1376 O O . ALA A 1 179 ? 4.567 -17.956 9.601 1.00 24.80 179 ALA A O 1
ATOM 1378 N N . LEU A 1 180 ? 5.948 -16.240 10.132 1.00 26.10 180 LEU A N 1
ATOM 1379 C CA . LEU A 1 180 ? 6.681 -16.944 11.187 1.00 26.82 180 LEU A CA 1
ATOM 1380 C C . LEU A 1 180 ? 7.381 -18.206 10.648 1.00 27.77 180 LEU A C 1
ATOM 1381 O O . LEU A 1 180 ? 7.481 -19.221 11.344 1.00 27.08 180 LEU A O 1
ATOM 1386 N N . LYS A 1 181 ? 7.847 -18.126 9.398 1.00 28.84 181 LYS A N 1
ATOM 1387 C CA . LYS A 1 181 ? 8.474 -19.266 8.715 1.00 30.30 181 LYS A CA 1
ATOM 1388 C C . LYS A 1 181 ? 9.463 -18.847 7.609 1.00 30.42 181 LYS A C 1
ATOM 1389 O O . LYS A 1 181 ? 10.647 -19.183 7.693 1.00 30.17 181 LYS A O 1
ATOM 1395 N N . THR A 1 182 ? 8.993 -18.116 6.591 1.00 31.07 182 THR A N 1
ATOM 1396 C CA . THR A 1 182 ? 9.863 -17.735 5.461 1.00 32.17 182 THR A CA 1
ATOM 1397 C C . THR A 1 182 ? 11.130 -17.006 5.896 1.00 32.26 182 THR A C 1
ATOM 1398 O O . THR A 1 182 ? 12.175 -17.159 5.268 1.00 32.57 182 THR A O 1
ATOM 1402 N N . GLY A 1 183 ? 11.033 -16.222 6.969 1.00 32.54 183 GLY A N 1
ATOM 1403 C CA . GLY A 1 183 ? 12.165 -15.469 7.488 1.00 32.97 183 GLY A CA 1
ATOM 1404 C C . GLY A 1 183 ? 13.220 -16.297 8.207 1.00 33.56 183 GLY A C 1
ATOM 1405 O O . GLY A 1 183 ? 14.260 -15.755 8.603 1.00 33.09 183 GLY A O 1
ATOM 1406 N N . LYS A 1 184 ? 12.957 -17.598 8.378 1.00 34.25 184 LYS A N 1
ATOM 1407 C CA . LYS A 1 184 ? 13.896 -18.516 9.051 1.00 35.62 184 LYS A CA 1
ATOM 1408 C C . LYS A 1 184 ? 15.240 -18.614 8.310 1.00 36.36 184 LYS A C 1
ATOM 1409 O O . LYS A 1 184 ? 16.267 -18.870 8.926 1.00 36.61 184 LYS A O 1
ATOM 1415 N N . SER A 1 185 ? 15.220 -18.386 6.996 1.00 37.68 185 SER A N 1
ATOM 1416 C CA . SER A 1 185 ? 16.433 -18.416 6.159 1.00 38.96 185 SER A CA 1
ATOM 1417 C C . SER A 1 185 ? 17.514 -17.395 6.548 1.00 39.71 185 SER A C 1
ATOM 1418 O O . SER A 1 185 ? 18.712 -17.665 6.396 1.00 39.79 185 SER A O 1
ATOM 1421 N N . LEU A 1 186 ? 17.088 -16.239 7.060 1.00 40.44 186 LEU A N 1
ATOM 1422 C CA . LEU A 1 186 ? 18.010 -15.154 7.426 1.00 41.24 186 LEU A CA 1
ATOM 1423 C C . LEU A 1 186 ? 18.719 -15.373 8.765 1.00 41.86 186 LEU A C 1
ATOM 1424 O O . LEU A 1 186 ? 19.574 -14.575 9.148 1.00 41.92 186 LEU A O 1
ATOM 1429 N N . MET A 1 187 ? 18.349 -16.442 9.472 1.00 42.69 187 MET A N 1
ATOM 1430 C CA . MET A 1 187 ? 18.958 -16.794 10.762 1.00 43.83 187 MET A CA 1
ATOM 1431 C C . MET A 1 187 ? 20.324 -17.461 10.568 1.00 43.94 187 MET A C 1
ATOM 1432 O O . MET A 1 187 ? 20.434 -18.601 10.107 1.00 44.32 187 MET A O 1
ATOM 1437 N N . ALA B 1 2 ? -27.465 -20.987 5.844 1.00 33.37 2 ALA B N 1
ATOM 1438 C CA . ALA B 1 2 ? -26.384 -21.496 6.740 1.00 33.08 2 ALA B CA 1
ATOM 1439 C C . ALA B 1 2 ? -26.488 -20.941 8.166 1.00 32.81 2 ALA B C 1
ATOM 1440 O O . ALA B 1 2 ? -26.521 -19.719 8.384 1.00 32.88 2 ALA B O 1
ATOM 1442 N N . GLU B 1 3 ? -26.557 -21.853 9.132 1.00 32.34 3 GLU B N 1
ATOM 1443 C CA . GLU B 1 3 ? -26.646 -21.475 10.535 1.00 31.82 3 GLU B CA 1
ATOM 1444 C C . GLU B 1 3 ? -25.314 -20.920 11.048 1.00 30.63 3 GLU B C 1
ATOM 1445 O O . GLU B 1 3 ? -24.243 -21.284 10.563 1.00 30.76 3 GLU B O 1
ATOM 1451 N N . LYS B 1 4 ? -25.402 -20.023 12.022 1.00 29.41 4 LYS B N 1
ATOM 1452 C CA . LYS B 1 4 ? -24.231 -19.433 12.649 1.00 27.88 4 LYS B CA 1
ATOM 1453 C C . LYS B 1 4 ? -23.536 -20.414 13.588 1.00 27.24 4 LYS B C 1
ATOM 1454 O O . LYS B 1 4 ? -24.179 -21.078 14.398 1.00 27.42 4 LYS B O 1
ATOM 1460 N N . ILE B 1 5 ? -22.218 -20.502 13.447 1.00 26.06 5 ILE B N 1
ATOM 1461 C CA . ILE B 1 5 ? -21.381 -21.395 14.235 1.00 24.91 5 ILE B CA 1
ATOM 1462 C C . ILE B 1 5 ? -20.559 -20.579 15.236 1.00 24.15 5 ILE B C 1
ATOM 1463 O O . ILE B 1 5 ? -19.937 -19.586 14.859 1.00 23.12 5 ILE B O 1
ATOM 1468 N N . LYS B 1 6 ? -20.563 -20.987 16.511 1.00 22.84 6 LYS B N 1
ATOM 1469 C CA . LYS B 1 6 ? -19.670 -20.370 17.496 1.00 22.16 6 LYS B CA 1
ATOM 1470 C C . LYS B 1 6 ? -18.241 -20.879 17.331 1.00 20.94 6 LYS B C 1
ATOM 1471 O O . LYS B 1 6 ? -17.998 -22.087 17.282 1.00 20.80 6 LYS B O 1
ATOM 1477 N N . ILE B 1 7 ? -17.290 -19.959 17.243 1.00 20.00 7 ILE B N 1
ATOM 1478 C CA . ILE B 1 7 ? -15.882 -20.341 17.078 1.00 19.55 7 ILE B CA 1
ATOM 1479 C C . ILE B 1 7 ? -14.984 -19.751 18.180 1.00 19.47 7 ILE B C 1
ATOM 1480 O O . ILE B 1 7 ? -15.448 -18.975 19.021 1.00 19.47 7 ILE B O 1
ATOM 1485 N N . ASN B 1 8 ? -13.710 -20.143 18.171 1.00 19.37 8 ASN B N 1
ATOM 1486 C CA . ASN B 1 8 ? -12.703 -19.640 19.110 1.00 19.47 8 ASN B CA 1
ATOM 1487 C C . ASN B 1 8 ? -12.736 -18.106 19.216 1.00 19.10 8 ASN B C 1
ATOM 1488 O O . ASN B 1 8 ? -12.637 -17.408 18.194 1.00 18.50 8 ASN B O 1
ATOM 1493 N N . ASN B 1 9 ? -12.867 -17.608 20.451 1.00 18.15 9 ASN B N 1
ATOM 1494 C CA . ASN B 1 9 ? -12.935 -16.171 20.746 1.00 18.05 9 ASN B CA 1
ATOM 1495 C C . ASN B 1 9 ? -11.665 -15.405 20.409 1.00 17.77 9 ASN B C 1
ATOM 1496 O O . ASN B 1 9 ? -11.696 -14.183 20.251 1.00 18.18 9 ASN B O 1
ATOM 1501 N N . ASN B 1 10 ? -10.548 -16.119 20.332 1.00 17.49 10 ASN B N 1
ATOM 1502 C CA . ASN B 1 10 ? -9.269 -15.539 19.961 1.00 17.61 10 ASN B CA 1
ATOM 1503 C C . ASN B 1 10 ? -9.182 -15.386 18.440 1.00 17.65 10 ASN B C 1
ATOM 1504 O O . ASN B 1 10 ? -8.487 -16.137 17.749 1.00 17.87 10 ASN B O 1
ATOM 1509 N N . VAL B 1 11 ? -9.904 -14.404 17.919 1.00 17.70 11 VAL B N 1
ATOM 1510 C CA . VAL B 1 11 ? -9.907 -14.164 16.488 1.00 17.66 11 VAL B CA 1
ATOM 1511 C C . VAL B 1 11 ? -9.174 -12.875 16.161 1.00 17.72 11 VAL B C 1
ATOM 1512 O O . VAL B 1 11 ? -9.277 -11.863 16.876 1.00 17.64 11 VAL B O 1
ATOM 1516 N N . PHE B 1 12 ? -8.409 -12.935 15.080 1.00 17.71 12 PHE B N 1
ATOM 1517 C CA . PHE B 1 12 ? -7.613 -11.814 14.637 1.00 16.86 12 PHE B CA 1
ATOM 1518 C C . PHE B 1 12 ? -8.386 -11.052 13.566 1.00 16.44 12 PHE B C 1
ATOM 1519 O O . PHE B 1 12 ? -9.425 -11.522 13.078 1.00 15.45 12 PHE B O 1
ATOM 1527 N N . ILE B 1 13 ? -7.900 -9.864 13.211 1.00 15.27 13 ILE B N 1
ATOM 1528 C CA . ILE B 1 13 ? -8.567 -9.071 12.187 1.00 14.47 13 ILE B CA 1
ATOM 1529 C C . ILE B 1 13 ? -8.212 -9.688 10.815 1.00 14.08 13 ILE B C 1
ATOM 1530 O O . ILE B 1 13 ? -7.060 -10.082 10.603 1.00 13.18 13 ILE B O 1
ATOM 1535 N N . TYR B 1 14 ? -9.209 -9.775 9.932 1.00 13.88 14 TYR B N 1
ATOM 1536 C CA . TYR B 1 14 ? -9.068 -10.334 8.574 1.00 14.47 14 TYR B CA 1
ATOM 1537 C C . TYR B 1 14 ? -9.110 -9.269 7.472 1.00 14.05 14 TYR B C 1
ATOM 1538 O O . TYR B 1 14 ? -10.189 -8.783 7.131 1.00 13.96 14 TYR B O 1
ATOM 1547 N N . PRO B 1 15 ? -7.933 -8.890 6.922 1.00 14.34 15 PRO B N 1
ATOM 1548 C CA . PRO B 1 15 ? -6.598 -9.293 7.350 1.00 14.18 15 PRO B CA 1
ATOM 1549 C C . PRO B 1 15 ? -6.030 -8.240 8.286 1.00 14.31 15 PRO B C 1
ATOM 1550 O O . PRO B 1 15 ? -6.690 -7.235 8.562 1.00 14.30 15 PRO B O 1
ATOM 1554 N N . MET B 1 16 ? -4.802 -8.482 8.735 1.00 14.69 16 MET B N 1
ATOM 1555 C CA . MET B 1 16 ? -3.967 -7.483 9.364 1.00 15.23 16 MET B CA 1
ATOM 1556 C C . MET B 1 16 ? -3.056 -6.830 8.330 1.00 14.98 16 MET B C 1
ATOM 1557 O O . MET B 1 16 ? -2.738 -7.436 7.305 1.00 15.03 16 MET B O 1
ATOM 1562 N N . PRO B 1 17 ? -2.607 -5.595 8.614 1.00 15.06 17 PRO B N 1
ATOM 1563 C CA . PRO B 1 17 ? -1.557 -4.983 7.810 1.00 14.72 17 PRO B CA 1
ATOM 1564 C C . PRO B 1 17 ? -0.197 -5.589 8.193 1.00 14.54 17 PRO B C 1
ATOM 1565 O O . PRO B 1 17 ? -0.095 -6.315 9.185 1.00 14.27 17 PRO B O 1
ATOM 1569 N N . VAL B 1 18 ? 0.836 -5.312 7.416 1.00 15.02 18 VAL B N 1
ATOM 1570 C CA . VAL B 1 18 ? 2.184 -5.785 7.747 1.00 15.61 18 VAL B CA 1
ATOM 1571 C C . VAL B 1 18 ? 3.117 -4.595 7.808 1.00 16.24 18 VAL B C 1
ATOM 1572 O O . VAL B 1 18 ? 3.371 -3.913 6.799 1.00 16.32 18 VAL B O 1
ATOM 1576 N N . THR B 1 19 ? 3.618 -4.351 9.012 1.00 16.17 19 THR B N 1
ATOM 1577 C CA . THR B 1 19 ? 4.420 -3.192 9.263 1.00 16.88 19 THR B CA 1
ATOM 1578 C C . THR B 1 19 ? 5.665 -3.588 10.045 1.00 16.44 19 THR B C 1
ATOM 1579 O O . THR B 1 19 ? 5.724 -4.658 10.644 1.00 16.68 19 THR B O 1
ATOM 1583 N N . LEU B 1 20 ? 6.663 -2.720 10.011 1.00 16.43 20 LEU B N 1
ATOM 1584 C CA . LEU B 1 20 ? 7.818 -2.874 10.860 1.00 16.46 20 LEU B CA 1
ATOM 1585 C C . LEU B 1 20 ? 7.802 -1.745 11.899 1.00 16.72 20 LEU B C 1
ATOM 1586 O O . LEU B 1 20 ? 7.712 -0.561 11.566 1.00 15.87 20 LEU B O 1
ATOM 1591 N N . LEU B 1 21 ? 7.849 -2.133 13.166 1.00 16.62 21 LEU B N 1
ATOM 1592 C CA . LEU B 1 21 ? 7.811 -1.173 14.245 1.00 16.96 21 LEU B CA 1
ATOM 1593 C C . LEU B 1 21 ? 9.240 -0.895 14.706 1.00 16.74 21 LEU B C 1
ATOM 1594 O O . LEU B 1 21 ? 9.953 -1.817 15.124 1.00 16.44 21 LEU B O 1
ATOM 1599 N N . GLY B 1 22 ? 9.643 0.370 14.626 1.00 16.69 22 GLY B N 1
ATOM 1600 C CA . GLY B 1 22 ? 10.996 0.781 14.991 1.00 17.17 22 GLY B CA 1
ATOM 1601 C C . GLY B 1 22 ? 11.046 1.504 16.332 1.00 17.78 22 GLY B C 1
ATOM 1602 O O . GLY B 1 22 ? 10.208 2.353 16.625 1.00 17.25 22 GLY B O 1
ATOM 1603 N N . ALA B 1 23 ? 12.026 1.141 17.151 1.00 18.24 23 ALA B N 1
ATOM 1604 C CA . ALA B 1 23 ? 12.296 1.854 18.385 1.00 19.51 23 ALA B CA 1
ATOM 1605 C C . ALA B 1 23 ? 13.770 1.769 18.751 1.00 20.20 23 ALA B C 1
ATOM 1606 O O . ALA B 1 23 ? 14.454 0.777 18.447 1.00 20.31 23 ALA B O 1
ATOM 1608 N N . ASN B 1 24 ? 14.274 2.838 19.355 1.00 21.04 24 ASN B N 1
ATOM 1609 C CA . ASN B 1 24 ? 15.569 2.778 20.009 1.00 22.14 24 ASN B CA 1
ATOM 1610 C C . ASN B 1 24 ? 15.397 2.094 21.348 1.00 22.64 24 ASN B C 1
ATOM 1611 O O . ASN B 1 24 ? 14.472 2.415 22.095 1.00 22.39 24 ASN B O 1
ATOM 1616 N N . VAL B 1 25 ? 16.269 1.128 21.616 1.00 23.53 25 VAL B N 1
ATOM 1617 C CA . VAL B 1 25 ? 16.328 0.454 22.902 1.00 24.88 25 VAL B CA 1
ATOM 1618 C C . VAL B 1 25 ? 17.788 0.540 23.310 1.00 25.79 25 VAL B C 1
ATOM 1619 O O . VAL B 1 25 ? 18.670 0.090 22.570 1.00 26.21 25 VAL B O 1
ATOM 1623 N N . LYS B 1 26 ? 18.037 1.164 24.463 1.00 26.79 26 LYS B N 1
ATOM 1624 C CA . LYS B 1 26 ? 19.391 1.453 24.943 1.00 27.63 26 LYS B CA 1
ATOM 1625 C C . LYS B 1 26 ? 20.261 2.093 23.849 1.00 27.43 26 LYS B C 1
ATOM 1626 O O . LYS B 1 26 ? 21.429 1.724 23.664 1.00 27.49 26 LYS B O 1
ATOM 1632 N N . GLY B 1 27 ? 19.672 3.044 23.126 1.00 27.04 27 GLY B N 1
ATOM 1633 C CA . GLY B 1 27 ? 20.383 3.820 22.111 1.00 26.70 27 GLY B CA 1
ATOM 1634 C C . GLY B 1 27 ? 20.567 3.146 20.761 1.00 26.71 27 GLY B C 1
ATOM 1635 O O . GLY B 1 27 ? 21.097 3.768 19.827 1.00 27.40 27 GLY B O 1
ATOM 1636 N N . LYS B 1 28 ? 20.127 1.888 20.650 1.00 26.05 28 LYS B N 1
ATOM 1637 C CA . LYS B 1 28 ? 20.302 1.092 19.424 1.00 25.61 28 LYS B CA 1
ATOM 1638 C C . LYS B 1 28 ? 18.965 0.792 18.757 1.00 24.36 28 LYS B C 1
ATOM 1639 O O . LYS B 1 28 ? 17.985 0.488 19.426 1.00 23.91 28 LYS B O 1
ATOM 1645 N N . ALA B 1 29 ? 18.940 0.874 17.431 1.00 23.12 29 ALA B N 1
ATOM 1646 C CA . ALA B 1 29 ? 17.709 0.685 16.681 1.00 21.61 29 ALA B CA 1
ATOM 1647 C C . ALA B 1 29 ? 17.231 -0.768 16.750 1.00 20.91 29 ALA B C 1
ATOM 1648 O O . ALA B 1 29 ? 18.014 -1.726 16.600 1.00 20.38 29 ALA B O 1
ATOM 1650 N N . ASN B 1 30 ? 15.937 -0.908 17.004 1.00 20.05 30 ASN B N 1
ATOM 1651 C CA . ASN B 1 30 ? 15.284 -2.191 16.979 1.00 19.43 30 ASN B CA 1
ATOM 1652 C C . ASN B 1 30 ? 14.115 -2.142 16.020 1.00 19.00 30 ASN B C 1
ATOM 1653 O O . ASN B 1 30 ? 13.531 -1.084 15.806 1.00 18.62 30 ASN B O 1
ATOM 1658 N N . LEU B 1 31 ? 13.821 -3.291 15.410 1.00 18.59 31 LEU B N 1
ATOM 1659 C CA . LEU B 1 31 ? 12.641 -3.476 14.579 1.00 17.91 31 LEU B CA 1
ATOM 1660 C C . LEU B 1 31 ? 11.948 -4.784 14.924 1.00 17.25 31 LEU B C 1
ATOM 1661 O O . LEU B 1 31 ? 12.601 -5.801 15.114 1.00 17.43 31 LEU B O 1
ATOM 1666 N N . MET B 1 32 ? 10.627 -4.744 15.019 1.00 16.53 32 MET B N 1
ATOM 1667 C CA . MET B 1 32 ? 9.828 -5.953 15.118 1.00 16.49 32 MET B CA 1
ATOM 1668 C C . MET B 1 32 ? 8.674 -5.896 14.120 1.00 16.08 32 MET B C 1
ATOM 1669 O O . MET B 1 32 ? 8.170 -4.814 13.812 1.00 15.32 32 MET B O 1
ATOM 1674 N N . ALA B 1 33 ? 8.254 -7.068 13.631 1.00 15.90 33 ALA B N 1
ATOM 1675 C CA . ALA B 1 33 ? 7.087 -7.170 12.751 1.00 15.40 33 ALA B CA 1
ATOM 1676 C C . ALA B 1 33 ? 5.804 -6.895 13.535 1.00 15.15 33 ALA B C 1
ATOM 1677 O O . ALA B 1 33 ? 5.651 -7.360 14.682 1.00 15.29 33 ALA B O 1
ATOM 1679 N N . LEU B 1 34 ? 4.917 -6.087 12.949 1.00 14.62 34 LEU B N 1
ATOM 1680 C CA . LEU B 1 34 ? 3.721 -5.593 13.655 1.00 14.61 34 LEU B CA 1
ATOM 1681 C C . LEU B 1 34 ? 2.480 -5.579 12.764 1.00 14.63 34 LEU B C 1
ATOM 1682 O O . LEU B 1 34 ? 2.471 -4.958 11.716 1.00 14.79 34 LEU B O 1
ATOM 1687 N N . GLY B 1 35 ? 1.431 -6.259 13.211 1.00 15.55 35 GLY B N 1
ATOM 1688 C CA . GLY B 1 35 ? 0.157 -6.318 12.491 1.00 15.46 35 GLY B CA 1
ATOM 1689 C C . GLY B 1 35 ? -0.929 -5.604 13.268 1.00 15.50 35 GLY B C 1
ATOM 1690 O O . GLY B 1 35 ? -1.953 -5.216 12.699 1.00 15.56 35 GLY B O 1
ATOM 1691 N N . TRP B 1 36 ? -0.708 -5.423 14.575 1.00 15.19 36 TRP B N 1
ATOM 1692 C CA . TRP B 1 36 ? -1.668 -4.728 15.441 1.00 14.63 36 TRP B CA 1
ATOM 1693 C C . TRP B 1 36 ? -1.412 -3.217 15.415 1.00 14.97 36 TRP B C 1
ATOM 1694 O O . TRP B 1 36 ? -0.868 -2.654 16.380 1.00 14.47 36 TRP B O 1
ATOM 1705 N N . VAL B 1 37 ? -1.783 -2.586 14.299 1.00 14.66 37 VAL B N 1
ATOM 1706 C CA . VAL B 1 37 ? -1.674 -1.134 14.118 1.00 15.64 37 VAL B CA 1
ATOM 1707 C C . VAL B 1 37 ? -2.993 -0.630 13.598 1.00 15.24 37 VAL B C 1
ATOM 1708 O O . VAL B 1 37 ? -3.561 -1.218 12.679 1.00 15.58 37 VAL B O 1
ATOM 1712 N N . SER B 1 38 ? -3.432 0.502 14.122 1.00 14.83 38 SER B N 1
ATOM 1713 C CA . SER B 1 38 ? -4.634 1.137 13.641 1.00 15.13 38 SER B CA 1
ATOM 1714 C C . SER B 1 38 ? -4.606 2.615 13.954 1.00 14.93 38 SER B C 1
ATOM 1715 O O . SER B 1 38 ? -3.969 3.019 14.914 1.00 13.54 38 SER B O 1
ATOM 1718 N N . ARG B 1 39 ? -5.326 3.406 13.151 1.00 15.11 39 ARG B N 1
ATOM 1719 C CA . ARG B 1 39 ? -5.653 4.785 13.543 1.00 15.27 39 ARG B CA 1
ATOM 1720 C C . ARG B 1 39 ? -6.563 4.780 14.773 1.00 15.20 39 ARG B C 1
ATOM 1721 O O . ARG B 1 39 ? -7.337 3.836 15.010 1.00 14.93 39 ARG B O 1
ATOM 1729 N N . VAL B 1 40 ? -6.403 5.814 15.588 1.00 15.52 40 VAL B N 1
ATOM 1730 C CA . VAL B 1 40 ? -7.107 5.924 16.847 1.00 15.42 40 VAL B CA 1
ATOM 1731 C C . VAL B 1 40 ? -7.865 7.250 16.889 1.00 15.75 40 VAL B C 1
ATOM 1732 O O . VAL B 1 40 ? -9.059 7.297 17.267 1.00 16.94 40 VAL B O 1
ATOM 1736 N N . ASN B 1 41 ? -7.177 8.322 16.495 1.00 15.63 41 ASN B N 1
ATOM 1737 C CA . ASN B 1 41 ? -7.728 9.686 16.559 1.00 15.22 41 ASN B CA 1
ATOM 1738 C C . ASN B 1 41 ? -7.529 10.408 15.234 1.00 15.18 41 ASN B C 1
ATOM 1739 O O . ASN B 1 41 ? -6.502 10.240 14.576 1.00 15.18 41 ASN B O 1
ATOM 1744 N N . ALA B 1 42 ? -8.519 11.207 14.852 1.00 15.76 42 ALA B N 1
ATOM 1745 C CA . ALA B 1 42 ? -8.477 11.982 13.611 1.00 16.44 42 ALA B CA 1
ATOM 1746 C C . ALA B 1 42 ? -7.590 13.224 13.716 1.00 17.34 42 ALA B C 1
ATOM 1747 O O . ALA B 1 42 ? -6.727 13.441 12.871 1.00 17.03 42 ALA B O 1
ATOM 1749 N N . ASN B 1 43 ? -7.804 14.027 14.761 1.00 18.09 43 ASN B N 1
ATOM 1750 C CA . ASN B 1 43 ? -7.122 15.311 14.903 1.00 19.21 43 ASN B CA 1
ATOM 1751 C C . ASN B 1 43 ? -6.838 15.656 16.367 1.00 19.00 43 ASN B C 1
ATOM 1752 O O . ASN B 1 43 ? -7.765 15.775 17.169 1.00 19.07 43 ASN B O 1
ATOM 1757 N N . PRO B 1 44 ? -5.549 15.741 16.743 1.00 19.26 44 PRO B N 1
ATOM 1758 C CA . PRO B 1 44 ? -4.365 15.445 15.928 1.00 19.22 44 PRO B CA 1
ATOM 1759 C C . PRO B 1 44 ? -4.321 13.972 15.475 1.00 19.03 44 PRO B C 1
ATOM 1760 O O . PRO B 1 44 ? -4.873 13.107 16.145 1.00 18.44 44 PRO B O 1
ATOM 1764 N N . PRO B 1 45 ? -3.700 13.700 14.314 1.00 19.48 45 PRO B N 1
ATOM 1765 C CA . PRO B 1 45 ? -3.642 12.326 13.801 1.00 19.30 45 PRO B CA 1
ATOM 1766 C C . PRO B 1 45 ? -2.876 11.387 14.754 1.00 18.74 45 PRO B C 1
ATOM 1767 O O . PRO B 1 45 ? -1.696 11.593 14.998 1.00 18.51 45 PRO B O 1
ATOM 1771 N N . MET B 1 46 ? -3.577 10.398 15.313 1.00 18.76 46 MET B N 1
ATOM 1772 C CA . MET B 1 46 ? -2.968 9.391 16.193 1.00 19.26 46 MET B CA 1
ATOM 1773 C C . MET B 1 46 ? -3.232 7.950 15.720 1.00 18.39 46 MET B C 1
ATOM 1774 O O . MET B 1 46 ? -4.319 7.638 15.233 1.00 17.63 46 MET B O 1
ATOM 1779 N N . LEU B 1 47 ? -2.225 7.089 15.881 1.00 18.19 47 LEU B N 1
ATOM 1780 C CA . LEU B 1 47 ? -2.353 5.644 15.652 1.00 18.29 47 LEU B CA 1
ATOM 1781 C C . LEU B 1 47 ? -2.106 4.930 16.979 1.00 17.36 47 LEU B C 1
ATOM 1782 O O . LEU B 1 47 ? -1.702 5.545 17.962 1.00 16.69 47 LEU B O 1
ATOM 1787 N N . GLY B 1 48 ? -2.316 3.622 16.987 1.00 16.83 48 GLY B N 1
ATOM 1788 C CA . GLY B 1 48 ? -1.988 2.800 18.136 1.00 16.42 48 GLY B CA 1
ATOM 1789 C C . GLY B 1 48 ? -1.297 1.537 17.687 1.00 16.28 48 GLY B C 1
ATOM 1790 O O . GLY B 1 48 ? -1.532 1.040 16.579 1.00 16.56 48 GLY B O 1
ATOM 1791 N N . VAL B 1 49 ? -0.462 1.002 18.559 1.00 16.00 49 VAL B N 1
ATOM 1792 C CA . VAL B 1 49 ? 0.365 -0.150 18.237 1.00 16.38 49 VAL B CA 1
ATOM 1793 C C . VAL B 1 49 ? 0.319 -1.159 19.396 1.00 16.50 49 VAL B C 1
ATOM 1794 O O . VAL B 1 49 ? 0.585 -0.790 20.551 1.00 16.61 49 VAL B O 1
ATOM 1798 N N . GLY B 1 50 ? -0.062 -2.402 19.079 1.00 16.04 50 GLY B N 1
ATOM 1799 C CA . GLY B 1 50 ? -0.199 -3.493 20.042 1.00 16.48 50 GLY B CA 1
ATOM 1800 C C . GLY B 1 50 ? 1.035 -4.378 20.151 1.00 16.75 50 GLY B C 1
ATOM 1801 O O . GLY B 1 50 ? 1.474 -4.996 19.169 1.00 16.22 50 GLY B O 1
ATOM 1802 N N . VAL B 1 51 ? 1.598 -4.429 21.357 1.00 16.75 51 VAL B N 1
ATOM 1803 C CA . VAL B 1 51 ? 2.911 -5.026 21.558 1.00 17.40 51 VAL B CA 1
ATOM 1804 C C . VAL B 1 51 ? 2.930 -5.903 22.805 1.00 17.57 51 VAL B C 1
ATOM 1805 O O . VAL B 1 51 ? 2.730 -5.423 23.914 1.00 17.03 51 VAL B O 1
ATOM 1809 N N . ASN B 1 52 ? 3.185 -7.192 22.601 1.00 18.14 52 ASN B N 1
ATOM 1810 C CA . ASN B 1 52 ? 3.275 -8.130 23.711 1.00 19.49 52 ASN B CA 1
ATOM 1811 C C . ASN B 1 52 ? 4.304 -7.718 24.759 1.00 19.87 52 ASN B C 1
ATOM 1812 O O . ASN B 1 52 ? 5.410 -7.281 24.436 1.00 19.67 52 ASN B O 1
ATOM 1817 N N . LYS B 1 53 ? 3.904 -7.834 26.024 1.00 21.24 53 LYS B N 1
ATOM 1818 C CA . LYS B 1 53 ? 4.767 -7.508 27.151 1.00 22.08 53 LYS B CA 1
ATOM 1819 C C . LYS B 1 53 ? 6.047 -8.352 27.171 1.00 22.68 53 LYS B C 1
ATOM 1820 O O . LYS B 1 53 ? 7.005 -7.989 27.846 1.00 23.58 53 LYS B O 1
ATOM 1826 N N . SER B 1 54 ? 6.063 -9.456 26.420 1.00 23.55 54 SER B N 1
ATOM 1827 C CA . SER B 1 54 ? 7.231 -10.354 26.368 1.00 23.98 54 SER B CA 1
ATOM 1828 C C . SER B 1 54 ? 8.345 -9.852 25.458 1.00 23.41 54 SER B C 1
ATOM 1829 O O . SER B 1 54 ? 9.494 -10.313 25.572 1.00 23.79 54 SER B O 1
ATOM 1832 N N . HIS B 1 55 ? 8.027 -8.885 24.594 1.00 22.44 55 HIS B N 1
ATOM 1833 C CA . HIS B 1 55 ? 9.001 -8.385 23.607 1.00 21.36 55 HIS B CA 1
ATOM 1834 C C . HIS B 1 55 ? 9.998 -7.364 24.157 1.00 21.59 55 HIS B C 1
ATOM 1835 O O . HIS B 1 55 ? 9.795 -6.758 25.225 1.00 21.28 55 HIS B O 1
ATOM 1842 N N . TYR B 1 56 ? 11.070 -7.170 23.389 1.00 21.22 56 TYR B N 1
ATOM 1843 C CA . TYR B 1 56 ? 12.155 -6.259 23.737 1.00 21.08 56 TYR B CA 1
ATOM 1844 C C . TYR B 1 56 ? 11.789 -4.815 23.401 1.00 20.61 56 TYR B C 1
ATOM 1845 O O . TYR B 1 56 ? 12.234 -3.877 24.066 1.00 19.88 56 TYR B O 1
ATOM 1854 N N . THR B 1 57 ? 10.960 -4.659 22.369 1.00 20.21 57 THR B N 1
ATOM 1855 C CA . THR B 1 57 ? 10.578 -3.353 21.840 1.00 19.55 57 THR B CA 1
ATOM 1856 C C . THR B 1 57 ? 9.931 -2.381 22.873 1.00 20.03 57 THR B C 1
ATOM 1857 O O . THR B 1 57 ? 10.296 -1.198 22.884 1.00 19.15 57 THR B O 1
ATOM 1861 N N . PRO B 1 58 ? 8.992 -2.870 23.742 1.00 19.96 58 PRO B N 1
ATOM 1862 C CA . PRO B 1 58 ? 8.319 -1.957 24.682 1.00 20.27 58 PRO B CA 1
ATOM 1863 C C . PRO B 1 58 ? 9.242 -1.166 25.602 1.00 21.13 58 PRO B C 1
ATOM 1864 O O . PRO B 1 58 ? 8.946 0.007 25.861 1.00 21.64 58 PRO B O 1
ATOM 1868 N N . GLU B 1 59 ? 10.330 -1.784 26.085 1.00 21.35 59 GLU B N 1
ATOM 1869 C CA . GLU B 1 59 ? 11.356 -1.073 26.876 1.00 22.06 59 GLU B CA 1
ATOM 1870 C C . GLU B 1 59 ? 11.841 0.175 26.154 1.00 20.86 59 GLU B C 1
ATOM 1871 O O . GLU B 1 59 ? 12.024 1.204 26.769 1.00 20.59 59 GLU B O 1
ATOM 1877 N N . GLY B 1 60 ? 12.081 0.050 24.851 1.00 20.67 60 GLY B N 1
ATOM 1878 C CA . GLY B 1 60 ? 12.566 1.151 24.039 1.00 20.04 60 GLY B CA 1
ATOM 1879 C C . GLY B 1 60 ? 11.524 2.228 23.803 1.00 19.91 60 GLY B C 1
ATOM 1880 O O . GLY B 1 60 ? 11.826 3.417 23.899 1.00 19.08 60 GLY B O 1
ATOM 1881 N N . ILE B 1 61 ? 10.294 1.820 23.493 1.00 19.89 61 ILE B N 1
ATOM 1882 C CA . ILE B 1 61 ? 9.219 2.790 23.332 1.00 20.46 61 ILE B CA 1
ATOM 1883 C C . ILE B 1 61 ? 8.959 3.541 24.652 1.00 21.46 61 ILE B C 1
ATOM 1884 O O . ILE B 1 61 ? 8.799 4.763 24.649 1.00 21.60 61 ILE B O 1
ATOM 1889 N N . ALA B 1 62 ? 8.973 2.818 25.773 1.00 21.78 62 ALA B N 1
ATOM 1890 C CA . ALA B 1 62 ? 8.851 3.462 27.088 1.00 22.31 62 ALA B CA 1
ATOM 1891 C C . ALA B 1 62 ? 9.993 4.450 27.371 1.00 22.39 62 ALA B C 1
ATOM 1892 O O . ALA B 1 62 ? 9.740 5.535 27.871 1.00 23.14 62 ALA B O 1
ATOM 1894 N N . GLU B 1 63 ? 11.229 4.075 27.029 1.00 22.81 63 GLU B N 1
ATOM 1895 C CA . GLU B 1 63 ? 12.427 4.897 27.258 1.00 22.89 63 GLU B CA 1
ATOM 1896 C C . GLU B 1 63 ? 12.334 6.226 26.498 1.00 22.12 63 GLU B C 1
ATOM 1897 O O . GLU B 1 63 ? 12.516 7.312 27.060 1.00 21.98 63 GLU B O 1
ATOM 1903 N N . ASN B 1 64 ? 12.031 6.123 25.208 1.00 21.01 64 ASN B N 1
ATOM 1904 C CA . ASN B 1 64 ? 12.103 7.259 24.300 1.00 20.00 64 ASN B CA 1
ATOM 1905 C C . ASN B 1 64 ? 10.802 8.005 24.095 1.00 19.10 64 ASN B C 1
ATOM 1906 O O . ASN B 1 64 ? 10.814 9.147 23.655 1.00 19.17 64 ASN B O 1
ATOM 1911 N N . GLY B 1 65 ? 9.684 7.356 24.386 1.00 18.14 65 GLY B N 1
ATOM 1912 C CA . GLY B 1 65 ? 8.389 7.968 24.138 1.00 17.70 65 GLY B CA 1
ATOM 1913 C C . GLY B 1 65 ? 8.201 8.245 22.663 1.00 17.43 65 GLY B C 1
ATOM 1914 O O . GLY B 1 65 ? 7.600 9.257 22.291 1.00 16.98 65 GLY B O 1
ATOM 1915 N N . SER B 1 66 ? 8.722 7.340 21.828 1.00 17.01 66 SER B N 1
ATOM 1916 C CA . SER B 1 66 ? 8.635 7.480 20.383 1.00 17.13 66 SER B CA 1
ATOM 1917 C C . SER B 1 66 ? 8.774 6.132 19.688 1.00 17.35 66 SER B C 1
ATOM 1918 O O . SER B 1 66 ? 9.346 5.201 20.243 1.00 17.82 66 SER B O 1
ATOM 1921 N N . PHE B 1 67 ? 8.254 6.056 18.461 1.00 16.97 67 PHE B N 1
ATOM 1922 C CA . PHE B 1 67 ? 8.367 4.873 17.637 1.00 16.48 67 PHE B CA 1
ATOM 1923 C C . PHE B 1 67 ? 8.026 5.209 16.180 1.00 16.73 67 PHE B C 1
ATOM 1924 O O . PHE B 1 67 ? 7.502 6.285 15.875 1.00 16.65 67 PHE B O 1
ATOM 1932 N N . SER B 1 68 ? 8.353 4.283 15.285 1.00 16.88 68 SER B N 1
ATOM 1933 C CA . SER B 1 68 ? 7.961 4.420 13.893 1.00 16.98 68 SER B CA 1
ATOM 1934 C C . SER B 1 68 ? 7.157 3.223 13.420 1.00 17.00 68 SER B C 1
ATOM 1935 O O . SER B 1 68 ? 7.285 2.117 13.946 1.00 17.49 68 SER B O 1
ATOM 1938 N N . VAL B 1 69 ? 6.327 3.474 12.418 1.00 16.42 69 VAL B N 1
ATOM 1939 C CA . VAL B 1 69 ? 5.561 2.453 11.739 1.00 16.41 69 VAL B CA 1
ATOM 1940 C C . VAL B 1 69 ? 6.005 2.510 10.280 1.00 16.10 69 VAL B C 1
ATOM 1941 O O . VAL B 1 69 ? 5.868 3.547 9.632 1.00 15.63 69 VAL B O 1
ATOM 1945 N N . ASN B 1 70 ? 6.539 1.387 9.796 1.00 16.08 70 ASN B N 1
ATOM 1946 C CA . ASN B 1 70 ? 7.261 1.300 8.521 1.00 16.34 70 ASN B CA 1
ATOM 1947 C C . ASN B 1 70 ? 6.596 0.260 7.623 1.00 16.08 70 ASN B C 1
ATOM 1948 O O . ASN B 1 70 ? 6.306 -0.849 8.071 1.00 16.72 70 ASN B O 1
ATOM 1953 N N . PHE B 1 71 ? 6.342 0.619 6.365 1.00 15.95 71 PHE B N 1
ATOM 1954 C CA . PHE B 1 71 ? 5.608 -0.273 5.448 1.00 16.25 71 PHE B CA 1
ATOM 1955 C C . PHE B 1 71 ? 6.535 -0.921 4.436 1.00 16.14 71 PHE B C 1
ATOM 1956 O O . PHE B 1 71 ? 6.947 -0.271 3.497 1.00 16.05 71 PHE B O 1
ATOM 1964 N N . PRO B 1 72 ? 6.860 -2.217 4.616 1.00 16.82 72 PRO B N 1
ATOM 1965 C CA . PRO B 1 72 ? 7.652 -2.874 3.576 1.00 16.69 72 PRO B CA 1
ATOM 1966 C C . PRO B 1 72 ? 6.821 -3.174 2.317 1.00 17.13 72 PRO B C 1
ATOM 1967 O O . PRO B 1 72 ? 5.593 -3.287 2.393 1.00 17.32 72 PRO B O 1
ATOM 1971 N N . TYR B 1 73 ? 7.478 -3.277 1.166 1.00 18.13 73 TYR B N 1
ATOM 1972 C CA . TYR B 1 73 ? 6.837 -3.831 -0.024 1.00 19.09 73 TYR B CA 1
ATOM 1973 C C . TYR B 1 73 ? 6.972 -5.366 -0.032 1.00 18.84 73 TYR B C 1
ATOM 1974 O O . TYR B 1 73 ? 7.730 -5.929 0.757 1.00 18.92 73 TYR B O 1
ATOM 1983 N N . SER B 1 74 ? 6.221 -6.040 -0.901 1.00 19.03 74 SER B N 1
ATOM 1984 C CA . SER B 1 74 ? 6.137 -7.517 -0.873 1.00 19.14 74 SER B CA 1
ATOM 1985 C C . SER B 1 74 ? 7.479 -8.255 -1.024 1.00 18.97 74 SER B C 1
ATOM 1986 O O . SER B 1 74 ? 7.704 -9.271 -0.365 1.00 18.31 74 SER B O 1
ATOM 1989 N N . GLY B 1 75 ? 8.373 -7.738 -1.865 1.00 19.00 75 GLY B N 1
ATOM 1990 C CA . GLY B 1 75 ? 9.708 -8.333 -2.028 1.00 19.24 75 GLY B CA 1
ATOM 1991 C C . GLY B 1 75 ? 10.590 -8.313 -0.785 1.00 19.89 75 GLY B C 1
ATOM 1992 O O . GLY B 1 75 ? 11.635 -8.955 -0.760 1.00 19.71 75 GLY B O 1
ATOM 1993 N N . MET B 1 76 ? 10.178 -7.581 0.251 1.00 20.56 76 MET B N 1
ATOM 1994 C CA . MET B 1 76 ? 10.894 -7.595 1.539 1.00 20.86 76 MET B CA 1
ATOM 1995 C C . MET B 1 76 ? 10.322 -8.617 2.532 1.00 21.33 76 MET B C 1
ATOM 1996 O O . MET B 1 76 ? 10.675 -8.577 3.723 1.00 21.23 76 MET B O 1
ATOM 2001 N N . VAL B 1 77 ? 9.448 -9.515 2.057 1.00 21.79 77 VAL B N 1
ATOM 2002 C CA . VAL B 1 77 ? 8.787 -10.521 2.918 1.00 22.33 77 VAL B CA 1
ATOM 2003 C C . VAL B 1 77 ? 9.715 -11.188 3.934 1.00 22.13 77 VAL B C 1
ATOM 2004 O O . VAL B 1 77 ? 9.391 -11.222 5.117 1.00 22.37 77 VAL B O 1
ATOM 2008 N N . LYS B 1 78 ? 10.871 -11.678 3.475 1.00 22.26 78 LYS B N 1
ATOM 2009 C CA . LYS B 1 78 ? 11.803 -12.434 4.325 1.00 22.33 78 LYS B CA 1
ATOM 2010 C C . LYS B 1 78 ? 12.431 -11.637 5.467 1.00 21.89 78 LYS B C 1
ATOM 2011 O O . LYS B 1 78 ? 12.363 -12.065 6.617 1.00 21.24 78 LYS B O 1
ATOM 2017 N N . LYS B 1 79 ? 13.050 -10.497 5.149 1.00 21.37 79 LYS B N 1
ATOM 2018 C CA . LYS B 1 79 ? 13.597 -9.591 6.179 1.00 21.19 79 LYS B CA 1
ATOM 2019 C C . LYS B 1 79 ? 12.521 -9.197 7.186 1.00 20.04 79 LYS B C 1
ATOM 2020 O O . LYS B 1 79 ? 12.773 -9.182 8.400 1.00 19.62 79 LYS B O 1
ATOM 2026 N N . THR B 1 80 ? 11.329 -8.892 6.669 1.00 19.40 80 THR B N 1
ATOM 2027 C CA . THR B 1 80 ? 10.166 -8.557 7.492 1.00 18.66 80 THR B CA 1
ATOM 2028 C C . THR B 1 80 ? 9.827 -9.684 8.471 1.00 18.47 80 THR B C 1
ATOM 2029 O O . THR B 1 80 ? 9.768 -9.462 9.685 1.00 17.79 80 THR B O 1
ATOM 2033 N N . ASP B 1 81 ? 9.625 -10.888 7.935 1.00 18.32 81 ASP B N 1
ATOM 2034 C CA . ASP B 1 81 ? 9.280 -12.057 8.744 1.00 18.69 81 ASP B CA 1
ATOM 2035 C C . ASP B 1 81 ? 10.359 -12.367 9.790 1.00 18.79 81 ASP B C 1
ATOM 2036 O O . ASP B 1 81 ? 10.046 -12.689 10.946 1.00 18.18 81 ASP B O 1
ATOM 2041 N N . TYR B 1 82 ? 11.621 -12.239 9.374 1.00 19.11 82 TYR B N 1
ATOM 2042 C CA . TYR B 1 82 ? 12.784 -12.395 10.234 1.00 19.90 82 TYR B CA 1
ATOM 2043 C C . TYR B 1 82 ? 12.734 -11.480 11.456 1.00 19.90 82 TYR B C 1
ATOM 2044 O O . TYR B 1 82 ? 13.120 -11.877 12.555 1.00 19.65 82 TYR B O 1
ATOM 2053 N N . CYS B 1 83 ? 12.262 -10.254 11.245 1.00 20.15 83 CYS B N 1
ATOM 2054 C CA . CYS B 1 83 ? 12.063 -9.282 12.316 1.00 20.20 83 CYS B CA 1
ATOM 2055 C C . CYS B 1 83 ? 10.934 -9.674 13.264 1.00 20.47 83 CYS B C 1
ATOM 2056 O O . CYS B 1 83 ? 10.871 -9.171 14.378 1.00 20.88 83 CYS B O 1
ATOM 2059 N N . GLY B 1 84 ? 10.044 -10.563 12.815 1.00 20.39 84 GLY B N 1
ATOM 2060 C CA . GLY B 1 84 ? 9.002 -11.111 13.678 1.00 20.77 84 GLY B CA 1
ATOM 2061 C C . GLY B 1 84 ? 9.319 -12.478 14.263 1.00 21.20 84 GLY B C 1
ATOM 2062 O O . GLY B 1 84 ? 8.458 -13.084 14.880 1.00 22.17 84 GLY B O 1
ATOM 2063 N N . LEU B 1 85 ? 10.548 -12.953 14.071 1.00 21.63 85 LEU B N 1
ATOM 2064 C CA . LEU B 1 85 ? 10.986 -14.279 14.525 1.00 22.01 85 LEU B CA 1
ATOM 2065 C C . LEU B 1 85 ? 12.080 -14.176 15.584 1.00 22.47 85 LEU B C 1
ATOM 2066 O O . LEU B 1 85 ? 12.248 -15.077 16.401 1.00 22.11 85 LEU B O 1
ATOM 2071 N N . VAL B 1 86 ? 12.819 -13.067 15.562 1.00 22.42 86 VAL B N 1
ATOM 2072 C CA . VAL B 1 86 ? 13.939 -12.886 16.470 1.00 23.12 86 VAL B CA 1
ATOM 2073 C C . VAL B 1 86 ? 13.782 -11.635 17.333 1.00 22.91 86 VAL B C 1
ATOM 2074 O O . VAL B 1 86 ? 13.231 -10.624 16.895 1.00 22.38 86 VAL B O 1
ATOM 2078 N N . SER B 1 87 ? 14.254 -11.720 18.570 1.00 23.22 87 SER B N 1
ATOM 2079 C CA . SER B 1 87 ? 14.155 -10.594 19.491 1.00 23.21 87 SER B CA 1
ATOM 2080 C C . SER B 1 87 ? 15.446 -9.784 19.560 1.00 23.78 87 SER B C 1
ATOM 2081 O O . SER B 1 87 ? 16.541 -10.344 19.476 1.00 23.38 87 SER B O 1
ATOM 2084 N N . GLY B 1 88 ? 15.301 -8.467 19.720 1.00 24.13 88 GLY B N 1
ATOM 2085 C CA . GLY B 1 88 ? 16.432 -7.566 19.900 1.00 25.46 88 GLY B CA 1
ATOM 2086 C C . GLY B 1 88 ? 17.186 -7.830 21.192 1.00 26.64 88 GLY B C 1
ATOM 2087 O O . GLY B 1 88 ? 18.309 -7.353 21.369 1.00 26.27 88 GLY B O 1
ATOM 2088 N N . GLU B 1 89 ? 16.553 -8.576 22.099 1.00 28.06 89 GLU B N 1
ATOM 2089 C CA . GLU B 1 89 ? 17.188 -9.041 23.332 1.00 29.89 89 GLU B CA 1
ATOM 2090 C C . GLU B 1 89 ? 18.408 -9.917 23.022 1.00 30.20 89 GLU B C 1
ATOM 2091 O O . GLU B 1 89 ? 19.425 -9.850 23.716 1.00 30.05 89 GLU B O 1
ATOM 2097 N N . LYS B 1 90 ? 18.296 -10.725 21.970 1.00 30.74 90 LYS B N 1
ATOM 2098 C CA . LYS B 1 90 ? 19.345 -11.679 21.608 1.00 31.33 90 LYS B CA 1
ATOM 2099 C C . LYS B 1 90 ? 20.076 -11.306 20.325 1.00 31.21 90 LYS B C 1
ATOM 2100 O O . LYS B 1 90 ? 21.274 -11.561 20.197 1.00 31.44 90 LYS B O 1
ATOM 2106 N N . VAL B 1 91 ? 19.356 -10.722 19.371 1.00 30.64 91 VAL B N 1
ATOM 2107 C CA . VAL B 1 91 ? 19.909 -10.505 18.032 1.00 30.31 91 VAL B CA 1
ATOM 2108 C C . VAL B 1 91 ? 19.800 -9.047 17.605 1.00 29.89 91 VAL B C 1
ATOM 2109 O O . VAL B 1 91 ? 18.711 -8.472 17.571 1.00 29.56 91 VAL B O 1
ATOM 2113 N N . ASP B 1 92 ? 20.950 -8.462 17.287 1.00 29.69 92 ASP B N 1
ATOM 2114 C CA . ASP B 1 92 ? 21.014 -7.094 16.797 1.00 29.66 92 ASP B CA 1
ATOM 2115 C C . ASP B 1 92 ? 20.281 -6.991 15.462 1.00 29.29 92 ASP B C 1
ATOM 2116 O O . ASP B 1 92 ? 20.714 -7.566 14.454 1.00 29.52 92 ASP B O 1
ATOM 2121 N N . LYS B 1 93 ? 19.158 -6.274 15.465 1.00 28.85 93 LYS B N 1
ATOM 2122 C CA . LYS B 1 93 ? 18.420 -6.003 14.232 1.00 28.53 93 LYS B CA 1
ATOM 2123 C C . LYS B 1 93 ? 18.739 -4.618 13.639 1.00 28.85 93 LYS B C 1
ATOM 2124 O O . LYS B 1 93 ? 18.251 -4.281 12.562 1.00 28.52 93 LYS B O 1
ATOM 2130 N N . SER B 1 94 ? 19.591 -3.849 14.327 1.00 29.27 94 SER B N 1
ATOM 2131 C CA . SER B 1 94 ? 19.979 -2.485 13.898 1.00 29.97 94 SER B CA 1
ATOM 2132 C C . SER B 1 94 ? 20.682 -2.431 12.554 1.00 30.34 94 SER B C 1
ATOM 2133 O O . SER B 1 94 ? 20.679 -1.384 11.902 1.00 31.12 94 SER B O 1
ATOM 2136 N N . GLY B 1 95 ? 21.253 -3.555 12.126 1.00 30.47 95 GLY B N 1
ATOM 2137 C CA . GLY B 1 95 ? 22.027 -3.592 10.892 1.00 30.35 95 GLY B CA 1
ATOM 2138 C C . GLY B 1 95 ? 21.353 -4.200 9.688 1.00 30.07 95 GLY B C 1
ATOM 2139 O O . GLY B 1 95 ? 21.924 -4.204 8.597 1.00 30.52 95 GLY B O 1
ATOM 2140 N N . LEU B 1 96 ? 20.142 -4.720 9.878 1.00 30.11 96 LEU B N 1
ATOM 2141 C CA . LEU B 1 96 ? 19.412 -5.401 8.807 1.00 29.84 96 LEU B CA 1
ATOM 2142 C C . LEU B 1 96 ? 19.031 -4.446 7.674 1.00 29.32 96 LEU B C 1
ATOM 2143 O O . LEU B 1 96 ? 19.039 -4.825 6.494 1.00 29.19 96 LEU B O 1
ATOM 2148 N N . PHE B 1 97 ? 18.714 -3.206 8.050 1.00 28.59 97 PHE B N 1
ATOM 2149 C CA . PHE B 1 97 ? 18.216 -2.189 7.130 1.00 28.07 97 PHE B CA 1
ATOM 2150 C C . PHE B 1 97 ? 19.104 -0.938 7.177 1.00 28.10 97 PHE B C 1
ATOM 2151 O O . PHE B 1 97 ? 19.929 -0.785 8.089 1.00 28.26 97 PHE B O 1
ATOM 2159 N N . GLU B 1 98 ? 18.945 -0.063 6.185 1.00 27.59 98 GLU B N 1
ATOM 2160 C CA . GLU B 1 98 ? 19.490 1.289 6.244 1.00 27.71 98 GLU B CA 1
ATOM 2161 C C . GLU B 1 98 ? 18.545 2.126 7.098 1.00 26.30 98 GLU B C 1
ATOM 2162 O O . GLU B 1 98 ? 17.368 2.293 6.764 1.00 25.57 98 GLU B O 1
ATOM 2168 N N . VAL B 1 99 ? 19.064 2.651 8.201 1.00 25.27 99 VAL B N 1
ATOM 2169 C CA . VAL B 1 99 ? 18.234 3.376 9.157 1.00 24.10 99 VAL B CA 1
ATOM 2170 C C . VAL B 1 99 ? 18.414 4.895 9.054 1.00 23.32 99 VAL B C 1
ATOM 2171 O O . VAL B 1 99 ? 19.537 5.402 8.976 1.00 23.57 99 VAL B O 1
ATOM 2175 N N . PHE B 1 100 ? 17.291 5.603 9.042 1.00 22.50 100 PHE B N 1
ATOM 2176 C CA . PHE B 1 100 ? 17.284 7.060 9.135 1.00 22.01 100 PHE B CA 1
ATOM 2177 C C . PHE B 1 100 ? 16.373 7.523 10.277 1.00 21.89 100 PHE B C 1
ATOM 2178 O O . PHE B 1 100 ? 15.398 6.855 10.635 1.00 22.24 100 PHE B O 1
ATOM 2186 N N . TYR B 1 101 ? 16.725 8.661 10.860 1.00 21.93 101 TYR B N 1
ATOM 2187 C CA . TYR B 1 101 ? 15.942 9.281 11.907 1.00 21.41 101 TYR B CA 1
ATOM 2188 C C . TYR B 1 101 ? 15.333 10.569 11.385 1.00 21.82 101 TYR B C 1
ATOM 2189 O O . TYR B 1 101 ? 15.696 11.052 10.302 1.00 21.69 101 TYR B O 1
ATOM 2198 N N . GLY B 1 102 ? 14.383 11.104 12.149 1.00 22.49 102 GLY B N 1
ATOM 2199 C CA . GLY B 1 102 ? 13.663 12.316 11.760 1.00 22.56 102 GLY B CA 1
ATOM 2200 C C . GLY B 1 102 ? 13.577 13.302 12.902 1.00 22.31 102 GLY B C 1
ATOM 2201 O O . GLY B 1 102 ? 14.461 13.335 13.762 1.00 21.93 102 GLY B O 1
ATOM 2202 N N . GLU B 1 103 ? 12.487 14.070 12.919 1.00 22.70 103 GLU B N 1
ATOM 2203 C CA . GLU B 1 103 ? 12.302 15.210 13.838 1.00 23.17 103 GLU B CA 1
ATOM 2204 C C . GLU B 1 103 ? 12.328 14.834 15.324 1.00 22.70 103 GLU B C 1
ATOM 2205 O O . GLU B 1 103 ? 12.763 15.627 16.167 1.00 22.19 103 GLU B O 1
ATOM 2211 N N . LEU B 1 104 ? 11.875 13.620 15.632 1.00 22.28 104 LEU B N 1
ATOM 2212 C CA . LEU B 1 104 ? 11.840 13.137 17.011 1.00 21.95 104 LEU B CA 1
ATOM 2213 C C . LEU B 1 104 ? 13.190 12.578 17.452 1.00 21.39 104 LEU B C 1
ATOM 2214 O O . LEU B 1 104 ? 13.385 12.309 18.629 1.00 21.98 104 LEU B O 1
ATOM 2219 N N . LYS B 1 105 ? 14.104 12.396 16.499 1.00 21.40 105 LYS B N 1
ATOM 2220 C CA . LYS B 1 105 ? 15.522 12.073 16.773 1.00 21.36 105 LYS B CA 1
ATOM 2221 C C . LYS B 1 105 ? 15.774 10.623 17.203 1.00 20.94 105 LYS B C 1
ATOM 2222 O O . LYS B 1 105 ? 16.871 10.092 17.050 1.00 21.09 105 LYS B O 1
ATOM 2228 N N . THR B 1 106 ? 14.741 9.977 17.712 1.00 20.61 106 THR B N 1
ATOM 2229 C CA . THR B 1 106 ? 14.926 8.757 18.490 1.00 20.30 106 THR B CA 1
ATOM 2230 C C . THR B 1 106 ? 14.060 7.574 18.028 1.00 19.31 106 THR B C 1
ATOM 2231 O O . THR B 1 106 ? 14.090 6.496 18.632 1.00 19.22 106 THR B O 1
ATOM 2235 N N . ALA B 1 107 ? 13.265 7.795 16.991 1.00 18.72 107 ALA B N 1
ATOM 2236 C CA . ALA B 1 107 ? 12.484 6.717 16.387 1.00 18.75 107 ALA B CA 1
ATOM 2237 C C . ALA B 1 107 ? 13.111 6.270 15.065 1.00 18.51 107 ALA B C 1
ATOM 2238 O O . ALA B 1 107 ? 12.999 6.949 14.053 1.00 18.66 107 ALA B O 1
ATOM 2240 N N . PRO B 1 108 ? 13.759 5.100 15.073 1.00 18.93 108 PRO B N 1
ATOM 2241 C CA . PRO B 1 108 ? 14.490 4.665 13.892 1.00 18.84 108 PRO B CA 1
ATOM 2242 C C . PRO B 1 108 ? 13.537 4.229 12.774 1.00 18.80 108 PRO B C 1
ATOM 2243 O O . PRO B 1 108 ? 12.595 3.472 13.011 1.00 18.34 108 PRO B O 1
ATOM 2247 N N . MET B 1 109 ? 13.783 4.739 11.567 1.00 19.11 109 MET B N 1
ATOM 2248 C CA . MET B 1 109 ? 12.944 4.433 10.405 1.00 19.43 109 MET B CA 1
ATOM 2249 C C . MET B 1 109 ? 13.746 3.715 9.328 1.00 18.84 109 MET B C 1
ATOM 2250 O O . MET B 1 109 ? 14.972 3.816 9.285 1.00 18.74 109 MET B O 1
ATOM 2255 N N . ILE B 1 110 ? 13.045 2.982 8.475 1.00 19.04 110 ILE B N 1
ATOM 2256 C CA . ILE B 1 110 ? 13.687 2.100 7.489 1.00 19.23 110 ILE B CA 1
ATOM 2257 C C . ILE B 1 110 ? 13.657 2.714 6.091 1.00 19.50 110 ILE B C 1
ATOM 2258 O O . ILE B 1 110 ? 12.585 2.934 5.519 1.00 19.71 110 ILE B O 1
ATOM 2263 N N . LYS B 1 111 ? 14.836 2.965 5.536 1.00 20.14 111 LYS B N 1
ATOM 2264 C CA . LYS B 1 111 ? 14.947 3.658 4.250 1.00 21.20 111 LYS B CA 1
ATOM 2265 C C . LYS B 1 111 ? 14.230 2.920 3.120 1.00 20.98 111 LYS B C 1
ATOM 2266 O O . LYS B 1 111 ? 13.613 3.541 2.257 1.00 21.00 111 LYS B O 1
ATOM 2272 N N . GLU B 1 112 ? 14.310 1.590 3.151 1.00 20.97 112 GLU B N 1
ATOM 2273 C CA . GLU B 1 112 ? 13.800 0.752 2.074 1.00 21.32 112 GLU B CA 1
ATOM 2274 C C . GLU B 1 112 ? 12.259 0.641 2.074 1.00 20.82 112 GLU B C 1
ATOM 2275 O O . GLU B 1 112 ? 11.649 0.389 1.031 1.00 20.80 112 GLU B O 1
ATOM 2281 N N . CYS B 1 113 ? 11.642 0.861 3.235 1.00 19.72 113 CYS B N 1
ATOM 2282 C CA . CYS B 1 113 ? 10.178 0.849 3.358 1.00 19.25 113 CYS B CA 1
ATOM 2283 C C . CYS B 1 113 ? 9.508 1.982 2.559 1.00 18.90 113 CYS B C 1
ATOM 2284 O O . CYS B 1 113 ? 10.063 3.070 2.406 1.00 18.87 113 CYS B O 1
ATOM 2287 N N . THR B 1 114 ? 8.309 1.716 2.055 1.00 18.37 114 THR B N 1
ATOM 2288 C CA . THR B 1 114 ? 7.663 2.632 1.134 1.00 18.18 114 THR B CA 1
ATOM 2289 C C . THR B 1 114 ? 7.050 3.847 1.817 1.00 18.23 114 THR B C 1
ATOM 2290 O O . THR B 1 114 ? 6.792 4.873 1.167 1.00 18.90 114 THR B O 1
ATOM 2294 N N . LEU B 1 115 ? 6.810 3.713 3.119 1.00 17.66 115 LEU B N 1
ATOM 2295 C CA . LEU B 1 115 ? 6.145 4.733 3.927 1.00 17.15 115 LEU B CA 1
ATOM 2296 C C . LEU B 1 115 ? 6.580 4.558 5.379 1.00 16.72 115 LEU B C 1
ATOM 2297 O O . LEU B 1 115 ? 6.585 3.436 5.908 1.00 15.96 115 LEU B O 1
ATOM 2302 N N . ASN B 1 116 ? 6.959 5.672 6.004 1.00 16.24 116 ASN B N 1
ATOM 2303 C CA . ASN B 1 116 ? 7.383 5.690 7.415 1.00 16.28 116 ASN B CA 1
ATOM 2304 C C . ASN B 1 116 ? 6.623 6.743 8.212 1.00 16.27 116 ASN B C 1
ATOM 2305 O O . ASN B 1 116 ? 6.615 7.918 7.844 1.00 16.31 116 ASN B O 1
ATOM 2310 N N . LEU B 1 117 ? 5.975 6.304 9.288 1.00 16.73 117 LEU B N 1
ATOM 2311 C CA . LEU B 1 117 ? 5.251 7.194 10.187 1.00 17.04 117 LEU B CA 1
ATOM 2312 C C . LEU B 1 117 ? 6.018 7.326 11.496 1.00 17.07 117 LEU B C 1
ATOM 2313 O O . LEU B 1 117 ? 6.195 6.352 12.216 1.00 16.53 117 LEU B O 1
ATOM 2318 N N . GLU B 1 118 ? 6.482 8.541 11.779 1.00 17.27 118 GLU B N 1
ATOM 2319 C CA . GLU B 1 118 ? 7.290 8.839 12.952 1.00 17.52 118 GLU B CA 1
ATOM 2320 C C . GLU B 1 118 ? 6.355 9.331 14.059 1.00 17.87 118 GLU B C 1
ATOM 2321 O O . GLU B 1 118 ? 5.674 10.336 13.892 1.00 18.14 118 GLU B O 1
ATOM 2327 N N . CYS B 1 119 ? 6.314 8.612 15.182 1.00 17.85 119 CYS B N 1
ATOM 2328 C CA . CYS B 1 119 ? 5.242 8.823 16.155 1.00 17.95 119 CYS B CA 1
ATOM 2329 C C . CYS B 1 119 ? 5.703 9.177 17.554 1.00 18.55 119 CYS B C 1
ATOM 2330 O O . CYS B 1 119 ? 6.665 8.601 18.076 1.00 18.49 119 CYS B O 1
ATOM 2333 N N . ARG B 1 120 ? 4.996 10.132 18.152 1.00 18.94 120 ARG B N 1
ATOM 2334 C CA . ARG B 1 120 ? 5.278 10.523 19.524 1.00 19.92 120 ARG B CA 1
ATOM 2335 C C . ARG B 1 120 ? 4.273 9.920 20.477 1.00 19.34 120 ARG B C 1
ATOM 2336 O O . ARG B 1 120 ? 3.076 10.130 20.331 1.00 19.88 120 ARG B O 1
ATOM 2344 N N . VAL B 1 121 ? 4.754 9.155 21.442 1.00 19.62 121 VAL B N 1
ATOM 2345 C CA . VAL B 1 121 ? 3.860 8.521 22.406 1.00 20.25 121 VAL B CA 1
ATOM 2346 C C . VAL B 1 121 ? 3.062 9.594 23.137 1.00 20.63 121 VAL B C 1
ATOM 2347 O O .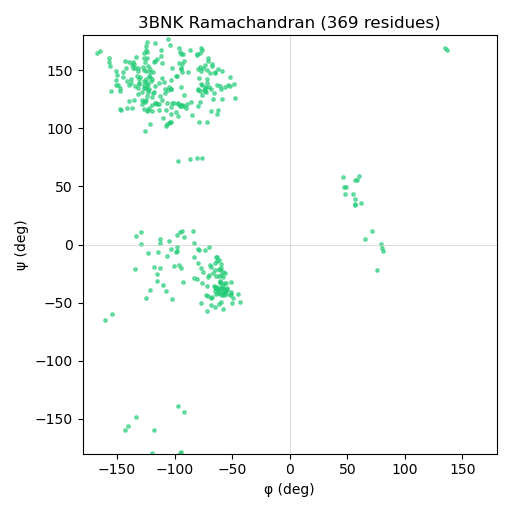 VAL B 1 121 ? 3.639 10.544 23.681 1.00 20.60 121 VAL B O 1
ATOM 2351 N N . VAL B 1 122 ? 1.739 9.439 23.092 1.00 21.70 122 VAL B N 1
ATOM 2352 C CA . VAL B 1 122 ? 0.775 10.310 23.772 1.00 22.92 122 VAL B CA 1
ATOM 2353 C C . VAL B 1 122 ? 0.269 9.604 25.047 1.00 23.28 122 VAL B C 1
ATOM 2354 O O . VAL B 1 122 ? 0.233 10.191 26.124 1.00 22.83 122 VAL B O 1
ATOM 2358 N N . GLU B 1 123 ? -0.097 8.332 24.918 1.00 23.76 123 GLU B N 1
ATOM 2359 C CA . GLU B 1 123 ? -0.560 7.541 26.048 1.00 24.54 123 GLU B CA 1
ATOM 2360 C C . GLU B 1 123 ? -0.160 6.088 25.855 1.00 23.73 123 GLU B C 1
ATOM 2361 O O . GLU B 1 123 ? -0.314 5.530 24.763 1.00 23.79 123 GLU B O 1
ATOM 2367 N N . THR B 1 124 ? 0.364 5.486 26.918 1.00 23.09 124 THR B N 1
ATOM 2368 C CA . THR B 1 124 ? 0.606 4.049 26.967 1.00 22.14 124 THR B CA 1
ATOM 2369 C C . THR B 1 124 ? -0.533 3.363 27.707 1.00 21.89 124 THR B C 1
ATOM 2370 O O . THR B 1 124 ? -0.709 3.552 28.922 1.00 21.68 124 THR B O 1
ATOM 2374 N N . LEU B 1 125 ? -1.290 2.551 26.978 1.00 21.19 125 LEU B N 1
ATOM 2375 C CA . LEU B 1 125 ? -2.343 1.736 27.576 1.00 20.63 125 LEU B CA 1
ATOM 2376 C C . LEU B 1 125 ? -1.818 0.350 27.906 1.00 20.42 125 LEU B C 1
ATOM 2377 O O . LEU B 1 125 ? -1.114 -0.268 27.098 1.00 20.27 125 LEU B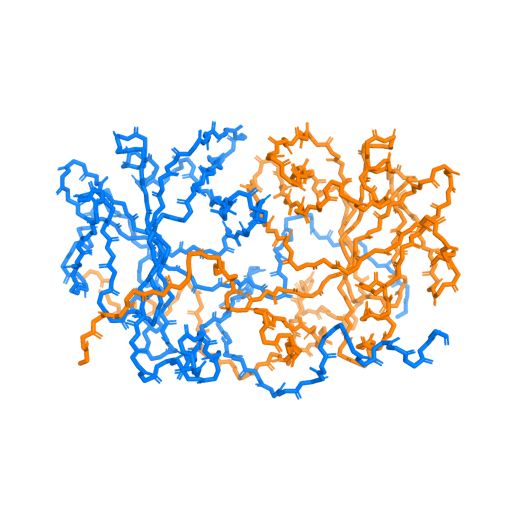 O 1
ATOM 2382 N N . GLU B 1 126 ? -2.156 -0.125 29.102 1.00 19.85 126 GLU B N 1
ATOM 2383 C CA . GLU B 1 126 ? -1.703 -1.427 29.573 1.00 19.74 126 GLU B CA 1
ATOM 2384 C C . GLU B 1 126 ? -2.868 -2.402 29.703 1.00 18.92 126 GLU B C 1
ATOM 2385 O O . GLU B 1 126 ? -3.876 -2.093 30.316 1.00 18.82 126 GLU B O 1
ATOM 2391 N N . PHE B 1 127 ? -2.708 -3.572 29.094 1.00 18.23 127 PHE B N 1
ATOM 2392 C CA . PHE B 1 127 ? -3.666 -4.658 29.187 1.00 18.12 127 PHE B CA 1
ATOM 2393 C C . PHE B 1 127 ? -2.894 -5.874 29.682 1.00 18.19 127 PHE B C 1
ATOM 2394 O O . PHE B 1 127 ? -1.665 -5.799 29.790 1.00 18.40 127 PHE B O 1
ATOM 2402 N N . PRO B 1 128 ? -3.598 -6.975 30.032 1.00 18.20 128 PRO B N 1
ATOM 2403 C CA . PRO B 1 128 ? -2.925 -8.106 30.703 1.00 17.89 128 PRO B CA 1
ATOM 2404 C C . PRO B 1 128 ? -1.623 -8.621 30.072 1.00 18.20 128 PRO B C 1
ATOM 2405 O O . PRO B 1 128 ? -0.646 -8.846 30.802 1.00 17.72 128 PRO B O 1
ATOM 2409 N N . THR B 1 129 ? -1.611 -8.808 28.745 1.00 18.06 129 THR B N 1
ATOM 2410 C CA . THR B 1 129 ? -0.467 -9.411 28.040 1.00 17.77 129 THR B CA 1
ATOM 2411 C C . THR B 1 129 ? 0.270 -8.466 27.061 1.00 17.81 129 THR B C 1
ATOM 2412 O O . THR B 1 129 ? 1.331 -8.821 26.532 1.00 17.79 129 THR B O 1
ATOM 2416 N N . ASN B 1 130 ? -0.276 -7.265 26.849 1.00 16.78 130 ASN B N 1
ATOM 2417 C CA . ASN B 1 130 ? 0.211 -6.335 25.826 1.00 17.23 130 ASN B CA 1
ATOM 2418 C C . ASN B 1 130 ? 0.164 -4.885 26.287 1.00 17.58 130 ASN B C 1
ATOM 2419 O O . ASN B 1 130 ? -0.673 -4.507 27.106 1.00 16.91 130 ASN B O 1
ATOM 2424 N N . TYR B 1 131 ? 1.058 -4.069 25.744 1.00 18.00 131 TYR B N 1
ATOM 2425 C CA . TYR B 1 131 ? 0.825 -2.636 25.723 1.00 18.62 131 TYR B CA 1
ATOM 2426 C C . TYR B 1 131 ? 0.185 -2.234 24.398 1.00 18.47 131 TYR B C 1
ATOM 2427 O O . TYR B 1 131 ? 0.392 -2.893 23.368 1.00 18.95 131 TYR B O 1
ATOM 2436 N N . PHE B 1 132 ? -0.604 -1.162 24.451 1.00 17.73 132 PHE B N 1
ATOM 2437 C CA . PHE B 1 132 ? -1.050 -0.454 23.264 1.00 17.31 132 PHE B CA 1
ATOM 2438 C C . PHE B 1 132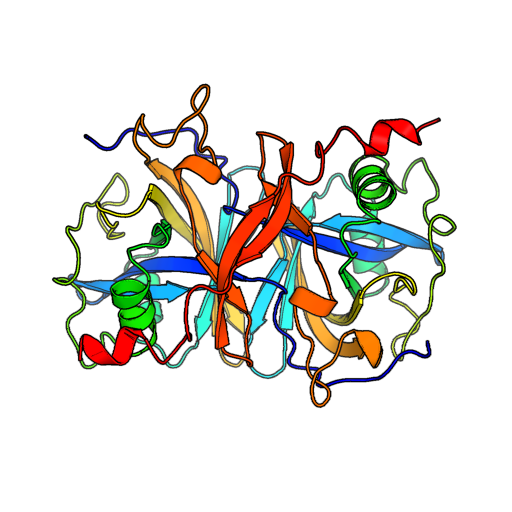 ? -0.569 0.994 23.413 1.00 17.20 132 PHE B C 1
ATOM 2439 O O . PHE B 1 132 ? -1.104 1.776 24.218 1.00 16.36 132 PHE B O 1
ATOM 2447 N N . PHE B 1 133 ? 0.488 1.305 22.665 1.00 17.04 133 PHE B N 1
ATOM 2448 C CA . PHE B 1 133 ? 1.109 2.633 22.641 1.00 18.11 133 PHE B CA 1
ATOM 2449 C C . PHE B 1 133 ? 0.378 3.532 21.644 1.00 18.13 133 PHE B C 1
ATOM 2450 O O . PHE B 1 133 ? 0.447 3.294 20.429 1.00 18.69 133 PHE B O 1
ATOM 2458 N N . VAL B 1 134 ? -0.326 4.549 22.144 1.00 17.95 134 VAL B N 1
ATOM 2459 C CA . VAL B 1 134 ? -1.001 5.536 21.279 1.00 17.27 134 VAL B CA 1
ATOM 2460 C C . VAL B 1 134 ? -0.032 6.693 20.960 1.00 17.85 134 VAL B C 1
ATOM 2461 O O . VAL B 1 134 ? 0.510 7.353 21.863 1.00 17.53 134 VAL B O 1
ATOM 2465 N N . GLY B 1 135 ? 0.217 6.894 19.669 1.00 17.00 135 GLY B N 1
ATOM 2466 C CA . GLY B 1 135 ? 1.182 7.873 19.230 1.00 17.59 135 GLY B CA 1
ATOM 2467 C C . GLY B 1 135 ? 0.604 8.851 18.232 1.00 18.00 135 GLY B C 1
ATOM 2468 O O . GLY B 1 135 ? -0.182 8.473 17.368 1.00 18.01 135 GLY B O 1
ATOM 2469 N N . GLU B 1 136 ? 0.994 10.114 18.361 1.00 18.46 136 GLU B N 1
ATOM 2470 C CA . GLU B 1 136 ? 0.666 11.118 17.361 1.00 18.96 136 GLU B CA 1
ATOM 2471 C C . GLU B 1 136 ? 1.636 10.981 16.202 1.00 18.94 136 GLU B C 1
ATOM 2472 O O . GLU B 1 136 ? 2.843 10.846 16.407 1.00 19.22 136 GLU B O 1
ATOM 2478 N N . ILE B 1 137 ? 1.112 10.992 14.985 1.00 18.86 137 ILE B N 1
ATOM 2479 C CA . ILE B 1 137 ? 1.971 10.991 13.809 1.00 18.80 137 ILE B CA 1
ATOM 2480 C C . ILE B 1 137 ? 2.491 12.415 13.610 1.00 19.32 137 ILE B C 1
ATOM 2481 O O . ILE B 1 137 ? 1.755 13.326 13.194 1.00 18.60 137 ILE B O 1
ATOM 2486 N N . ILE B 1 138 ? 3.759 12.612 13.940 1.00 20.00 138 ILE B N 1
ATOM 2487 C CA . ILE B 1 138 ? 4.308 13.955 13.907 1.00 21.08 138 ILE B CA 1
ATOM 2488 C C . ILE B 1 138 ? 4.949 14.244 12.558 1.00 20.97 138 ILE B C 1
ATOM 2489 O O . ILE B 1 138 ? 4.919 15.381 12.090 1.00 21.06 138 ILE B O 1
ATOM 2494 N N . ALA B 1 139 ? 5.502 13.210 11.929 1.00 20.44 139 ALA B N 1
ATOM 2495 C CA . ALA B 1 139 ? 6.022 13.330 10.569 1.00 20.39 139 ALA B CA 1
ATOM 2496 C C . ALA B 1 139 ? 5.791 12.038 9.803 1.00 20.48 139 ALA B C 1
ATOM 2497 O O . ALA B 1 139 ? 5.846 10.939 10.377 1.00 20.21 139 ALA B O 1
ATOM 2499 N N . ALA B 1 140 ? 5.502 12.196 8.516 1.00 20.45 140 ALA B N 1
ATOM 2500 C CA . ALA B 1 140 ? 5.331 11.085 7.598 1.00 21.00 140 ALA B CA 1
ATOM 2501 C C . ALA B 1 140 ? 6.227 11.272 6.392 1.00 21.30 140 ALA B C 1
ATOM 2502 O O . ALA B 1 140 ? 6.342 12.381 5.857 1.00 20.94 140 ALA B O 1
ATOM 2504 N N . TYR B 1 141 ? 6.865 10.177 5.984 1.00 21.75 141 TYR B N 1
ATOM 2505 C CA . TYR B 1 141 ? 7.834 10.165 4.890 1.00 22.51 141 TYR B CA 1
ATOM 2506 C C . TYR B 1 141 ? 7.469 9.122 3.839 1.00 22.91 141 TYR B C 1
ATOM 2507 O O . TYR B 1 141 ? 7.140 7.978 4.161 1.00 21.95 141 TYR B O 1
ATOM 2516 N N . SER B 1 142 ? 7.540 9.523 2.580 1.00 23.97 142 SER B N 1
ATOM 2517 C CA . SER B 1 142 ? 7.558 8.563 1.490 1.00 25.27 142 SER B CA 1
ATOM 2518 C C . SER B 1 142 ? 8.540 9.017 0.413 1.00 26.40 142 SER B C 1
ATOM 2519 O O . SER B 1 142 ? 9.498 9.740 0.694 1.00 26.32 142 SER B O 1
ATOM 2522 N N . GLU B 1 143 ? 8.316 8.554 -0.813 1.00 27.84 143 GLU B N 1
ATOM 2523 C CA . GLU B 1 143 ? 9.122 8.947 -1.970 1.00 29.06 143 GLU B CA 1
ATOM 2524 C C . GLU B 1 143 ? 8.154 9.227 -3.120 1.00 29.47 143 GLU B C 1
ATOM 2525 O O . GLU B 1 143 ? 7.020 8.730 -3.123 1.00 28.92 143 GLU B O 1
ATOM 2531 N N . GLU B 1 144 ? 8.597 10.029 -4.087 1.00 30.47 144 GLU B N 1
ATOM 2532 C CA . GLU B 1 144 ? 7.734 10.434 -5.207 1.00 30.96 144 GLU B CA 1
ATOM 2533 C C . GLU B 1 144 ? 7.125 9.225 -5.934 1.00 30.29 144 GLU B C 1
ATOM 2534 O O . GLU B 1 144 ? 5.952 9.266 -6.328 1.00 30.15 144 GLU B O 1
ATOM 2540 N N . GLN B 1 145 ? 7.905 8.150 -6.069 1.00 29.90 145 GLN B N 1
ATOM 2541 C CA . GLN B 1 145 ? 7.492 6.945 -6.819 1.00 29.54 145 GLN B CA 1
ATOM 2542 C C . GLN B 1 145 ? 6.385 6.126 -6.136 1.00 29.14 145 GLN B C 1
ATOM 2543 O O . GLN B 1 145 ? 5.921 5.114 -6.676 1.00 29.09 145 GLN B O 1
ATOM 2549 N N . TYR B 1 146 ? 5.970 6.559 -4.947 1.00 28.24 146 TYR B N 1
ATOM 2550 C CA . TYR B 1 146 ? 4.903 5.886 -4.217 1.00 27.58 146 TYR B CA 1
ATOM 2551 C C . TYR B 1 146 ? 3.659 6.764 -4.124 1.00 27.67 146 TYR B C 1
ATOM 2552 O O . TYR B 1 146 ? 2.658 6.374 -3.524 1.00 27.95 146 TYR B O 1
ATOM 2561 N N . LEU B 1 147 ? 3.722 7.949 -4.726 1.00 27.86 147 LEU B N 1
ATOM 2562 C CA . LEU B 1 147 ? 2.653 8.933 -4.567 1.00 28.31 147 LEU B CA 1
ATOM 2563 C C . LEU B 1 147 ? 1.846 9.158 -5.836 1.00 28.68 147 LEU B C 1
ATOM 2564 O O . LEU B 1 147 ? 2.385 9.116 -6.944 1.00 28.62 147 LEU B O 1
ATOM 2569 N N . ILE B 1 148 ? 0.544 9.363 -5.666 1.00 29.28 148 ILE B N 1
ATOM 2570 C CA . ILE B 1 148 ? -0.296 9.883 -6.742 1.00 30.25 148 ILE B CA 1
ATOM 2571 C C . ILE B 1 148 ? -0.985 11.128 -6.216 1.00 30.52 148 ILE B C 1
ATOM 2572 O O . ILE B 1 148 ? -1.653 11.078 -5.186 1.00 30.64 148 ILE B O 1
ATOM 2577 N N . GLN B 1 149 ? -0.807 12.238 -6.933 1.00 31.31 149 GLN B N 1
ATOM 2578 C CA . GLN B 1 149 ? -1.277 13.568 -6.497 1.00 31.94 149 GLN B CA 1
ATOM 2579 C C . GLN B 1 149 ? -0.918 13.873 -5.025 1.00 31.58 149 GLN B C 1
ATOM 2580 O O . GLN B 1 149 ? -1.774 14.278 -4.243 1.00 32.32 149 GLN B O 1
ATOM 2586 N N . GLY B 1 150 ? 0.344 13.660 -4.655 1.00 30.99 150 GLY B N 1
ATOM 2587 C CA . GLY B 1 150 ? 0.827 13.953 -3.291 1.00 29.91 150 GLY B CA 1
ATOM 2588 C C . GLY B 1 150 ? 0.553 12.931 -2.185 1.00 29.17 150 GLY B C 1
ATOM 2589 O O . GLY B 1 150 ? 1.033 13.093 -1.063 1.00 28.53 150 GLY B O 1
ATOM 2590 N N . LYS B 1 151 ? -0.206 11.877 -2.498 1.00 28.54 151 LYS B N 1
ATOM 2591 C CA . LYS B 1 151 ? -0.662 10.905 -1.490 1.00 27.74 151 LYS B CA 1
ATOM 2592 C C . LYS B 1 151 ? -0.191 9.488 -1.818 1.00 26.16 151 LYS B C 1
ATOM 2593 O O . LYS B 1 151 ? -0.136 9.118 -2.992 1.00 26.34 151 LYS B O 1
ATOM 2599 N N . PRO B 1 152 ? 0.145 8.682 -0.787 1.00 24.78 152 PRO B N 1
ATOM 2600 C CA . PRO B 1 152 ? 0.460 7.273 -1.047 1.00 23.62 152 PRO B CA 1
ATOM 2601 C C . PRO B 1 152 ? -0.567 6.559 -1.938 1.00 22.61 152 PRO B C 1
ATOM 2602 O O . PRO B 1 152 ? -1.778 6.764 -1.800 1.00 22.10 152 PRO B O 1
ATOM 2606 N N . ASP B 1 153 ? -0.059 5.751 -2.864 1.00 21.20 153 ASP B N 1
ATOM 2607 C CA . ASP B 1 153 ? -0.883 4.913 -3.714 1.00 20.24 153 ASP B CA 1
ATOM 2608 C C . ASP B 1 153 ? -0.590 3.462 -3.360 1.00 18.84 153 ASP B C 1
ATOM 2609 O O . ASP B 1 153 ? 0.540 3.014 -3.477 1.00 18.12 153 ASP B O 1
ATOM 2614 N N . ILE B 1 154 ? -1.608 2.720 -2.942 1.00 18.44 154 ILE B N 1
ATOM 2615 C CA . ILE B 1 154 ? -1.370 1.358 -2.445 1.00 17.96 154 ILE B CA 1
ATOM 2616 C C . ILE B 1 154 ? -0.737 0.378 -3.455 1.00 17.87 154 ILE B C 1
ATOM 2617 O O . ILE B 1 154 ? 0.046 -0.499 -3.063 1.00 17.73 154 ILE B O 1
ATOM 2622 N N . LYS B 1 155 ? -1.059 0.531 -4.742 1.00 17.97 155 LYS B N 1
ATOM 2623 C CA . LYS B 1 155 ? -0.524 -0.375 -5.771 1.00 18.68 155 LYS B CA 1
ATOM 2624 C C . LYS B 1 155 ? 0.967 -0.120 -6.031 1.00 18.96 155 LYS B C 1
ATOM 2625 O O . LYS B 1 155 ? 1.731 -1.061 -6.270 1.00 19.30 155 LYS B O 1
ATOM 2631 N N . LYS B 1 156 ? 1.374 1.149 -5.969 1.00 19.01 156 LYS B N 1
ATOM 2632 C CA . LYS B 1 156 ? 2.779 1.510 -6.019 1.00 19.47 156 LYS B CA 1
ATOM 2633 C C . LYS B 1 156 ? 3.523 0.949 -4.804 1.00 19.07 156 LYS B C 1
ATOM 2634 O O . LYS B 1 156 ? 4.623 0.415 -4.934 1.00 19.40 156 LYS B O 1
ATOM 2640 N N . MET B 1 157 ? 2.902 1.065 -3.630 1.00 18.44 157 MET B N 1
ATOM 2641 C CA . MET B 1 157 ? 3.484 0.590 -2.368 1.00 17.67 157 MET B CA 1
ATOM 2642 C C . MET B 1 157 ? 3.685 -0.918 -2.332 1.00 17.41 157 MET B C 1
ATOM 2643 O O . MET B 1 157 ? 4.681 -1.395 -1.782 1.00 16.94 157 MET B O 1
ATOM 2648 N N . ASP B 1 158 ? 2.737 -1.647 -2.923 1.00 17.29 158 ASP B N 1
ATOM 2649 C CA . ASP B 1 158 ? 2.699 -3.117 -2.891 1.00 17.59 158 ASP B CA 1
ATOM 2650 C C . ASP B 1 158 ? 2.955 -3.684 -1.475 1.00 17.52 158 ASP B C 1
ATOM 2651 O O . ASP B 1 158 ? 3.899 -4.477 -1.272 1.00 17.10 158 ASP B O 1
ATOM 2656 N N . PRO B 1 159 ? 2.112 -3.285 -0.491 1.00 17.40 159 PRO B N 1
ATOM 2657 C CA . PRO B 1 159 ? 2.345 -3.747 0.875 1.00 17.38 159 PRO B CA 1
ATOM 2658 C C . PRO B 1 159 ? 1.874 -5.182 1.092 1.00 17.90 159 PRO B C 1
ATOM 2659 O O . PRO B 1 159 ? 1.100 -5.730 0.281 1.00 17.51 159 PRO B O 1
ATOM 2663 N N . LEU B 1 160 ? 2.337 -5.768 2.192 1.00 17.81 160 LEU B N 1
ATOM 2664 C CA . LEU B 1 160 ? 1.895 -7.101 2.608 1.00 17.81 160 LEU B CA 1
ATOM 2665 C C . LEU B 1 160 ? 0.705 -7.047 3.570 1.00 17.37 160 LEU B C 1
ATOM 2666 O O . LEU B 1 160 ? 0.453 -6.026 4.204 1.00 17.61 160 LEU B O 1
ATOM 2671 N N . LEU B 1 161 ? -0.026 -8.157 3.620 1.00 17.63 161 LEU B N 1
ATOM 2672 C CA . LEU B 1 161 ? -1.170 -8.399 4.502 1.00 17.45 161 LEU B CA 1
ATOM 2673 C C . LEU B 1 161 ? -0.903 -9.686 5.261 1.00 17.67 161 LEU B C 1
ATOM 2674 O O . LEU B 1 161 ? -0.129 -10.542 4.812 1.00 17.03 161 LEU B O 1
ATOM 2679 N N . LEU B 1 162 ? -1.565 -9.826 6.404 1.00 17.80 162 LEU B N 1
ATOM 2680 C CA . LEU B 1 162 ? -1.297 -10.934 7.288 1.00 17.71 162 LEU B CA 1
ATOM 2681 C C . LEU B 1 162 ? -2.578 -11.500 7.821 1.00 18.06 162 LEU B C 1
ATOM 2682 O O . LEU B 1 162 ? -3.521 -10.779 8.142 1.00 18.05 162 LEU B O 1
ATOM 2687 N N . THR B 1 163 ? -2.576 -12.814 7.937 1.00 18.50 163 THR B N 1
ATOM 2688 C CA . THR B 1 163 ? -3.670 -13.522 8.529 1.00 19.11 163 THR B CA 1
ATOM 2689 C C . THR B 1 163 ? -3.088 -14.529 9.554 1.00 19.20 163 THR B C 1
ATOM 2690 O O . THR B 1 163 ? -2.115 -15.224 9.270 1.00 18.55 163 THR B O 1
ATOM 2694 N N . MET B 1 164 ? -3.624 -14.518 10.776 1.00 19.84 164 MET B N 1
ATOM 2695 C CA . MET B 1 164 ? -3.240 -15.478 11.820 1.00 20.65 164 MET B CA 1
ATOM 2696 C C . MET B 1 164 ? -4.507 -16.163 12.369 1.00 21.36 164 MET B C 1
ATOM 2697 O O . MET B 1 164 ? -5.597 -15.626 12.206 1.00 21.77 164 MET B O 1
ATOM 2702 N N . PRO B 1 165 ? -4.378 -17.343 13.027 1.00 21.71 165 PRO B N 1
ATOM 2703 C CA . PRO B 1 165 ? -3.199 -18.164 13.321 1.00 21.82 165 PRO B CA 1
ATOM 2704 C C . PRO B 1 165 ? -2.785 -19.083 12.174 1.00 21.94 165 PRO B C 1
ATOM 2705 O O . PRO B 1 165 ? -1.813 -19.813 12.303 1.00 22.39 165 PRO B O 1
ATOM 2709 N N . ASP B 1 166 ? -3.498 -19.031 11.055 1.00 21.89 166 ASP B N 1
ATOM 2710 C CA . ASP B 1 166 ? -3.061 -19.732 9.859 1.00 21.64 166 ASP B CA 1
ATOM 2711 C C . ASP B 1 166 ? -1.660 -19.276 9.413 1.00 21.12 166 ASP B C 1
ATOM 2712 O O . ASP B 1 166 ? -0.956 -20.012 8.718 1.00 21.34 166 ASP B O 1
ATOM 2717 N N . ASN B 1 167 ? -1.267 -18.066 9.816 1.00 19.95 167 ASN B N 1
ATOM 2718 C CA . ASN B 1 167 ? 0.062 -17.517 9.524 1.00 19.90 167 ASN B CA 1
ATOM 2719 C C . ASN B 1 167 ? 0.411 -17.358 8.036 1.00 19.83 167 ASN B C 1
ATOM 2720 O O . ASN B 1 167 ? 1.401 -17.919 7.562 1.00 19.60 167 ASN B O 1
ATOM 2725 N N . SER B 1 168 ? -0.397 -16.580 7.311 1.00 19.74 168 SER B N 1
ATOM 2726 C CA . SER B 1 168 ? -0.168 -16.358 5.872 1.00 19.64 168 SER B CA 1
ATOM 2727 C C . SER B 1 168 ? 0.085 -14.887 5.538 1.00 19.64 168 SER B C 1
ATOM 2728 O O . SER B 1 168 ? -0.427 -13.987 6.192 1.00 19.87 168 SER B O 1
ATOM 2731 N N . TYR B 1 169 ? 0.901 -14.654 4.518 1.00 19.78 169 TYR B N 1
ATOM 2732 C CA . TYR B 1 169 ? 1.032 -13.335 3.924 1.00 19.07 169 TYR B CA 1
ATOM 2733 C C . TYR B 1 169 ? 0.248 -13.318 2.632 1.00 19.16 169 TYR B C 1
ATOM 2734 O O . TYR B 1 169 ? 0.065 -14.370 1.993 1.00 19.70 169 TYR B O 1
ATOM 2743 N N . TRP B 1 170 ? -0.227 -12.124 2.276 1.00 18.78 170 TRP B N 1
ATOM 2744 C CA . TRP B 1 170 ? -1.007 -11.871 1.068 1.00 18.96 170 TRP B CA 1
ATOM 2745 C C . TRP B 1 170 ? -0.590 -10.509 0.519 1.00 18.90 170 TRP B C 1
ATOM 2746 O O . TRP B 1 170 ? -0.043 -9.666 1.245 1.00 19.01 170 TRP B O 1
ATOM 2757 N N . THR B 1 171 ? -0.835 -10.298 -0.769 1.00 18.99 171 THR B N 1
ATOM 2758 C CA . THR B 1 171 ? -0.776 -8.949 -1.333 1.00 18.68 171 THR B CA 1
ATOM 2759 C C . THR B 1 171 ? -2.183 -8.418 -1.570 1.00 18.21 171 THR B C 1
ATOM 2760 O O . THR B 1 171 ? -3.166 -9.155 -1.416 1.00 18.31 171 THR B O 1
ATOM 2764 N N . VAL B 1 172 ? -2.272 -7.137 -1.924 1.00 18.11 172 VAL B N 1
ATOM 2765 C CA . VAL B 1 172 ? -3.546 -6.463 -2.175 1.00 17.89 172 VAL B CA 1
ATOM 2766 C C . VAL B 1 172 ? -4.060 -6.912 -3.539 1.00 17.82 172 VAL B C 1
ATOM 2767 O O . VAL B 1 172 ? -3.280 -7.016 -4.491 1.00 17.35 172 VAL B O 1
ATOM 2771 N N . GLY B 1 173 ? -5.363 -7.191 -3.612 1.00 17.55 173 GLY B N 1
ATOM 2772 C CA . GLY B 1 173 ? -5.994 -7.684 -4.837 1.00 17.89 173 GLY B CA 1
ATOM 2773 C C . GLY B 1 173 ? -6.544 -6.583 -5.719 1.00 17.41 173 GLY B C 1
ATOM 2774 O O . GLY B 1 173 ? -5.972 -5.495 -5.801 1.00 17.94 173 GLY B O 1
ATOM 2775 N N . ASP B 1 174 ? -7.667 -6.869 -6.364 1.00 17.21 174 ASP B N 1
ATOM 2776 C CA . ASP B 1 174 ? -8.293 -5.937 -7.286 1.00 16.51 174 ASP B CA 1
ATOM 2777 C C . ASP B 1 174 ? -9.104 -4.838 -6.592 1.00 16.42 174 ASP B C 1
ATOM 2778 O O . ASP B 1 174 ? -9.636 -5.039 -5.493 1.00 15.72 174 ASP B O 1
ATOM 2783 N N . TYR B 1 175 ? -9.181 -3.679 -7.251 1.00 15.24 175 TYR B N 1
ATOM 2784 C CA . TYR B 1 175 ? -10.062 -2.587 -6.855 1.00 15.08 175 TYR B CA 1
ATOM 2785 C C . TYR B 1 175 ? -11.455 -3.172 -6.706 1.00 14.82 175 TYR B C 1
ATOM 2786 O O . TYR B 1 175 ? -11.823 -4.074 -7.448 1.00 14.85 175 TYR B O 1
ATOM 2795 N N . ALA B 1 176 ? -12.216 -2.673 -5.740 1.00 14.69 176 ALA B N 1
ATOM 2796 C CA . ALA B 1 176 ? -13.502 -3.276 -5.406 1.00 14.58 176 ALA B CA 1
ATOM 2797 C C . ALA B 1 176 ? -14.602 -2.240 -5.257 1.00 15.01 176 ALA B C 1
ATOM 2798 O O . ALA B 1 176 ? -15.728 -2.568 -4.864 1.00 15.47 176 ALA B O 1
ATOM 2800 N N . GLY B 1 177 ? -14.285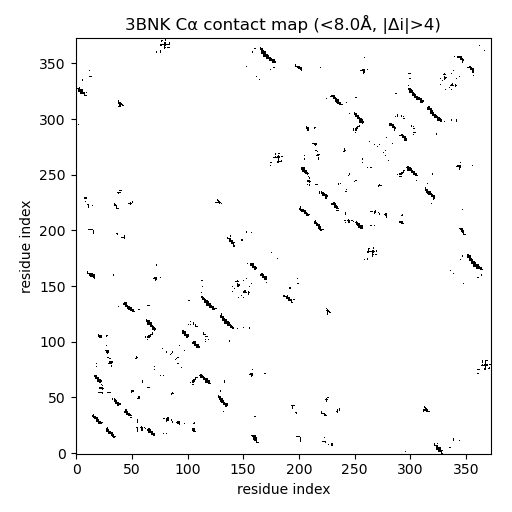 -0.991 -5.596 1.00 14.58 177 GLY B N 1
ATOM 2801 C CA . GLY B 1 177 ? -15.268 0.086 -5.552 1.00 14.77 177 GLY B CA 1
ATOM 2802 C C . GLY B 1 177 ? -14.725 1.366 -4.952 1.00 14.69 177 GLY B C 1
ATOM 2803 O O . GLY B 1 177 ? -13.644 1.375 -4.344 1.00 15.70 177 GLY B O 1
ATOM 2804 N N . ALA B 1 178 ? -15.490 2.439 -5.125 1.00 14.87 178 ALA B N 1
ATOM 2805 C CA . ALA B 1 178 ? -15.169 3.755 -4.593 1.00 14.85 178 ALA B CA 1
ATOM 2806 C C . ALA B 1 178 ? -15.800 3.951 -3.209 1.00 14.63 178 ALA B C 1
ATOM 2807 O O . ALA B 1 178 ? -17.028 3.895 -3.054 1.00 14.39 178 ALA B O 1
ATOM 2809 N N . ALA B 1 179 ? -14.948 4.163 -2.207 1.00 15.05 179 ALA B N 1
ATOM 2810 C CA . ALA B 1 179 ? -15.392 4.376 -0.820 1.00 15.33 179 ALA B CA 1
ATOM 2811 C C . ALA B 1 179 ? -15.917 5.797 -0.645 1.00 16.20 179 ALA B C 1
ATOM 2812 O O . ALA B 1 179 ? -15.444 6.708 -1.325 1.00 15.88 179 ALA B O 1
ATOM 2814 N N . LEU B 1 180 ? -16.891 5.987 0.258 1.00 16.92 180 LEU B N 1
ATOM 2815 C CA . LEU B 1 180 ? -17.553 7.294 0.445 1.00 16.93 180 LEU B CA 1
ATOM 2816 C C . LEU B 1 180 ? -18.113 7.794 -0.895 1.00 17.68 180 LEU B C 1
ATOM 2817 O O . LEU B 1 180 ? -17.957 8.974 -1.272 1.00 17.51 180 LEU B O 1
ATOM 2822 N N . LYS B 1 181 ? -18.729 6.870 -1.627 1.00 17.59 181 LYS B N 1
ATOM 2823 C CA . LYS B 1 181 ? -19.163 7.131 -2.990 1.00 17.89 181 LYS B CA 1
ATOM 2824 C C . LYS B 1 181 ? -20.231 6.159 -3.449 1.00 17.35 181 LYS B C 1
ATOM 2825 O O . LYS B 1 181 ? -21.361 6.574 -3.716 1.00 17.63 181 LYS B O 1
ATOM 2831 N N . THR B 1 182 ? -19.875 4.876 -3.562 1.00 17.31 182 THR B N 1
ATOM 2832 C CA . THR B 1 182 ? -20.815 3.871 -4.062 1.00 17.42 182 THR B CA 1
ATOM 2833 C C . THR B 1 182 ? -22.107 3.823 -3.249 1.00 17.37 182 THR B C 1
ATOM 2834 O O . THR B 1 182 ? -23.185 3.670 -3.826 1.00 16.76 182 THR B O 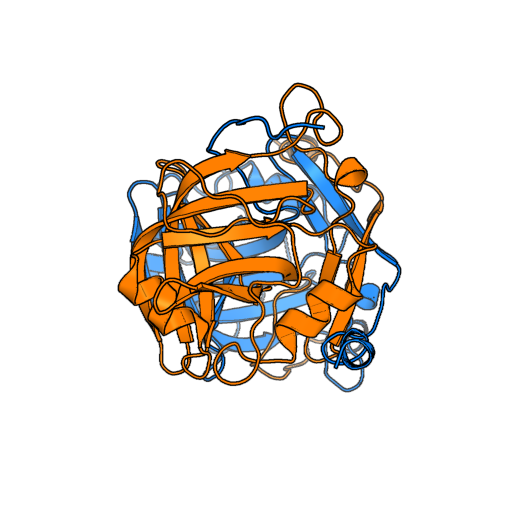1
ATOM 2838 N N . GLY B 1 183 ? -21.986 3.924 -1.921 1.00 16.98 183 GLY B N 1
ATOM 2839 C CA . GLY B 1 183 ? -23.141 3.934 -1.025 1.00 17.58 183 GLY B CA 1
ATOM 2840 C C . GLY B 1 183 ? -24.129 5.063 -1.269 1.00 18.03 183 GLY B C 1
ATOM 2841 O O . GLY B 1 183 ? -25.320 4.925 -0.971 1.00 18.37 183 GLY B O 1
ATOM 2842 N N . LYS B 1 184 ? -23.659 6.174 -1.836 1.00 18.40 184 LYS B N 1
ATOM 2843 C CA . LYS B 1 184 ? -24.555 7.283 -2.211 1.00 19.32 184 LYS B CA 1
ATOM 2844 C C . LYS B 1 184 ? -25.681 6.844 -3.153 1.00 19.33 184 LYS B C 1
ATOM 2845 O O . LYS B 1 184 ? -26.741 7.455 -3.200 1.00 19.26 184 LYS B O 1
ATOM 2851 N N . SER B 1 185 ? -25.438 5.761 -3.880 1.00 20.07 185 SER B N 1
ATOM 2852 C CA . SER B 1 185 ? -26.412 5.178 -4.810 1.00 21.20 185 SER B CA 1
ATOM 2853 C C . SER B 1 185 ? -27.722 4.785 -4.136 1.00 22.12 185 SER B C 1
ATOM 2854 O O . SER B 1 185 ? -28.764 4.766 -4.788 1.00 22.00 185 SER B O 1
ATOM 2857 N N . LEU B 1 186 ? -27.657 4.469 -2.839 1.00 23.70 186 LEU B N 1
ATOM 2858 C CA . LEU B 1 186 ? -28.833 4.036 -2.077 1.00 25.60 186 LEU B CA 1
ATOM 2859 C C . LEU B 1 186 ? -29.484 5.145 -1.255 1.00 27.22 186 LEU B C 1
ATOM 2860 O O . LEU B 1 186 ? -30.545 4.925 -0.657 1.00 27.65 186 LEU B O 1
ATOM 2865 N N . MET B 1 187 ? -28.857 6.322 -1.237 1.00 29.01 187 MET B N 1
ATOM 2866 C CA . MET B 1 187 ? -29.333 7.475 -0.458 1.00 31.74 187 MET B CA 1
ATOM 2867 C C . MET B 1 187 ? -30.633 8.116 -0.956 1.00 32.97 187 MET B C 1
ATOM 2868 O O . MET B 1 187 ? -30.904 8.134 -2.160 1.00 33.32 187 MET B O 1
ATOM 2873 N N . GLU B 1 188 ? -31.402 8.631 0.012 1.00 34.64 188 GLU B N 1
ATOM 2874 C CA . GLU B 1 188 ? -32.720 9.291 -0.140 1.00 36.44 188 GLU B CA 1
ATOM 2875 C C . GLU B 1 188 ? -33.734 8.563 -1.010 1.00 36.53 188 GLU B C 1
ATOM 2876 O O . GLU B 1 188 ? -34.897 8.973 -1.087 1.00 36.93 188 GLU B O 1
#

InterPro domains:
  IPR002563 Flavin reductase like domain [PF01613] (14-144)
  IPR002563 Flavin reductase like domain [SM00903] (11-148)
  IPR012349 FMN-binding split barrel [G3DSA:2.30.110.10] (1-190)
  IPR052174 Flavoredoxin [PTHR43567] (3-183)

B-factor: mean 20.73, std 5.93, range [4.75, 51.66]

CATH classification: 2.30.110.10

Foldseek 3Di:
DDDDDDDPPADPVKFFWKWKWFDAPNAIAIAIFRAKDFDDDVQTKMKGKFFPPAPRVNRCVVQQWMKIFFAAPVCVPLSVVRHPDGCVPDRCRPVADWDDDPSNGYTYGPNTAKMFIWGFPDWDDDPGIIMTMTGRPDMDHDPQQDDVNHGDQVSRRGWIFGPPVTDIDTDDDDDDDPPPPCPVVD/DDDDDDDPPADPVKFFWWWKWFDAPNAIAIAIFRQKAWDDDVLTKMKGKFFPPARRVNRCVVLQKMKIFFAAPVCVPLSVVRHVDGCVPDRNRPVADWDDDDSRTYTYGPRTAKMFIWGFPDWDDDDGIIMTMTRRPDMDGDPQQDDPRHGDQVSRQGWIFGPPVTDIDTDDDDDDDPPPPCCVVPD

Sequence (373 aa):
AEKIKINNNVFIYPMPVTLLGANVKGKANLMALGWVSRVNANPPMLGVGVNKSHYTPEGIAENGSFSVNFPYSGMVKKTDYCGLVSGEKVDKSGLFEVFYGELKTAPMIKECTLNLECRVVETLEFPTNYFFVGEIIAAYSEEQYLIQGKPDIKKMDPLLLTMPDNSYWTVGDYAGAALKTGKSLMAEKIKINNNVFIYPMPVTLLGANVKGKANLMALGWVSRVNANPPMLGVGVNKSHYTPEGIAENGSFSVNFPYSGMVKKTDYCGLVSGEKVDKSGLFEVFYGELKTAPMIKECTLNLECRVVETLEFPTNYFFVGEIIAAYSEEQYLIQGKPDIKKMDPLLLTMPDNSYWTVGDYAGAALKTGKSLME